Protein AF-0000000083445113 (afdb_homodimer)

Radius of gyration: 36.89 Å; Cα contacts (8 Å, |Δi|>4): 662; chains: 2; bounding box: 102×139×82 Å

Sequence (454 aa):
MGSRRISQQSTTVKKKNNVPAAGGSDAMDIGDRVAARDHRVAGQRSRHARLNTVEGTFNKRQRFPTQITKFEINQTFAPYNTSEFFKPEVLRAWNELLPVGMGFQSIPDPENYHDLPTPIVWPNATVFTTSMTHQLHCLYAVVAVYSGMTSGHELEEDHHWHMIHCFDYMRQAIMCSADMALEGLETTFPDHNGGSDGWDSKHVCKDPKKVRERLESVRAYDDQEIFMGSRRISQQSTTVKKKNNVPAAGGSDAMDIGDRVAARDHRVAGQRSRHARLNTVEGTFNKRQRFPTQITKFEINQTFAPYNTSEFFKPEVLRAWNELLPVGMGFQSIPDPENYHDLPTPIVWPNATVFTTSMTHQLHCLYAVVAVYSGMTSGHELEEDHHWHMIHCFDYMRQAIMCSADMALEGLETTFPDHNGGSDGWDSKHVCKDPKKVRERLESVRAYDDQEIF

Organism: NCBI:txid156630

Solvent-accessible surface area (backbone atoms only — not comparable to full-atom values): 27433 Å² total; per-residue (Å²): 138,85,88,86,92,94,86,92,90,90,82,88,80,83,75,86,82,86,81,83,84,88,84,82,81,81,71,87,75,79,77,76,78,74,78,72,74,76,72,76,70,75,71,74,74,72,75,69,66,76,66,81,59,58,76,54,34,75,54,69,63,63,80,70,65,67,40,81,41,67,46,67,92,55,52,66,77,46,35,88,59,35,65,54,45,76,37,68,68,28,49,48,51,53,18,65,71,41,37,52,16,49,35,27,27,48,45,93,62,59,84,80,40,86,67,70,43,59,55,25,85,50,90,96,50,49,27,29,34,27,42,32,47,47,52,52,39,38,51,50,50,50,52,49,49,55,23,17,70,75,52,71,45,88,71,65,91,63,46,65,62,50,47,40,52,35,53,47,53,49,52,52,49,47,55,27,63,48,48,71,25,49,20,16,41,44,86,72,56,90,76,64,82,53,49,66,72,47,50,70,14,53,30,87,15,44,37,60,67,60,52,40,50,54,40,45,74,36,33,63,54,76,54,52,65,71,121,138,88,75,84,73,84,83,77,90,76,86,88,81,84,73,88,74,92,76,90,83,80,84,78,81,80,75,79,74,75,76,73,78,73,78,77,74,76,70,78,76,74,78,74,76,75,75,74,67,76,68,80,65,59,80,53,32,74,55,69,64,64,80,69,66,68,40,82,41,67,46,68,95,57,53,67,78,46,35,86,58,35,65,54,46,77,36,69,68,28,47,48,54,54,19,65,71,42,38,52,16,50,34,27,28,48,46,93,62,58,84,78,40,84,64,70,41,59,53,25,84,50,90,97,50,49,28,30,36,27,43,32,47,48,51,50,40,38,51,50,50,52,52,49,50,54,24,18,70,75,52,73,47,88,70,66,91,63,46,64,63,50,48,41,52,35,53,45,51,50,52,53,49,48,56,27,63,49,46,70,25,51,19,16,40,45,86,70,55,89,78,63,83,52,50,66,71,46,49,70,16,54,32,85,15,44,36,61,66,59,52,39,52,53,42,43,74,35,32,64,53,75,55,53,66,71,120

Secondary structure (DSSP, 8-state):
------------------------------------------------------TT-TGGG----EEEEE----TTSS-SSGGGGGSHHHHHHHHHHSPTTTT-EE-S-GGG-SS--PPB--TTS-EEEEHHHHHHHHHHHHHHHHHHHHHTPPPPTTHHHHHHHHHHHHHHHHHHH----EE-S-SS-SS--S----TT-EEEEE-HHHHHHHHHHTBSS------/------------------------------------------------------TT-TGGG----EEEEE----TTSS-SSGGGGGSHHHHHHHHHHSPTTTT-EE-S-GGG-SS--PPB--TTS-EEEEHHHHHHHHHHHHHHHHHHHHHT----TTHHHHHHHHHHHHHHHHHHH----EE-S-SS-SS--S----TT-EEEEE-HHHHHHHHHHTBSS------

Nearest PDB structures (foldseek):
  7sp4-assembly1_s  TM=3.802E-01  e=2.702E+00  Lederbergvirus Sf6
  7spu-assembly1_0  TM=4.064E-01  e=4.062E+00  Lederbergvirus Sf6
  7sp4-assembly1_s  TM=3.802E-01  e=2.826E+00  Lederbergvirus Sf6
  7spu-assembly1_0  TM=4.064E-01  e=3.570E+00  Lederbergvirus Sf6

pLDDT: mean 75.87, std 31.78, range [13.63, 98.88]

Structure (mmCIF, N/CA/C/O backbone):
data_AF-0000000083445113-model_v1
#
loop_
_entity.id
_entity.type
_entity.pdbx_description
1 polymer 'Uncharacterized protein'
#
loop_
_atom_site.group_PDB
_atom_site.id
_atom_site.type_symbol
_atom_site.label_atom_id
_atom_site.label_alt_id
_atom_site.label_comp_id
_atom_site.label_asym_id
_atom_site.label_entity_id
_atom_site.label_seq_id
_atom_site.pdbx_PDB_ins_code
_atom_site.Cartn_x
_atom_site.Cartn_y
_atom_site.Cartn_z
_atom_site.occupancy
_atom_site.B_iso_or_equiv
_atom_site.auth_seq_id
_atom_site.auth_comp_id
_atom_site.auth_asym_id
_atom_site.auth_atom_id
_atom_site.pdbx_PDB_model_num
ATOM 1 N N . MET A 1 1 ? 5.938 -49.719 11.148 1 15.72 1 MET A N 1
ATOM 2 C CA . MET A 1 1 ? 7.105 -50.594 11.242 1 15.72 1 MET A CA 1
ATOM 3 C C . MET A 1 1 ? 7.352 -51 12.68 1 15.72 1 MET A C 1
ATOM 5 O O . MET A 1 1 ? 7.336 -50.188 13.594 1 15.72 1 MET A O 1
ATOM 9 N N . GLY A 1 2 ? 7.754 -52.281 12.875 1 14.91 2 GLY A N 1
ATOM 10 C CA . GLY A 1 2 ? 7.625 -53.25 13.953 1 14.91 2 GLY A CA 1
ATOM 11 C C . GLY A 1 2 ? 8.703 -53.125 15.008 1 14.91 2 GLY A C 1
ATOM 12 O O . GLY A 1 2 ? 9.586 -52.281 14.898 1 14.91 2 GLY A O 1
ATOM 13 N N . SER A 1 3 ? 9.602 -54.125 15.117 1 13.63 3 SER A N 1
ATOM 14 C CA . SER A 1 3 ? 9.828 -55.094 16.188 1 13.63 3 SER A CA 1
ATOM 15 C C . SER A 1 3 ? 11.07 -54.719 17 1 13.63 3 SER A C 1
ATOM 17 O O . SER A 1 3 ? 11.859 -53.875 16.578 1 13.63 3 SER A O 1
ATOM 19 N N . ARG A 1 4 ? 12.133 -55.781 17.188 1 13.83 4 ARG A N 1
ATOM 20 C CA . ARG A 1 4 ? 12.453 -56.531 18.406 1 13.83 4 ARG A CA 1
ATOM 21 C C . ARG A 1 4 ? 13.703 -55.969 19.062 1 13.83 4 ARG A C 1
ATOM 23 O O . ARG A 1 4 ? 13.68 -55.594 20.25 1 13.83 4 ARG A O 1
ATOM 30 N N . ARG A 1 5 ? 15.188 -56.562 18.891 1 13.84 5 ARG A N 1
ATOM 31 C CA . ARG A 1 5 ? 15.758 -57.531 19.812 1 13.84 5 ARG A CA 1
ATOM 32 C C . ARG A 1 5 ? 16.812 -56.906 20.719 1 13.84 5 ARG A C 1
ATOM 34 O O . ARG A 1 5 ? 17.266 -55.781 20.453 1 13.84 5 ARG A O 1
ATOM 41 N N . ILE A 1 6 ? 18.344 -57.406 20.812 1 14.62 6 ILE A N 1
ATOM 42 C CA . ILE A 1 6 ? 19.016 -58.312 21.719 1 14.62 6 ILE A CA 1
ATOM 43 C C . ILE A 1 6 ? 20.078 -57.562 22.516 1 14.62 6 ILE A C 1
ATOM 45 O O . ILE A 1 6 ? 20.578 -56.5 22.062 1 14.62 6 ILE A O 1
ATOM 49 N N . SER A 1 7 ? 21.188 -58.219 23.406 1 14.58 7 SER A N 1
ATOM 50 C CA . SER A 1 7 ? 21.578 -58.406 24.797 1 14.58 7 SER A CA 1
ATOM 51 C C . SER A 1 7 ? 22.953 -57.812 25.078 1 14.58 7 SER A C 1
ATOM 53 O O . SER A 1 7 ? 23.141 -57.125 26.062 1 14.58 7 SER A O 1
ATOM 55 N N . GLN A 1 8 ? 24.219 -58.188 24.516 1 13.94 8 GLN A N 1
ATOM 56 C CA . GLN A 1 8 ? 25.141 -58.969 25.359 1 13.94 8 GLN A CA 1
ATOM 57 C C . GLN A 1 8 ? 26.094 -58.062 26.094 1 13.94 8 GLN A C 1
ATOM 59 O O . GLN A 1 8 ? 26.312 -56.906 25.688 1 13.94 8 GLN A O 1
ATOM 64 N N . GLN A 1 9 ? 27.328 -58.594 26.828 1 14.98 9 GLN A N 1
ATOM 65 C CA . GLN A 1 9 ? 27.828 -58.812 28.172 1 14.98 9 GLN A CA 1
ATOM 66 C C . GLN A 1 9 ? 29.047 -57.938 28.453 1 14.98 9 GLN A C 1
ATOM 68 O O . GLN A 1 9 ? 29.078 -57.219 29.469 1 14.98 9 GLN A O 1
ATOM 73 N N . SER A 1 10 ? 30.453 -58.438 28.359 1 14.86 10 SER A N 1
ATOM 74 C CA . SER A 1 10 ? 31.328 -58.875 29.438 1 14.86 10 SER A CA 1
ATOM 75 C C . SER A 1 10 ? 32.375 -57.812 29.797 1 14.86 10 SER A C 1
ATOM 77 O O . SER A 1 10 ? 32.688 -56.969 28.969 1 14.86 10 SER A O 1
ATOM 79 N N . THR A 1 11 ? 33 -57.719 31.078 1 16.17 11 THR A N 1
ATOM 80 C CA . THR A 1 11 ? 33.531 -57 32.219 1 16.17 11 THR A CA 1
ATOM 81 C C . THR A 1 11 ? 35.031 -56.781 32.094 1 16.17 11 THR A C 1
ATOM 83 O O . THR A 1 11 ? 35.594 -55.75 32.562 1 16.17 11 THR A O 1
ATOM 86 N N . THR A 1 12 ? 35.906 -57.656 31.531 1 15.34 12 THR A N 1
ATOM 87 C CA . THR A 1 12 ? 36.906 -58.094 32.469 1 15.34 12 THR A CA 1
ATOM 88 C C . THR A 1 12 ? 38.031 -57.094 32.625 1 15.34 12 THR A C 1
ATOM 90 O O . THR A 1 12 ? 38.25 -56.25 31.719 1 15.34 12 THR A O 1
ATOM 93 N N . VAL A 1 13 ? 39.188 -57.344 33.438 1 15.17 13 VAL A N 1
ATOM 94 C CA . VAL A 1 13 ? 40 -57.094 34.594 1 15.17 13 VAL A CA 1
ATOM 95 C C . VAL A 1 13 ? 41.375 -56.594 34.156 1 15.17 13 VAL A C 1
ATOM 97 O O . VAL A 1 13 ? 42 -55.75 34.812 1 15.17 13 VAL A O 1
ATOM 100 N N . LYS A 1 14 ? 41.969 -57.094 32.969 1 14.65 14 LYS A N 1
ATOM 101 C CA . LYS A 1 14 ? 43.281 -57.656 33.312 1 14.65 14 LYS A CA 1
ATOM 102 C C . LYS A 1 14 ? 44.281 -56.562 33.656 1 14.65 14 LYS A C 1
ATOM 104 O O . LYS A 1 14 ? 44.156 -55.438 33.188 1 14.65 14 LYS A O 1
ATOM 109 N N . LYS A 1 15 ? 45.5 -56.938 34 1 15.78 15 LYS A N 1
ATOM 110 C CA . LYS A 1 15 ? 46.594 -57 34.969 1 15.78 15 LYS A CA 1
ATOM 111 C C . LYS A 1 15 ? 47.781 -56.188 34.469 1 15.78 15 LYS A C 1
ATOM 113 O O . LYS A 1 15 ? 48.844 -56.188 35.094 1 15.78 15 LYS A O 1
ATOM 118 N N . LYS A 1 16 ? 47.75 -55.406 33.344 1 15.31 16 LYS A N 1
ATOM 119 C CA . LYS A 1 16 ? 49.062 -55.469 32.719 1 15.31 16 LYS A CA 1
ATOM 120 C C . LYS A 1 16 ? 50.156 -54.844 33.625 1 15.31 16 LYS A C 1
ATOM 122 O O . LYS A 1 16 ? 49.875 -53.875 34.312 1 15.31 16 LYS A O 1
ATOM 127 N N . ASN A 1 17 ? 51.312 -55.375 33.625 1 15.66 17 ASN A N 1
ATOM 128 C CA . ASN A 1 17 ? 52.594 -55.656 34.281 1 15.66 17 ASN A CA 1
ATOM 129 C C . ASN A 1 17 ? 53.469 -54.406 34.344 1 15.66 17 ASN A C 1
ATOM 131 O O . ASN A 1 17 ? 53.219 -53.438 33.656 1 15.66 17 ASN A O 1
ATOM 135 N N . ASN A 1 18 ? 54.812 -54.469 34.125 1 16.8 18 ASN A N 1
ATOM 136 C CA . ASN A 1 18 ? 56.062 -54.5 34.906 1 16.8 18 ASN A CA 1
ATOM 137 C C . ASN A 1 18 ? 56.812 -53.188 34.781 1 16.8 18 ASN A C 1
ATOM 139 O O . ASN A 1 18 ? 56.531 -52.375 33.906 1 16.8 18 ASN A O 1
ATOM 143 N N . VAL A 1 19 ? 58.25 -53.031 34.469 1 18.33 19 VAL A N 1
ATOM 144 C CA . VAL A 1 19 ? 59.406 -52.781 35.281 1 18.33 19 VAL A CA 1
ATOM 145 C C . VAL A 1 19 ? 60.062 -51.469 34.875 1 18.33 19 VAL A C 1
ATOM 147 O O . VAL A 1 19 ? 60.781 -51.406 33.875 1 18.33 19 VAL A O 1
ATOM 150 N N . PRO A 1 20 ? 59.562 -50.219 34.844 1 17.62 20 PRO A N 1
ATOM 151 C CA . PRO A 1 20 ? 60.156 -49.219 33.938 1 17.62 20 PRO A CA 1
ATOM 152 C C . PRO A 1 20 ? 61.406 -48.562 34.531 1 17.62 20 PRO A C 1
ATOM 154 O O . PRO A 1 20 ? 61.406 -48.062 35.656 1 17.62 20 PRO A O 1
ATOM 157 N N . ALA A 1 21 ? 62.562 -48.906 33.969 1 19.09 21 ALA A N 1
ATOM 158 C CA . ALA A 1 21 ? 63.844 -48.688 34.625 1 19.09 21 ALA A CA 1
ATOM 159 C C . ALA A 1 21 ? 64.125 -47.219 34.906 1 19.09 21 ALA A C 1
ATOM 161 O O . ALA A 1 21 ? 63.375 -46.344 34.375 1 19.09 21 ALA A O 1
ATOM 162 N N . ALA A 1 22 ? 65.438 -46.812 34.719 1 17.78 22 ALA A N 1
ATOM 163 C CA . ALA A 1 22 ? 66.438 -46.188 35.562 1 17.78 22 ALA A CA 1
ATOM 164 C C . ALA A 1 22 ? 66.5 -44.688 35.344 1 17.78 22 ALA A C 1
ATOM 166 O O . ALA A 1 22 ? 66 -43.906 36.219 1 17.78 22 ALA A O 1
ATOM 167 N N . GLY A 1 23 ? 67.625 -44.156 34.781 1 18.81 23 GLY A N 1
ATOM 168 C CA . GLY A 1 23 ? 68.688 -43.312 35.281 1 18.81 23 GLY A CA 1
ATOM 169 C C . GLY A 1 23 ? 68.562 -41.844 34.875 1 18.81 23 GLY A C 1
ATOM 170 O O . GLY A 1 23 ? 68 -41.562 33.812 1 18.81 23 GLY A O 1
ATOM 171 N N . GLY A 1 24 ? 68.688 -40.781 35.719 1 19.19 24 GLY A N 1
ATOM 172 C CA . GLY A 1 24 ? 68.188 -39.406 35.844 1 19.19 24 GLY A CA 1
ATOM 173 C C . GLY A 1 24 ? 69.062 -38.406 35.125 1 19.19 24 GLY A C 1
ATOM 174 O O . GLY A 1 24 ? 70.125 -38.031 35.656 1 19.19 24 GLY A O 1
ATOM 175 N N . SER A 1 25 ? 69.5 -38.656 33.844 1 19.28 25 SER A N 1
ATOM 176 C CA . SER A 1 25 ? 70.5 -37.719 33.344 1 19.28 25 SER A CA 1
ATOM 177 C C . SER A 1 25 ? 70 -36.281 33.438 1 19.28 25 SER A C 1
ATOM 179 O O . SER A 1 25 ? 68.875 -35.969 33.125 1 19.28 25 SER A O 1
ATOM 181 N N . ASP A 1 26 ? 70.812 -35.469 34.125 1 18.98 26 ASP A N 1
ATOM 182 C CA . ASP A 1 26 ? 70.625 -34.094 34.656 1 18.98 26 ASP A CA 1
ATOM 183 C C . ASP A 1 26 ? 70.562 -33.094 33.5 1 18.98 26 ASP A C 1
ATOM 185 O O . ASP A 1 26 ? 71.125 -33.281 32.438 1 18.98 26 ASP A O 1
ATOM 189 N N . ALA A 1 27 ? 69.688 -31.953 33.594 1 19.38 27 ALA A N 1
ATOM 190 C CA . ALA A 1 27 ? 68.938 -30.984 32.812 1 19.38 27 ALA A CA 1
ATOM 191 C C . ALA A 1 27 ? 69.812 -29.766 32.5 1 19.38 27 ALA A C 1
ATOM 193 O O . ALA A 1 27 ? 69.312 -28.797 31.891 1 19.38 27 ALA A O 1
ATOM 194 N N . MET A 1 28 ? 71.125 -29.859 32.156 1 22.02 28 MET A N 1
ATOM 195 C CA . MET A 1 28 ? 71.625 -28.516 32.312 1 22.02 28 MET A CA 1
ATOM 196 C C . MET A 1 28 ? 71 -27.578 31.266 1 22.02 28 MET A C 1
ATOM 198 O O . MET A 1 28 ? 71.062 -27.891 30.062 1 22.02 28 MET A O 1
ATOM 202 N N . ASP A 1 29 ? 69.938 -26.766 31.516 1 20.16 29 ASP A N 1
ATOM 203 C CA . ASP A 1 29 ? 69 -25.969 30.703 1 20.16 29 ASP A CA 1
ATOM 204 C C . ASP A 1 29 ? 69.688 -24.719 30.172 1 20.16 29 ASP A C 1
ATOM 206 O O . ASP A 1 29 ? 70.062 -23.844 30.953 1 20.16 29 ASP A O 1
ATOM 210 N N . ILE A 1 30 ? 70.688 -24.969 29.328 1 22.59 30 ILE A N 1
ATOM 211 C CA . ILE A 1 30 ? 71.375 -23.766 28.828 1 22.59 30 ILE A CA 1
ATOM 212 C C . ILE A 1 30 ? 70.375 -22.828 28.219 1 22.59 30 ILE A C 1
ATOM 214 O O . ILE A 1 30 ? 69.562 -23.219 27.344 1 22.59 30 ILE A O 1
ATOM 218 N N . GLY A 1 31 ? 69.938 -21.672 28.891 1 20.53 31 GLY A N 1
ATOM 219 C CA . GLY A 1 31 ? 69 -20.609 28.719 1 20.53 31 GLY A CA 1
ATOM 220 C C . GLY A 1 31 ? 69.25 -19.734 27.516 1 20.53 31 GLY A C 1
ATOM 221 O O . GLY A 1 31 ? 70.188 -18.938 27.516 1 20.53 31 GLY A O 1
ATOM 222 N N . ASP A 1 32 ? 69.562 -20.344 26.297 1 20.34 32 ASP A N 1
ATOM 223 C CA . ASP A 1 32 ? 69.938 -19.438 25.203 1 20.34 32 ASP A CA 1
ATOM 224 C C . ASP A 1 32 ? 68.875 -18.375 24.984 1 20.34 32 ASP A C 1
ATOM 226 O O . ASP A 1 32 ? 67.688 -18.703 24.875 1 20.34 32 ASP A O 1
ATOM 230 N N . ARG A 1 33 ? 69.062 -17.109 25.438 1 22.3 33 ARG A N 1
ATOM 231 C CA . ARG A 1 33 ? 68.25 -15.898 25.328 1 22.3 33 ARG A CA 1
ATOM 232 C C . ARG A 1 33 ? 68.062 -15.523 23.859 1 22.3 33 ARG A C 1
ATOM 234 O O . ARG A 1 33 ? 68.938 -15.086 23.188 1 22.3 33 ARG A O 1
ATOM 241 N N . VAL A 1 34 ? 67.625 -16.406 22.969 1 20.39 34 VAL A N 1
ATOM 242 C CA . VAL A 1 34 ? 67.438 -15.938 21.594 1 20.39 34 VAL A CA 1
ATOM 243 C C . VAL A 1 34 ? 66.562 -14.711 21.562 1 20.39 34 VAL A C 1
ATOM 245 O O . VAL A 1 34 ? 65.438 -14.742 22.078 1 20.39 34 VAL A O 1
ATOM 248 N N . ALA A 1 35 ? 67.125 -13.469 21.578 1 22.36 35 ALA A N 1
ATOM 249 C CA . ALA A 1 35 ? 66.438 -12.195 21.344 1 22.36 35 ALA A CA 1
ATOM 250 C C . ALA A 1 35 ? 65.562 -12.25 20.094 1 22.36 35 ALA A C 1
ATOM 252 O O . ALA A 1 35 ? 66.062 -12.484 19 1 22.36 35 ALA A O 1
ATOM 253 N N . ALA A 1 36 ? 64.375 -12.836 20.156 1 21.47 36 ALA A N 1
ATOM 254 C CA . ALA A 1 36 ? 63.406 -12.836 19.047 1 21.47 36 ALA A CA 1
ATOM 255 C C . ALA A 1 36 ? 63.188 -11.43 18.516 1 21.47 36 ALA A C 1
ATOM 257 O O . ALA A 1 36 ? 62.781 -10.531 19.25 1 21.47 36 ALA A O 1
ATOM 258 N N . ARG A 1 37 ? 64.125 -11.008 17.688 1 22.8 37 ARG A N 1
ATOM 259 C CA . ARG A 1 37 ? 63.844 -9.812 16.891 1 22.8 37 ARG A CA 1
ATOM 260 C C . ARG A 1 37 ? 62.406 -9.789 16.375 1 22.8 37 ARG A C 1
ATOM 262 O O . ARG A 1 37 ? 61.938 -10.75 15.766 1 22.8 37 ARG A O 1
ATOM 269 N N . ASP A 1 38 ? 61.562 -9.172 17.188 1 21.55 38 ASP A N 1
ATOM 270 C CA . ASP A 1 38 ? 60.188 -8.898 16.844 1 21.55 38 ASP A CA 1
ATOM 271 C C . ASP A 1 38 ? 60.062 -8.234 15.469 1 21.55 38 ASP A C 1
ATOM 273 O O . ASP A 1 38 ? 60.594 -7.133 15.266 1 21.55 38 ASP A O 1
ATOM 277 N N . HIS A 1 39 ? 60.469 -8.938 14.422 1 22.86 39 HIS A N 1
ATOM 278 C CA . HIS A 1 39 ? 60.125 -8.328 13.141 1 22.86 39 HIS A CA 1
ATOM 279 C C . HIS A 1 39 ? 58.688 -7.816 13.141 1 22.86 39 HIS A C 1
ATOM 281 O O . HIS A 1 39 ? 57.75 -8.578 13.398 1 22.86 39 HIS A O 1
ATOM 287 N N . ARG A 1 40 ? 58.5 -6.566 13.562 1 25.39 40 ARG A N 1
ATOM 288 C CA . ARG A 1 40 ? 57.219 -5.871 13.344 1 25.39 40 ARG A CA 1
ATOM 289 C C . ARG A 1 40 ? 56.719 -6.062 11.914 1 25.39 40 ARG A C 1
ATOM 291 O O . ARG A 1 40 ? 57.375 -5.621 10.969 1 25.39 40 ARG A O 1
ATOM 298 N N . VAL A 1 41 ? 56.281 -7.289 11.609 1 22.67 41 VAL A N 1
ATOM 299 C CA . VAL A 1 41 ? 55.594 -7.348 10.32 1 22.67 41 VAL A CA 1
ATOM 300 C C . VAL A 1 41 ? 54.625 -6.168 10.195 1 22.67 41 VAL A C 1
ATOM 302 O O . VAL A 1 41 ? 53.844 -5.91 11.102 1 22.67 41 VAL A O 1
ATOM 305 N N . ALA A 1 42 ? 55.062 -5.07 9.648 1 25.45 42 ALA A N 1
ATOM 306 C CA . ALA A 1 42 ? 54.188 -4.023 9.156 1 25.45 42 ALA A CA 1
ATOM 307 C C . ALA A 1 42 ? 52.906 -4.621 8.562 1 25.45 42 ALA A C 1
ATOM 309 O O . ALA A 1 42 ? 52.969 -5.395 7.605 1 25.45 42 ALA A O 1
ATOM 310 N N . GLY A 1 43 ? 52 -4.977 9.422 1 22.38 43 GLY A N 1
ATOM 311 C CA . GLY A 1 43 ? 50.719 -5.402 8.945 1 22.38 43 GLY A CA 1
ATOM 312 C C . GLY A 1 43 ? 50.156 -4.535 7.82 1 22.38 43 GLY A C 1
ATOM 313 O O . GLY A 1 43 ? 50.125 -3.311 7.938 1 22.38 43 GLY A O 1
ATOM 314 N N . GLN A 1 44 ? 50.531 -4.891 6.59 1 25.19 44 GLN A N 1
ATOM 315 C CA . GLN A 1 44 ? 49.719 -4.344 5.496 1 25.19 44 GLN A CA 1
ATOM 316 C C . GLN A 1 44 ? 48.25 -4.262 5.871 1 25.19 44 GLN A C 1
ATOM 318 O O . GLN A 1 44 ? 47.625 -5.27 6.234 1 25.19 44 GLN A O 1
ATOM 323 N N . ARG A 1 45 ? 47.844 -3.209 6.555 1 26.11 45 ARG A N 1
ATOM 324 C CA . ARG A 1 45 ? 46.406 -2.877 6.648 1 26.11 45 ARG A CA 1
ATOM 325 C C . ARG A 1 45 ? 45.688 -3.184 5.344 1 26.11 45 ARG A C 1
ATOM 327 O O . ARG A 1 45 ? 46 -2.594 4.305 1 26.11 45 ARG A O 1
ATOM 334 N N . SER A 1 46 ? 45.5 -4.426 5.086 1 24.56 46 SER A N 1
ATOM 335 C CA . SER A 1 46 ? 44.531 -4.668 4.039 1 24.56 46 SER A CA 1
ATOM 336 C C . SER A 1 46 ? 43.281 -3.818 4.25 1 24.56 46 SER A C 1
ATOM 338 O O . SER A 1 46 ? 42.625 -3.908 5.297 1 24.56 46 SER A O 1
ATOM 340 N N . ARG A 1 47 ? 43.312 -2.549 3.957 1 26.94 47 ARG A N 1
ATOM 341 C CA . ARG A 1 47 ? 42.062 -1.806 3.748 1 26.94 47 ARG A CA 1
ATOM 342 C C . ARG A 1 47 ? 41 -2.678 3.07 1 26.94 47 ARG A C 1
ATOM 344 O O . ARG A 1 47 ? 41.094 -2.936 1.868 1 26.94 47 ARG A O 1
ATOM 351 N N . HIS A 1 48 ? 40.688 -3.766 3.725 1 26.31 48 HIS A N 1
ATOM 352 C CA . HIS A 1 48 ? 39.406 -4.254 3.24 1 26.31 48 HIS A CA 1
ATOM 353 C C . HIS A 1 48 ? 38.375 -3.139 3.207 1 26.31 48 HIS A C 1
ATOM 355 O O . HIS A 1 48 ? 37.875 -2.703 4.258 1 26.31 48 HIS A O 1
ATOM 361 N N . ALA A 1 49 ? 38.562 -2.135 2.494 1 29.09 49 ALA A N 1
ATOM 362 C CA . ALA A 1 49 ? 37.406 -1.31 2.143 1 29.09 49 ALA A CA 1
ATOM 363 C C . ALA A 1 49 ? 36.125 -2.139 2.119 1 29.09 49 ALA A C 1
ATOM 365 O O . ALA A 1 49 ? 36.062 -3.162 1.436 1 29.09 49 ALA A O 1
ATOM 366 N N . ARG A 1 50 ? 35.531 -2.346 3.246 1 29.52 50 ARG A N 1
ATOM 367 C CA . ARG A 1 50 ? 34.156 -2.768 3.193 1 29.52 50 ARG A CA 1
ATOM 368 C C . ARG A 1 50 ? 33.469 -2.242 1.936 1 29.52 50 ARG A C 1
ATOM 370 O O . ARG A 1 50 ? 33.156 -1.053 1.841 1 29.52 50 ARG A O 1
ATOM 377 N N . LEU A 1 51 ? 33.906 -2.645 0.817 1 29.25 51 LEU A N 1
ATOM 378 C CA . LEU A 1 51 ? 33.031 -2.461 -0.345 1 29.25 51 LEU A CA 1
ATOM 379 C C . LEU A 1 51 ? 31.578 -2.689 0.02 1 29.25 51 LEU A C 1
ATOM 381 O O . LEU A 1 51 ? 31.188 -3.812 0.344 1 29.25 51 LEU A O 1
ATOM 385 N N . ASN A 1 52 ? 30.953 -2.031 0.83 1 33.03 52 ASN A N 1
ATOM 386 C CA . ASN A 1 52 ? 29.5 -1.921 0.783 1 33.03 52 ASN A CA 1
ATOM 387 C C . ASN A 1 52 ? 28.953 -2.27 -0.599 1 33.03 52 ASN A C 1
ATOM 389 O O . ASN A 1 52 ? 29.047 -1.469 -1.53 1 33.03 52 ASN A O 1
ATOM 393 N N . THR A 1 53 ? 29.266 -3.422 -1.234 1 37.97 53 THR A N 1
ATOM 394 C CA . THR A 1 53 ? 29 -4.062 -2.516 1 37.97 53 THR A CA 1
ATOM 395 C C . THR A 1 53 ? 27.531 -3.953 -2.883 1 37.97 53 THR A C 1
ATOM 397 O O . THR A 1 53 ? 26.734 -4.844 -2.568 1 37.97 53 THR A O 1
ATOM 400 N N . VAL A 1 54 ? 26.797 -3.064 -2.574 1 44.62 54 VAL A N 1
ATOM 401 C CA . VAL A 1 54 ? 25.562 -2.748 -3.291 1 44.62 54 VAL A CA 1
ATOM 402 C C . VAL A 1 54 ? 25.719 -3.117 -4.766 1 44.62 54 VAL A C 1
ATOM 404 O O . VAL A 1 54 ? 24.719 -3.367 -5.453 1 44.62 54 VAL A O 1
ATOM 407 N N . GLU A 1 55 ? 26.938 -3.205 -5.332 1 48.41 55 GLU A N 1
ATOM 408 C CA . GLU A 1 55 ? 27.188 -3.465 -6.746 1 48.41 55 GLU A CA 1
ATOM 409 C C . GLU A 1 55 ? 26.75 -4.875 -7.137 1 48.41 55 GLU A C 1
ATOM 411 O O . GLU A 1 55 ? 26.344 -5.109 -8.273 1 48.41 55 GLU A O 1
ATOM 416 N N . GLY A 1 56 ? 26.703 -5.789 -6.16 1 51.66 56 GLY A N 1
ATOM 417 C CA . GLY A 1 56 ? 26.438 -7.16 -6.57 1 51.66 56 GLY A CA 1
ATOM 418 C C . GLY A 1 56 ? 24.984 -7.559 -6.418 1 51.66 56 GLY A C 1
ATOM 419 O O . GLY A 1 56 ? 24.625 -8.711 -6.66 1 51.66 56 GLY A O 1
ATOM 420 N N . THR A 1 57 ? 24.25 -6.574 -5.996 1 63.44 57 THR A N 1
ATOM 421 C CA . THR A 1 57 ? 22.859 -7.012 -5.816 1 63.44 57 THR A CA 1
ATOM 422 C C . THR A 1 57 ? 22.078 -6.852 -7.113 1 63.44 57 THR A C 1
ATOM 424 O O . THR A 1 57 ? 22.359 -5.957 -7.91 1 63.44 57 THR A O 1
ATOM 427 N N . PHE A 1 58 ? 21.344 -7.945 -7.523 1 73.56 58 PHE A N 1
ATOM 428 C CA . PHE A 1 58 ? 20.516 -7.945 -8.727 1 73.56 58 PHE A CA 1
ATOM 429 C C . PHE A 1 58 ? 19.766 -6.625 -8.859 1 73.56 58 PHE A C 1
ATOM 431 O O . PHE A 1 58 ? 19.75 -6.027 -9.938 1 73.56 58 PHE A O 1
ATOM 438 N N . ASN A 1 59 ? 19.297 -6.137 -7.793 1 67.69 59 ASN A N 1
ATOM 439 C CA . ASN A 1 59 ? 18.359 -5.02 -7.844 1 67.69 59 ASN A CA 1
ATOM 440 C C . ASN A 1 59 ? 19.078 -3.697 -8.109 1 67.69 59 ASN A C 1
ATOM 442 O O . ASN A 1 59 ? 18.547 -2.832 -8.812 1 67.69 59 ASN A O 1
ATOM 446 N N . LYS A 1 60 ? 20.188 -3.514 -7.633 1 61.94 60 LYS A N 1
ATOM 447 C CA . LYS A 1 60 ? 20.891 -2.248 -7.805 1 61.94 60 LYS A CA 1
ATOM 448 C C . LYS A 1 60 ? 21.391 -2.09 -9.234 1 61.94 60 LYS A C 1
ATOM 450 O O . LYS A 1 60 ? 21.656 -0.973 -9.688 1 61.94 60 LYS A O 1
ATOM 455 N N . ARG A 1 61 ? 21.312 -3.104 -9.906 1 62.75 61 ARG A N 1
ATOM 456 C CA . ARG A 1 61 ? 21.844 -3.086 -11.266 1 62.75 61 ARG A CA 1
ATOM 457 C C . ARG A 1 61 ? 20.766 -2.688 -12.273 1 62.75 61 ARG A C 1
ATOM 459 O O . ARG A 1 61 ? 21.078 -2.354 -13.414 1 62.75 61 ARG A O 1
ATOM 466 N N . GLN A 1 62 ? 19.672 -2.648 -11.758 1 75.19 62 GLN A N 1
ATOM 467 C CA . GLN A 1 62 ? 18.625 -2.324 -12.711 1 75.19 62 GLN A CA 1
ATOM 468 C C . GLN A 1 62 ? 18.297 -0.833 -12.688 1 75.19 62 GLN A C 1
ATOM 470 O O . GLN A 1 62 ? 17.781 -0.321 -11.688 1 75.19 62 GLN A O 1
ATOM 475 N N . ARG A 1 63 ? 18.828 -0.136 -13.727 1 83.75 63 ARG A N 1
ATOM 476 C CA . ARG A 1 63 ? 18.516 1.281 -13.852 1 83.75 63 ARG A CA 1
ATOM 477 C C . ARG A 1 63 ? 17.5 1.513 -14.969 1 83.75 63 ARG A C 1
ATOM 479 O O . ARG A 1 63 ? 17.609 0.918 -16.047 1 83.75 63 ARG A O 1
ATOM 486 N N . PHE A 1 64 ? 16.469 2.234 -14.602 1 92.31 64 PHE A N 1
ATOM 487 C CA . PHE A 1 64 ? 15.438 2.576 -15.562 1 92.31 64 PHE A CA 1
ATOM 488 C C . PHE A 1 64 ? 15.359 4.086 -15.758 1 92.31 64 PHE A C 1
ATOM 490 O O . PHE A 1 64 ? 15.492 4.848 -14.797 1 92.31 64 PHE A O 1
ATOM 497 N N . PRO A 1 65 ? 15.188 4.445 -17.125 1 94.31 65 PRO A N 1
ATOM 498 C CA . PRO A 1 65 ? 14.852 5.863 -17.281 1 94.31 65 PRO A CA 1
ATOM 499 C C . PRO A 1 65 ? 13.57 6.258 -16.562 1 94.31 65 PRO A C 1
ATOM 501 O O . PRO A 1 65 ? 12.68 5.422 -16.375 1 94.31 65 PRO A O 1
ATOM 504 N N . THR A 1 66 ? 13.586 7.469 -16.047 1 93.69 66 THR A N 1
ATOM 505 C CA . THR A 1 66 ? 12.414 7.965 -15.336 1 93.69 66 THR A CA 1
ATOM 506 C C . THR A 1 66 ? 11.719 9.062 -16.141 1 93.69 66 THR A C 1
ATOM 508 O O . THR A 1 66 ? 12.297 9.609 -17.078 1 93.69 66 THR A O 1
ATOM 511 N N . GLN A 1 67 ? 10.414 9.281 -15.836 1 94.12 67 GLN A N 1
ATOM 512 C CA . GLN A 1 67 ? 9.617 10.352 -16.422 1 94.12 67 GLN A CA 1
ATOM 513 C C . GLN A 1 67 ? 8.656 10.953 -15.398 1 94.12 67 GLN A C 1
ATOM 515 O O . GLN A 1 67 ? 8.305 10.297 -14.414 1 94.12 67 GLN A O 1
ATOM 520 N N . ILE A 1 68 ? 8.32 12.195 -15.641 1 93 68 ILE A N 1
ATOM 521 C CA . ILE A 1 68 ? 7.301 12.836 -14.82 1 93 68 ILE A CA 1
ATOM 522 C C . ILE A 1 68 ? 5.918 12.336 -15.227 1 93 68 ILE A C 1
ATOM 524 O O . ILE A 1 68 ? 5.582 12.328 -16.422 1 93 68 ILE A O 1
ATOM 528 N N . THR A 1 69 ? 5.211 11.859 -14.242 1 94.38 69 THR A N 1
ATOM 529 C CA . THR A 1 69 ? 3.861 11.359 -14.484 1 94.38 69 THR A CA 1
ATOM 530 C C . THR A 1 69 ? 2.855 12.047 -13.57 1 94.38 69 THR A C 1
ATOM 532 O O . THR A 1 69 ? 3.072 12.141 -12.359 1 94.38 69 THR A O 1
ATOM 535 N N . LYS A 1 70 ? 1.785 12.57 -14.172 1 93.56 70 LYS A N 1
ATOM 536 C CA . LYS A 1 70 ? 0.655 13.086 -13.406 1 93.56 70 LYS A CA 1
ATOM 537 C C . LYS A 1 70 ? -0.443 12.031 -13.273 1 93.56 70 LYS A C 1
ATOM 539 O O . LYS A 1 70 ? -0.905 11.477 -14.273 1 93.56 70 LYS A O 1
ATOM 544 N N . PHE A 1 71 ? -0.804 11.727 -12.023 1 95.31 71 PHE A N 1
ATOM 545 C CA . PHE A 1 71 ? -1.887 10.773 -11.805 1 95.31 71 PHE A CA 1
ATOM 546 C C . PHE A 1 71 ? -3.23 11.391 -12.188 1 95.31 71 PHE A C 1
ATOM 548 O O . PHE A 1 71 ? -3.467 12.57 -11.945 1 95.31 71 PHE A O 1
ATOM 555 N N . GLU A 1 72 ? -4.086 10.516 -12.812 1 94.31 72 GLU A N 1
ATOM 556 C CA . GLU A 1 72 ? -5.426 10.93 -13.219 1 94.31 72 GLU A CA 1
ATOM 557 C C . GLU A 1 72 ? -6.465 9.875 -12.844 1 94.31 72 GLU A C 1
ATOM 559 O O . GLU A 1 72 ? -6.168 8.68 -12.836 1 94.31 72 GLU A O 1
ATOM 564 N N . ILE A 1 73 ? -7.621 10.367 -12.617 1 95.25 73 ILE A N 1
ATOM 565 C CA . ILE A 1 73 ? -8.719 9.461 -12.297 1 95.25 73 ILE A CA 1
ATOM 566 C C . ILE A 1 73 ? -8.938 8.484 -13.445 1 95.25 73 ILE A C 1
ATOM 568 O O . ILE A 1 73 ? -9.016 8.883 -14.609 1 95.25 73 ILE A O 1
ATOM 572 N N . ASN A 1 74 ? -8.961 7.254 -13.148 1 96 74 ASN A N 1
ATOM 573 C CA . ASN A 1 74 ? -9.281 6.172 -14.07 1 96 74 ASN A CA 1
ATOM 574 C C . ASN A 1 74 ? -10.031 5.039 -13.367 1 96 74 ASN A C 1
ATOM 576 O O . ASN A 1 74 ? -9.406 4.137 -12.797 1 96 74 ASN A O 1
ATOM 580 N N . GLN A 1 75 ? -11.312 4.945 -13.445 1 94.56 75 GLN A N 1
ATOM 581 C CA . GLN A 1 75 ? -12.141 4.023 -12.672 1 94.56 75 GLN A CA 1
ATOM 582 C C . GLN A 1 75 ? -12.344 2.707 -13.414 1 94.56 75 GLN A C 1
ATOM 584 O O . GLN A 1 75 ? -13.195 1.899 -13.039 1 94.56 75 GLN A O 1
ATOM 589 N N . THR A 1 76 ? -11.547 2.561 -14.43 1 97.69 76 THR A N 1
ATOM 590 C CA . THR A 1 76 ? -11.617 1.312 -15.18 1 97.69 76 THR A CA 1
ATOM 591 C C . THR A 1 76 ? -11.352 0.117 -14.273 1 97.69 76 THR A C 1
ATOM 593 O O . THR A 1 76 ? -12.016 -0.917 -14.391 1 97.69 76 THR A O 1
ATOM 596 N N . PHE A 1 77 ? -10.516 0.242 -13.367 1 98.38 77 PHE A N 1
ATOM 597 C CA . PHE A 1 77 ? -9.961 -0.883 -12.625 1 98.38 77 PHE A CA 1
ATOM 598 C C . PHE A 1 77 ? -10.734 -1.12 -11.336 1 98.38 77 PHE A C 1
ATOM 600 O O . PHE A 1 77 ? -10.68 -2.211 -10.766 1 98.38 77 PHE A O 1
ATOM 607 N N . ALA A 1 78 ? -11.336 -0.069 -10.859 1 98.12 78 ALA A N 1
ATOM 608 C CA . ALA A 1 78 ? -12.227 -0.133 -9.703 1 98.12 78 ALA A CA 1
ATOM 609 C C . ALA A 1 78 ? -13.461 0.744 -9.914 1 98.12 78 ALA A C 1
ATOM 611 O O . ALA A 1 78 ? -13.531 1.855 -9.383 1 98.12 78 ALA A O 1
ATOM 612 N N . PRO A 1 79 ? -14.477 0.179 -10.57 1 98.19 79 PRO A N 1
ATOM 613 C CA . PRO A 1 79 ? -15.68 0.965 -10.836 1 98.19 79 PRO A CA 1
ATOM 614 C C . PRO A 1 79 ? -16.438 1.335 -9.562 1 98.19 79 PRO A C 1
ATOM 616 O O . PRO A 1 79 ? -16.453 0.561 -8.602 1 98.19 79 PRO A O 1
ATOM 619 N N . TYR A 1 80 ? -17.047 2.51 -9.625 1 97.69 80 TYR A N 1
ATOM 620 C CA . TYR A 1 80 ? -17.828 2.941 -8.469 1 97.69 80 TYR A CA 1
ATOM 621 C C . TYR A 1 80 ? -18.938 1.946 -8.156 1 97.69 80 TYR A C 1
ATOM 623 O O . TYR A 1 80 ? -19.203 1.655 -6.992 1 97.69 80 TYR A O 1
ATOM 631 N N . ASN A 1 81 ? -19.594 1.502 -9.273 1 98.19 81 ASN A N 1
ATOM 632 C CA . ASN A 1 81 ? -20.484 0.355 -9.109 1 98.19 81 ASN A CA 1
ATOM 633 C C . ASN A 1 81 ? -19.688 -0.95 -9.008 1 98.19 81 ASN A C 1
ATOM 635 O O . ASN A 1 81 ? -19.266 -1.506 -10.023 1 98.19 81 ASN A O 1
ATOM 639 N N . THR A 1 82 ? -19.594 -1.521 -7.797 1 98.25 82 THR A N 1
ATOM 640 C CA . THR A 1 82 ? -18.656 -2.611 -7.504 1 98.25 82 THR A CA 1
ATOM 641 C C . THR A 1 82 ? -19.078 -3.883 -8.234 1 98.25 82 THR A C 1
ATOM 643 O O . THR A 1 82 ? -18.25 -4.762 -8.484 1 98.25 82 THR A O 1
ATOM 646 N N . SER A 1 83 ? -20.328 -4.059 -8.562 1 98.12 83 SER A N 1
ATOM 647 C CA . SER A 1 83 ? -20.75 -5.242 -9.312 1 98.12 83 SER A CA 1
ATOM 648 C C . SER A 1 83 ? -20.094 -5.281 -10.688 1 98.12 83 SER A C 1
ATOM 650 O O . SER A 1 83 ? -19.938 -6.352 -11.273 1 98.12 83 SER A O 1
ATOM 652 N N . GLU A 1 84 ? -19.703 -4.109 -11.211 1 98.31 84 GLU A N 1
ATOM 653 C CA . GLU A 1 84 ? -19.125 -4.004 -12.547 1 98.31 84 GLU A CA 1
ATOM 654 C C . GLU A 1 84 ? -17.672 -4.492 -12.547 1 98.31 84 GLU A C 1
ATOM 656 O O . GLU A 1 84 ? -17.094 -4.723 -13.617 1 98.31 84 GLU A O 1
ATOM 661 N N . PHE A 1 85 ? -17.125 -4.742 -11.406 1 98.5 85 PHE A N 1
ATOM 662 C CA . PHE A 1 85 ? -15.75 -5.215 -11.312 1 98.5 85 PHE A CA 1
ATOM 663 C C . PHE A 1 85 ? -15.594 -6.559 -12.016 1 98.5 85 PHE A C 1
ATOM 665 O O . PHE A 1 85 ? -14.547 -6.836 -12.609 1 98.5 85 PHE A O 1
ATOM 672 N N . PHE A 1 86 ? -16.609 -7.297 -12 1 97.88 86 PHE A N 1
ATOM 673 C CA . PHE A 1 86 ? -16.5 -8.68 -12.438 1 97.88 86 PHE A CA 1
ATOM 674 C C . PHE A 1 86 ? -16.859 -8.812 -13.914 1 97.88 86 PHE A C 1
ATOM 676 O O . PHE A 1 86 ? -16.906 -9.922 -14.445 1 97.88 86 PHE A O 1
ATOM 683 N N . LYS A 1 87 ? -17.062 -7.742 -14.531 1 97.81 87 LYS A N 1
ATOM 684 C CA . LYS A 1 87 ? -17.281 -7.77 -15.969 1 97.81 87 LYS A CA 1
ATOM 685 C C . LYS A 1 87 ? -15.977 -8.094 -16.719 1 97.81 87 LYS A C 1
ATOM 687 O O . LYS A 1 87 ? -14.898 -7.695 -16.281 1 97.81 87 LYS A O 1
ATOM 692 N N . PRO A 1 88 ? -16.016 -8.75 -17.891 1 97.62 88 PRO A N 1
ATOM 693 C CA . PRO A 1 88 ? -14.844 -9.156 -18.656 1 97.62 88 PRO A CA 1
ATOM 694 C C . PRO A 1 88 ? -13.945 -7.98 -19.031 1 97.62 88 PRO A C 1
ATOM 696 O O . PRO A 1 88 ? -12.719 -8.117 -19.047 1 97.62 88 PRO A O 1
ATOM 699 N N . GLU A 1 89 ? -14.508 -6.887 -19.297 1 97.69 89 GLU A N 1
ATOM 700 C CA . GLU A 1 89 ? -13.727 -5.727 -19.719 1 97.69 89 GLU A CA 1
ATOM 701 C C . GLU A 1 89 ? -12.828 -5.227 -18.594 1 97.69 89 GLU A C 1
ATOM 703 O O . GLU A 1 89 ? -11.68 -4.844 -18.828 1 97.69 89 GLU A O 1
ATOM 708 N N . VAL A 1 90 ? -13.375 -5.18 -17.391 1 98.38 90 VAL A N 1
ATOM 709 C CA . VAL A 1 90 ? -12.586 -4.734 -16.25 1 98.38 90 VAL A CA 1
ATOM 710 C C . VAL A 1 90 ? -11.492 -5.75 -15.945 1 98.38 90 VAL A C 1
ATOM 712 O O . VAL A 1 90 ? -10.328 -5.379 -15.734 1 98.38 90 VAL A O 1
ATOM 715 N N . LEU A 1 91 ? -11.852 -7.02 -15.961 1 98.06 91 LEU A N 1
ATOM 716 C CA . LEU A 1 91 ? -10.891 -8.078 -15.695 1 98.06 91 LEU A CA 1
ATOM 717 C C . LEU A 1 91 ? -9.797 -8.102 -16.766 1 98.06 91 LEU A C 1
ATOM 719 O O . LEU A 1 91 ? -8.625 -8.328 -16.453 1 98.06 91 LEU A O 1
ATOM 723 N N . ARG A 1 92 ? -10.102 -7.844 -18.016 1 97.88 92 ARG A N 1
ATOM 724 C CA . ARG A 1 92 ? -9.117 -7.754 -19.094 1 97.88 92 ARG A CA 1
ATOM 725 C C . ARG A 1 92 ? -8.164 -6.582 -18.859 1 97.88 92 ARG A C 1
ATOM 727 O O . ARG A 1 92 ? -6.965 -6.691 -19.125 1 97.88 92 ARG A O 1
ATOM 734 N N . ALA A 1 93 ? -8.727 -5.488 -18.422 1 98.5 93 ALA A N 1
ATOM 735 C CA . ALA A 1 93 ? -7.887 -4.328 -18.125 1 98.5 93 ALA A CA 1
ATOM 736 C C . ALA A 1 93 ? -6.844 -4.66 -17.062 1 98.5 93 ALA A C 1
ATOM 738 O O . ALA A 1 93 ? -5.68 -4.273 -17.188 1 98.5 93 ALA A O 1
ATOM 739 N N . TRP A 1 94 ? -7.258 -5.371 -16.031 1 98.56 94 TRP A N 1
ATOM 740 C CA . TRP A 1 94 ? -6.324 -5.789 -15 1 98.56 94 TRP A CA 1
ATOM 741 C C . TRP A 1 94 ? -5.266 -6.727 -15.562 1 98.56 94 TRP A C 1
ATOM 743 O O . TRP A 1 94 ? -4.078 -6.602 -15.242 1 98.56 94 TRP A O 1
ATOM 753 N N . ASN A 1 95 ? -5.652 -7.699 -16.406 1 98.5 95 ASN A N 1
ATOM 754 C CA . ASN A 1 95 ? -4.691 -8.586 -17.047 1 98.5 95 ASN A CA 1
ATOM 755 C C . ASN A 1 95 ? -3.65 -7.809 -17.844 1 98.5 95 ASN A C 1
ATOM 757 O O . ASN A 1 95 ? -2.461 -8.125 -17.797 1 98.5 95 ASN A O 1
ATOM 761 N N . GLU A 1 96 ? -4.078 -6.781 -18.469 1 97.69 96 GLU A N 1
ATOM 762 C CA . GLU A 1 96 ? -3.219 -6.035 -19.375 1 97.69 96 GLU A CA 1
ATOM 763 C C . GLU A 1 96 ? -2.264 -5.121 -18.625 1 97.69 96 GLU A C 1
ATOM 765 O O . GLU A 1 96 ? -1.3 -4.609 -19.188 1 97.69 96 GLU A O 1
ATOM 770 N N . LEU A 1 97 ? -2.533 -4.898 -17.328 1 98.06 97 LEU A N 1
ATOM 771 C CA . LEU A 1 97 ? -1.557 -4.188 -16.516 1 98.06 97 LEU A CA 1
ATOM 772 C C . LEU A 1 97 ? -0.266 -4.988 -16.391 1 98.06 97 LEU A C 1
ATOM 774 O O . LEU A 1 97 ? 0.813 -4.414 -16.219 1 98.06 97 LEU A O 1
ATOM 778 N N . LEU A 1 98 ? -0.416 -6.316 -16.422 1 98.25 98 LEU A N 1
ATOM 779 C CA . LEU A 1 98 ? 0.748 -7.184 -16.266 1 98.25 98 LEU A CA 1
ATOM 780 C C . LEU A 1 98 ? 1.477 -7.355 -17.594 1 98.25 98 LEU A C 1
ATOM 782 O O . LEU A 1 98 ? 0.841 -7.457 -18.641 1 98.25 98 LEU A O 1
ATOM 786 N N . PRO A 1 99 ? 2.805 -7.355 -17.547 1 98.25 99 PRO A N 1
ATOM 787 C CA . PRO A 1 99 ? 3.52 -7.793 -18.734 1 98.25 99 PRO A CA 1
ATOM 788 C C . PRO A 1 99 ? 3.24 -9.25 -19.094 1 98.25 99 PRO A C 1
ATOM 790 O O . PRO A 1 99 ? 2.883 -10.047 -18.219 1 98.25 99 PRO A O 1
ATOM 793 N N . VAL A 1 100 ? 3.379 -9.547 -20.406 1 98.25 100 VAL A N 1
ATOM 794 C CA . VAL A 1 100 ? 3.389 -10.961 -20.766 1 98.25 100 VAL A CA 1
ATOM 795 C C . VAL A 1 100 ? 4.445 -11.695 -19.938 1 98.25 100 VAL A C 1
ATOM 797 O O . VAL A 1 100 ? 5.578 -11.219 -19.812 1 98.25 100 VAL A O 1
ATOM 800 N N . GLY A 1 101 ? 4.043 -12.852 -19.328 1 97.69 101 GLY A N 1
ATOM 801 C CA . GLY A 1 101 ? 4.91 -13.547 -18.406 1 97.69 101 GLY A CA 1
ATOM 802 C C . GLY A 1 101 ? 4.625 -13.203 -16.953 1 97.69 101 GLY A C 1
ATOM 803 O O . GLY A 1 101 ? 5.203 -13.797 -16.031 1 97.69 101 GLY A O 1
ATOM 804 N N . MET A 1 102 ? 3.838 -12.164 -16.656 1 97.31 102 MET A N 1
ATOM 805 C CA . MET A 1 102 ? 3.262 -11.773 -15.367 1 97.31 102 MET A CA 1
ATOM 806 C C . MET A 1 102 ? 4.355 -11.375 -14.383 1 97.31 102 MET A C 1
ATOM 808 O O . MET A 1 102 ? 4.121 -11.336 -13.172 1 97.31 102 MET A O 1
ATOM 812 N N . GLY A 1 103 ? 5.586 -11.195 -14.891 1 96.75 103 GLY A N 1
ATOM 813 C CA . GLY A 1 103 ? 6.688 -10.781 -14.039 1 96.75 103 GLY A CA 1
ATOM 814 C C . GLY A 1 103 ? 7.566 -11.938 -13.594 1 96.75 103 GLY A C 1
ATOM 815 O O . GLY A 1 103 ? 8.555 -11.734 -12.891 1 96.75 103 GLY A O 1
ATOM 816 N N . PHE A 1 104 ? 7.184 -13.156 -14.023 1 96.75 104 PHE A N 1
ATOM 817 C CA . PHE A 1 104 ? 8.07 -14.289 -13.789 1 96.75 104 PHE A CA 1
ATOM 818 C C . PHE A 1 104 ? 9.281 -14.227 -14.719 1 96.75 104 PHE A C 1
ATOM 820 O O . PHE A 1 104 ? 9.133 -14.141 -15.938 1 96.75 104 PHE A O 1
ATOM 827 N N . GLN A 1 105 ? 10.414 -14.273 -14.078 1 95.94 105 GLN A N 1
ATOM 828 C CA . GLN A 1 105 ? 11.641 -14.109 -14.852 1 95.94 105 GLN A CA 1
ATOM 829 C C . GLN A 1 105 ? 12.562 -15.312 -14.68 1 95.94 105 GLN A C 1
ATOM 831 O O . GLN A 1 105 ? 12.703 -15.836 -13.578 1 95.94 105 GLN A O 1
ATOM 836 N N . SER A 1 106 ? 13.156 -15.656 -15.773 1 96.62 106 SER A N 1
ATOM 837 C CA . SER A 1 106 ? 14.219 -16.656 -15.766 1 96.62 106 SER A CA 1
ATOM 838 C C . SER A 1 106 ? 15.586 -16.016 -15.625 1 96.62 106 SER A C 1
ATOM 840 O O . SER A 1 106 ? 15.914 -15.062 -16.344 1 96.62 106 SER A O 1
ATOM 842 N N . ILE A 1 107 ? 16.312 -16.547 -14.656 1 94 107 ILE A N 1
ATOM 843 C CA . ILE A 1 107 ? 17.688 -16.094 -14.453 1 94 107 ILE A CA 1
ATOM 844 C C . ILE A 1 107 ? 18.656 -17.156 -14.922 1 94 107 ILE A C 1
ATOM 846 O O . ILE A 1 107 ? 18.891 -18.156 -14.227 1 94 107 ILE A O 1
ATOM 850 N N . PRO A 1 108 ? 19.328 -17 -16.078 1 92.62 108 PRO A N 1
ATOM 851 C CA . PRO A 1 108 ? 20.156 -18.062 -16.656 1 92.62 108 PRO A CA 1
ATOM 852 C C . PRO A 1 108 ? 21.438 -18.312 -15.883 1 92.62 108 PRO A C 1
ATOM 854 O O . PRO A 1 108 ? 21.953 -19.422 -15.875 1 92.62 108 PRO A O 1
ATOM 857 N N . ASP A 1 109 ? 22.016 -17.297 -15.234 1 90.44 109 ASP A N 1
ATOM 858 C CA . ASP A 1 109 ? 23.281 -17.422 -14.508 1 90.44 109 ASP A CA 1
ATOM 859 C C . ASP A 1 109 ? 23.125 -16.969 -13.055 1 90.44 109 ASP A C 1
ATOM 861 O O . ASP A 1 109 ? 23.797 -16.031 -12.625 1 90.44 109 ASP A O 1
ATOM 865 N N . PRO A 1 110 ? 22.297 -17.781 -12.336 1 90.88 110 PRO A N 1
ATOM 866 C CA . PRO A 1 110 ? 22.031 -17.328 -10.969 1 90.88 110 PRO A CA 1
ATOM 867 C C . PRO A 1 110 ? 23.281 -17.297 -10.094 1 90.88 110 PRO A C 1
ATOM 869 O O . PRO A 1 110 ? 23.328 -16.562 -9.102 1 90.88 110 PRO A O 1
ATOM 872 N N . GLU A 1 111 ? 24.297 -17.984 -10.477 1 89 111 GLU A N 1
ATOM 873 C CA . GLU A 1 111 ? 25.531 -18.062 -9.703 1 89 111 GLU A CA 1
ATOM 874 C C . GLU A 1 111 ? 26.25 -16.703 -9.68 1 89 111 GLU A C 1
ATOM 876 O O . GLU A 1 111 ? 27.125 -16.469 -8.844 1 89 111 GLU A O 1
ATOM 881 N N . ASN A 1 112 ? 25.875 -15.859 -10.586 1 86.88 112 ASN A N 1
ATOM 882 C CA . ASN A 1 112 ? 26.5 -14.539 -10.672 1 86.88 112 ASN A CA 1
ATOM 883 C C . ASN A 1 112 ? 25.953 -13.594 -9.609 1 86.88 112 ASN A C 1
ATOM 885 O O . ASN A 1 112 ? 26.469 -12.492 -9.43 1 86.88 112 ASN A O 1
ATOM 889 N N . TYR A 1 113 ? 24.938 -14.062 -8.945 1 83.88 113 TYR A N 1
ATOM 890 C CA . TYR A 1 113 ? 24.297 -13.227 -7.93 1 83.88 113 TYR A CA 1
ATOM 891 C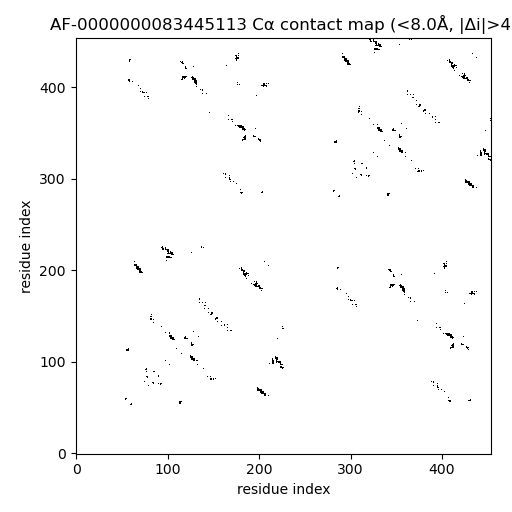 C . TYR A 1 113 ? 24.359 -13.883 -6.559 1 83.88 113 TYR A C 1
ATOM 893 O O . TYR A 1 113 ? 24.234 -15.102 -6.438 1 83.88 113 TYR A O 1
ATOM 901 N N . HIS A 1 114 ? 24.672 -13.078 -5.543 1 80.94 114 HIS A N 1
ATOM 902 C CA . HIS A 1 114 ? 24.828 -13.641 -4.207 1 80.94 114 HIS A CA 1
ATOM 903 C C . HIS A 1 114 ? 23.641 -13.312 -3.322 1 80.94 114 HIS A C 1
ATOM 905 O O . HIS A 1 114 ? 23.562 -13.766 -2.182 1 80.94 114 HIS A O 1
ATOM 911 N N . ASP A 1 115 ? 22.688 -12.664 -3.799 1 82 115 ASP A N 1
ATOM 912 C CA . ASP A 1 115 ? 21.609 -12.188 -2.938 1 82 115 ASP A CA 1
ATOM 913 C C . ASP A 1 115 ? 20.25 -12.602 -3.482 1 82 115 ASP A C 1
ATOM 915 O O . ASP A 1 115 ? 19.234 -11.953 -3.191 1 82 115 ASP A O 1
ATOM 919 N N . LEU A 1 116 ? 20.266 -13.648 -4.238 1 89 116 LEU A N 1
ATOM 920 C CA . LEU A 1 116 ? 18.984 -14.102 -4.777 1 89 116 LEU A CA 1
ATOM 921 C C . LEU A 1 116 ? 18.203 -14.883 -3.725 1 89 116 LEU A C 1
ATOM 923 O O . LEU A 1 116 ? 18.781 -15.617 -2.926 1 89 116 LEU A O 1
ATOM 927 N N . PRO A 1 117 ? 16.859 -14.68 -3.73 1 91.5 117 PRO A N 1
ATOM 928 C CA . PRO A 1 117 ? 16.047 -15.531 -2.861 1 91.5 117 PRO A CA 1
ATOM 929 C C . PRO A 1 117 ? 15.977 -16.969 -3.352 1 91.5 117 PRO A C 1
ATOM 931 O O . PRO A 1 117 ? 16.578 -17.312 -4.371 1 91.5 117 PRO A O 1
ATOM 934 N N . THR A 1 118 ? 15.273 -17.875 -2.516 1 91.62 118 THR A N 1
ATOM 935 C CA . THR A 1 118 ? 15 -19.234 -2.98 1 91.62 118 THR A CA 1
ATOM 936 C C . THR A 1 118 ? 14.102 -19.203 -4.211 1 91.62 118 THR A C 1
ATOM 938 O O . THR A 1 118 ? 13.008 -18.625 -4.176 1 91.62 118 THR A O 1
ATOM 941 N N . PRO A 1 119 ? 14.57 -19.844 -5.25 1 93.75 119 PRO A N 1
ATOM 942 C CA . PRO A 1 119 ? 13.781 -19.766 -6.48 1 93.75 119 PRO A CA 1
ATOM 943 C C . PRO A 1 119 ? 12.43 -20.469 -6.363 1 93.75 119 PRO A C 1
ATOM 945 O O . PRO A 1 119 ? 12.289 -21.406 -5.566 1 93.75 119 PRO A O 1
ATOM 948 N N . ILE A 1 120 ? 11.523 -20 -7.195 1 93.69 120 ILE A N 1
ATOM 949 C CA . ILE A 1 120 ? 10.25 -20.672 -7.391 1 93.69 120 ILE A CA 1
ATOM 950 C C . ILE A 1 120 ? 10.492 -22.047 -8.023 1 93.69 120 ILE A C 1
ATOM 952 O O . ILE A 1 120 ? 11.375 -22.203 -8.867 1 93.69 120 ILE A O 1
ATOM 956 N N . VAL A 1 121 ? 9.68 -23 -7.582 1 91 121 VAL A N 1
ATOM 957 C CA . VAL A 1 121 ? 9.781 -24.328 -8.188 1 91 121 VAL A CA 1
ATOM 958 C C . VAL A 1 121 ? 9.367 -24.25 -9.656 1 91 121 VAL A C 1
ATOM 960 O O . VAL A 1 121 ? 8.211 -23.953 -9.961 1 91 121 VAL A O 1
ATOM 963 N N . TRP A 1 122 ? 10.344 -24.484 -10.508 1 92.5 122 TRP A N 1
ATOM 964 C CA . TRP A 1 122 ? 10.164 -24.391 -11.953 1 92.5 122 TRP A CA 1
ATOM 965 C C . TRP A 1 122 ? 10.992 -25.438 -12.672 1 92.5 122 TRP A C 1
ATOM 967 O O . TRP A 1 122 ? 12.156 -25.672 -12.336 1 92.5 122 TRP A O 1
ATOM 977 N N . PRO A 1 123 ? 10.336 -26.125 -13.617 1 91.25 123 PRO A N 1
ATOM 978 C CA . PRO A 1 123 ? 11.109 -27.156 -14.328 1 91.25 123 PRO A CA 1
ATOM 979 C C . PRO A 1 123 ? 12.25 -26.562 -15.156 1 91.25 123 PRO A C 1
ATOM 981 O O . PRO A 1 123 ? 12.016 -25.672 -15.977 1 91.25 123 PRO A O 1
ATOM 984 N N . ASN A 1 124 ? 13.531 -26.938 -15 1 92.19 124 ASN A N 1
ATOM 985 C CA . ASN A 1 124 ? 14.719 -26.734 -15.82 1 92.19 124 ASN A CA 1
ATOM 986 C C . ASN A 1 124 ? 15.125 -25.266 -15.883 1 92.19 124 ASN A C 1
ATOM 988 O O . ASN A 1 124 ? 15.742 -24.828 -16.859 1 92.19 124 ASN A O 1
ATOM 992 N N . ALA A 1 125 ? 14.672 -24.422 -15 1 95.19 125 ALA A N 1
ATOM 993 C CA . ALA A 1 125 ? 15.078 -23.016 -14.984 1 95.19 125 ALA A CA 1
ATOM 994 C C . ALA A 1 125 ? 15.055 -22.453 -13.57 1 95.19 125 ALA A C 1
ATOM 996 O O . ALA A 1 125 ? 14.328 -22.953 -12.711 1 95.19 125 ALA A O 1
ATOM 997 N N . THR A 1 126 ? 15.891 -21.469 -13.289 1 96.19 126 THR A N 1
ATOM 998 C CA . THR A 1 126 ? 15.82 -20.672 -12.07 1 96.19 126 THR A CA 1
ATOM 999 C C . THR A 1 126 ? 14.898 -19.469 -12.273 1 96.19 126 THR A C 1
ATOM 1001 O O . THR A 1 126 ? 15.211 -18.562 -13.062 1 96.19 126 THR A O 1
ATOM 1004 N N . VAL A 1 127 ? 13.773 -19.531 -11.547 1 96.56 127 VAL A N 1
ATOM 1005 C CA . VAL A 1 127 ? 12.742 -18.547 -11.836 1 96.56 127 VAL A CA 1
ATOM 1006 C C . VAL A 1 127 ? 12.367 -17.812 -10.555 1 96.56 127 VAL A C 1
ATOM 1008 O O . VAL A 1 127 ? 12.305 -18.406 -9.477 1 96.56 127 VAL A O 1
ATOM 1011 N N . PHE A 1 128 ? 12.172 -16.5 -10.648 1 96.25 128 PHE A N 1
ATOM 1012 C CA . PHE A 1 128 ? 11.648 -15.617 -9.617 1 96.25 128 PHE A CA 1
ATOM 1013 C C . PHE A 1 128 ? 10.492 -14.781 -10.156 1 96.25 128 PHE A C 1
ATOM 1015 O O . PHE A 1 128 ? 10.305 -14.672 -11.367 1 96.25 128 PHE A O 1
ATOM 1022 N N . THR A 1 129 ? 9.68 -14.289 -9.297 1 96.06 129 THR A N 1
ATOM 1023 C CA . THR A 1 129 ? 8.727 -13.266 -9.703 1 96.06 129 THR A CA 1
ATOM 1024 C C . THR A 1 129 ? 9.227 -11.875 -9.297 1 96.06 129 THR A C 1
ATOM 1026 O O . THR A 1 129 ? 10.352 -11.734 -8.805 1 96.06 129 THR A O 1
ATOM 1029 N N . THR A 1 130 ? 8.414 -10.852 -9.656 1 96.31 130 THR A N 1
ATOM 1030 C CA . THR A 1 130 ? 8.828 -9.469 -9.453 1 96.31 130 THR A CA 1
ATOM 1031 C C . THR A 1 130 ? 7.887 -8.758 -8.477 1 96.31 130 THR A C 1
ATOM 1033 O O . THR A 1 130 ? 6.672 -8.938 -8.539 1 96.31 130 THR A O 1
ATOM 1036 N N . SER A 1 131 ? 8.469 -7.922 -7.652 1 97.25 131 SER A N 1
ATOM 1037 C CA . SER A 1 131 ? 7.711 -7.246 -6.605 1 97.25 131 SER A CA 1
ATOM 1038 C C . SER A 1 131 ? 6.605 -6.379 -7.195 1 97.25 131 SER A C 1
ATOM 1040 O O . SER A 1 131 ? 5.484 -6.355 -6.68 1 97.25 131 SER A O 1
ATOM 1042 N N . MET A 1 132 ? 6.863 -5.68 -8.227 1 97.69 132 MET A N 1
ATOM 1043 C CA . MET A 1 132 ? 5.855 -4.797 -8.805 1 97.69 132 MET A CA 1
ATOM 1044 C C . MET A 1 132 ? 4.613 -5.582 -9.203 1 97.69 132 MET A C 1
ATOM 1046 O O . MET A 1 132 ? 3.49 -5.172 -8.906 1 97.69 132 MET A O 1
ATOM 1050 N N . THR A 1 133 ? 4.777 -6.684 -9.883 1 98.12 133 THR A N 1
ATOM 1051 C CA . THR A 1 133 ? 3.635 -7.461 -10.352 1 98.12 133 THR A CA 1
ATOM 1052 C C . THR A 1 133 ? 2.938 -8.148 -9.18 1 98.12 133 THR A C 1
ATOM 1054 O O . THR A 1 133 ? 1.718 -8.328 -9.195 1 98.12 133 THR A O 1
ATOM 1057 N N . HIS A 1 134 ? 3.695 -8.469 -8.203 1 97.69 134 HIS A N 1
ATOM 1058 C CA . HIS A 1 134 ? 3.09 -8.992 -6.984 1 97.69 134 HIS A CA 1
ATOM 1059 C C . HIS A 1 134 ? 2.221 -7.941 -6.305 1 97.69 134 HIS A C 1
ATOM 1061 O O . HIS A 1 134 ? 1.108 -8.242 -5.863 1 97.69 134 HIS A O 1
ATOM 1067 N N . GLN A 1 135 ? 2.734 -6.754 -6.18 1 98.62 135 GLN A N 1
ATOM 1068 C CA . GLN A 1 135 ? 1.96 -5.66 -5.602 1 98.62 135 GLN A CA 1
ATOM 1069 C C . GLN A 1 135 ? 0.662 -5.438 -6.371 1 98.62 135 GLN A C 1
ATOM 1071 O O . GLN A 1 135 ? -0.394 -5.223 -5.77 1 98.62 135 GLN A O 1
ATOM 1076 N N . LEU A 1 136 ? 0.756 -5.477 -7.688 1 98.75 136 LEU A N 1
ATOM 1077 C CA . LEU A 1 136 ? -0.441 -5.332 -8.508 1 98.75 136 LEU A CA 1
ATOM 1078 C C . LEU A 1 136 ? -1.418 -6.477 -8.25 1 98.75 136 LEU A C 1
ATOM 1080 O O . LEU A 1 136 ? -2.629 -6.258 -8.18 1 98.75 136 LEU A O 1
ATOM 1084 N N . HIS A 1 137 ? -0.915 -7.652 -8.102 1 98.12 137 HIS A N 1
ATOM 1085 C CA . HIS A 1 137 ? -1.762 -8.805 -7.801 1 98.12 137 HIS A CA 1
ATOM 1086 C C . HIS A 1 137 ? -2.443 -8.641 -6.445 1 98.12 137 HIS A C 1
ATOM 1088 O O . HIS A 1 137 ? -3.625 -8.961 -6.297 1 98.12 137 HIS A O 1
ATOM 1094 N N . CYS A 1 138 ? -1.676 -8.203 -5.496 1 98.31 138 CYS A N 1
ATOM 1095 C CA . CYS A 1 138 ? -2.252 -7.926 -4.184 1 98.31 138 CYS A CA 1
ATOM 1096 C C . CYS A 1 138 ? -3.367 -6.891 -4.285 1 98.31 138 CYS A C 1
ATOM 1098 O O . CYS A 1 138 ? -4.441 -7.074 -3.707 1 98.31 138 CYS A O 1
ATOM 1100 N N . LEU A 1 139 ? -3.088 -5.801 -4.984 1 98.88 139 LEU A N 1
ATOM 1101 C CA . LEU A 1 139 ? -4.113 -4.77 -5.113 1 98.88 139 LEU A CA 1
ATOM 1102 C C . LEU A 1 139 ? -5.352 -5.32 -5.812 1 98.88 139 LEU A C 1
ATOM 1104 O O . LEU A 1 139 ? -6.48 -5.047 -5.398 1 98.88 139 LEU A O 1
ATOM 1108 N N . TYR A 1 140 ? -5.141 -6.094 -6.879 1 98.69 140 TYR A N 1
ATOM 1109 C CA . TYR A 1 140 ? -6.258 -6.758 -7.547 1 98.69 140 TYR A CA 1
ATOM 1110 C C . TYR A 1 140 ? -7.09 -7.555 -6.555 1 98.69 140 TYR A C 1
ATOM 1112 O O . TYR A 1 140 ? -8.32 -7.457 -6.547 1 98.69 140 TYR A O 1
ATOM 1120 N N . ALA A 1 141 ? -6.434 -8.352 -5.754 1 98.06 141 ALA A N 1
ATOM 1121 C CA . ALA A 1 141 ? -7.129 -9.188 -4.781 1 98.06 141 ALA A CA 1
ATOM 1122 C C . ALA A 1 141 ? -7.938 -8.336 -3.805 1 98.06 141 ALA A C 1
ATOM 1124 O O . ALA A 1 141 ? -9.078 -8.672 -3.48 1 98.06 141 ALA A O 1
ATOM 1125 N N . VAL A 1 142 ? -7.395 -7.262 -3.332 1 98.75 142 VAL A N 1
ATOM 1126 C CA . VAL A 1 142 ? -8.07 -6.379 -2.387 1 98.75 142 VAL A CA 1
ATOM 1127 C C . VAL A 1 142 ? -9.32 -5.785 -3.031 1 98.75 142 VAL A C 1
ATOM 1129 O O . VAL A 1 142 ? -10.398 -5.789 -2.43 1 98.75 142 VAL A O 1
ATOM 1132 N N . VAL A 1 143 ? -9.156 -5.305 -4.273 1 98.75 143 VAL A N 1
ATOM 1133 C CA . VAL A 1 143 ? -10.289 -4.723 -4.988 1 98.75 143 VAL A CA 1
ATOM 1134 C C . VAL A 1 143 ? -11.352 -5.789 -5.23 1 98.75 143 VAL A C 1
ATOM 1136 O O . VAL A 1 143 ? -12.547 -5.531 -5.074 1 98.75 143 VAL A O 1
ATOM 1139 N N . ALA A 1 144 ? -10.93 -6.965 -5.586 1 98.5 144 ALA A N 1
ATOM 1140 C CA . ALA A 1 144 ? -11.852 -8.062 -5.855 1 98.5 144 ALA A CA 1
ATOM 1141 C C . ALA A 1 144 ? -12.648 -8.43 -4.605 1 98.5 144 ALA A C 1
ATOM 1143 O O . ALA A 1 144 ? -13.859 -8.633 -4.668 1 98.5 144 ALA A O 1
ATOM 1144 N N . VAL A 1 145 ? -11.969 -8.484 -3.555 1 98.69 145 VAL A N 1
ATOM 1145 C CA . VAL A 1 145 ? -12.625 -8.867 -2.309 1 98.69 145 VAL A CA 1
ATOM 1146 C C . VAL A 1 145 ? -13.602 -7.773 -1.884 1 98.69 145 VAL A C 1
ATOM 1148 O O . VAL A 1 145 ? -14.75 -8.062 -1.53 1 98.69 145 VAL A O 1
ATOM 1151 N N . TYR A 1 146 ? -13.172 -6.5 -1.874 1 98.75 146 TYR A N 1
ATOM 1152 C CA . TYR A 1 146 ? -14.078 -5.406 -1.549 1 98.75 146 TYR A CA 1
ATOM 1153 C C . TYR A 1 146 ? -15.297 -5.418 -2.463 1 98.75 146 TYR A C 1
ATOM 1155 O O . TYR A 1 146 ? -16.438 -5.277 -1.999 1 98.75 146 TYR A O 1
ATOM 1163 N N . SER A 1 147 ? -15.07 -5.562 -3.76 1 98.62 147 SER A N 1
ATOM 1164 C CA . SER A 1 147 ? -16.141 -5.586 -4.742 1 98.62 147 SER A CA 1
ATOM 1165 C C . SER A 1 147 ? -17.094 -6.758 -4.492 1 98.62 147 SER A C 1
ATOM 1167 O O . SER A 1 147 ? -18.312 -6.609 -4.59 1 98.62 147 SER A O 1
ATOM 1169 N N . GLY A 1 148 ? -16.516 -7.875 -4.215 1 98.44 148 GLY A N 1
ATOM 1170 C CA . GLY A 1 148 ? -17.344 -9.031 -3.916 1 98.44 148 GLY A CA 1
ATOM 1171 C C . GLY A 1 148 ? -18.188 -8.844 -2.676 1 98.44 148 GLY A C 1
ATOM 1172 O O . GLY A 1 148 ? -19.391 -9.133 -2.693 1 98.44 148 GLY A O 1
ATOM 1173 N N . MET A 1 149 ? -17.625 -8.375 -1.634 1 98 149 MET A N 1
ATOM 1174 C CA . MET A 1 149 ? -18.344 -8.164 -0.376 1 98 149 MET A CA 1
ATOM 1175 C C . MET A 1 149 ? -19.484 -7.176 -0.559 1 98 149 MET A C 1
ATOM 1177 O O . MET A 1 149 ? -20.562 -7.344 0.023 1 98 149 MET A O 1
ATOM 1181 N N . THR A 1 150 ? -19.297 -6.168 -1.352 1 98.06 150 THR A N 1
ATOM 1182 C CA . THR A 1 150 ? -20.266 -5.082 -1.446 1 98.06 150 THR A CA 1
ATOM 1183 C C . THR A 1 150 ? -21.312 -5.379 -2.521 1 98.06 150 THR A C 1
ATOM 1185 O O . THR A 1 150 ? -22.375 -4.766 -2.547 1 98.06 150 THR A O 1
ATOM 1188 N N . SER A 1 151 ? -21.047 -6.324 -3.404 1 98.06 151 SER A N 1
ATOM 1189 C CA . SER A 1 151 ? -22 -6.617 -4.469 1 98.06 151 SER A CA 1
ATOM 1190 C C . SER A 1 151 ? -22.625 -7.996 -4.281 1 98.06 151 SER A C 1
ATOM 1192 O O . SER A 1 151 ? -23.484 -8.406 -5.066 1 98.06 151 SER A O 1
ATOM 1194 N N . GLY A 1 152 ? -22.188 -8.758 -3.342 1 96.62 152 GLY A N 1
ATOM 1195 C CA . GLY A 1 152 ? -22.766 -10.055 -3.049 1 96.62 152 GLY A CA 1
ATOM 1196 C C . GLY A 1 152 ? -22.203 -11.164 -3.918 1 96.62 152 GLY A C 1
ATOM 1197 O O . GLY A 1 152 ? -22.859 -12.195 -4.113 1 96.62 152 GLY A O 1
ATOM 1198 N N . HIS A 1 153 ? -21.078 -10.945 -4.465 1 96.69 153 HIS A N 1
ATOM 1199 C CA . HIS A 1 153 ? -20.391 -11.992 -5.215 1 96.69 153 HIS A CA 1
ATOM 1200 C C . HIS A 1 153 ? -19.625 -12.922 -4.285 1 96.69 153 HIS A C 1
ATOM 1202 O O . HIS A 1 153 ? -19.078 -12.484 -3.27 1 96.69 153 HIS A O 1
ATOM 1208 N N . GLU A 1 154 ? -19.547 -14.156 -4.711 1 95.81 154 GLU A N 1
ATOM 1209 C CA . GLU A 1 154 ? -18.828 -15.148 -3.922 1 95.81 154 GLU A CA 1
ATOM 1210 C C . GLU A 1 154 ? -17.328 -14.859 -3.9 1 95.81 154 GLU A C 1
ATOM 1212 O O . GLU A 1 154 ? -16.75 -14.492 -4.922 1 95.81 154 GLU A O 1
ATOM 1217 N N . LEU A 1 155 ? -16.75 -15.047 -2.684 1 95.31 155 LEU A N 1
ATOM 1218 C CA . LEU A 1 155 ? -15.32 -14.828 -2.498 1 95.31 155 LEU A CA 1
ATOM 1219 C C . LEU A 1 155 ? -14.578 -16.156 -2.432 1 95.31 155 LEU A C 1
ATOM 1221 O O . LEU A 1 155 ? -15.164 -17.188 -2.084 1 95.31 155 LEU A O 1
ATOM 1225 N N . GLU A 1 156 ? -13.344 -16 -2.822 1 90.44 156 GLU A N 1
ATOM 1226 C CA . GLU A 1 156 ? -12.492 -17.172 -2.631 1 90.44 156 GLU A CA 1
ATOM 1227 C C . GLU A 1 156 ? -12.391 -17.547 -1.154 1 90.44 156 GLU A C 1
ATOM 1229 O O . GLU A 1 156 ? -12.344 -16.672 -0.291 1 90.44 156 GLU A O 1
ATOM 1234 N N . GLU A 1 157 ? -12.219 -18.859 -0.822 1 90.5 157 GLU A N 1
ATOM 1235 C CA . GLU A 1 157 ? -12.211 -19.359 0.55 1 90.5 157 GLU A CA 1
ATOM 1236 C C . GLU A 1 157 ? -11.023 -18.812 1.334 1 90.5 157 GLU A C 1
ATOM 1238 O O . GLU A 1 157 ? -11.141 -18.531 2.531 1 90.5 157 GLU A O 1
ATOM 1243 N N . ASP A 1 158 ? -9.93 -18.609 0.663 1 91.44 158 ASP A N 1
ATOM 1244 C CA . ASP A 1 158 ? -8.719 -18.188 1.361 1 91.44 158 ASP A CA 1
ATOM 1245 C C . ASP A 1 158 ? -8.516 -16.688 1.233 1 91.44 158 ASP A C 1
ATOM 1247 O O . ASP A 1 158 ? -7.41 -16.172 1.436 1 91.44 158 ASP A O 1
ATOM 1251 N N . HIS A 1 159 ? -9.609 -15.922 0.962 1 95 159 HIS A N 1
ATOM 1252 C CA . HIS A 1 159 ? -9.469 -14.492 0.729 1 95 159 HIS A CA 1
ATOM 1253 C C . HIS A 1 159 ? -8.945 -13.781 1.976 1 95 159 HIS A C 1
ATOM 1255 O O . HIS A 1 159 ? -8.195 -12.812 1.874 1 95 159 HIS A O 1
ATOM 1261 N N . HIS A 1 160 ? -9.273 -14.25 3.176 1 96.31 160 HIS A N 1
ATOM 1262 C CA . HIS A 1 160 ? -8.859 -13.578 4.402 1 96.31 160 HIS A CA 1
ATOM 1263 C C . HIS A 1 160 ? -7.348 -13.625 4.574 1 96.31 160 HIS A C 1
ATOM 1265 O O . HIS A 1 160 ? -6.719 -12.609 4.875 1 96.31 160 HIS A O 1
ATOM 1271 N N . TRP A 1 161 ? -6.801 -14.773 4.395 1 93.94 161 TRP A N 1
ATOM 1272 C CA . TRP A 1 161 ? -5.352 -14.898 4.473 1 93.94 161 TRP A CA 1
ATOM 1273 C C . TRP A 1 161 ? -4.672 -13.977 3.465 1 93.94 161 TRP A C 1
ATOM 1275 O O . TRP A 1 161 ? -3.697 -13.289 3.797 1 93.94 161 TRP A O 1
ATOM 1285 N N . HIS A 1 162 ? -5.211 -13.891 2.287 1 93.94 162 HIS A N 1
ATOM 1286 C CA . HIS A 1 162 ? -4.656 -13.039 1.241 1 93.94 162 HIS A CA 1
ATOM 1287 C C . HIS A 1 162 ? -4.738 -11.57 1.63 1 93.94 162 HIS A C 1
ATOM 1289 O O . HIS A 1 162 ? -3.787 -10.812 1.418 1 93.94 162 HIS A O 1
ATOM 1295 N N . MET A 1 163 ? -5.836 -11.234 2.178 1 98.06 163 MET A N 1
ATOM 1296 C CA . MET A 1 163 ? -5.996 -9.836 2.576 1 98.06 163 MET A CA 1
ATOM 1297 C C . MET A 1 163 ? -4.941 -9.438 3.602 1 98.06 163 MET A C 1
ATOM 1299 O O . MET A 1 163 ? -4.262 -8.422 3.436 1 98.06 163 MET A O 1
ATOM 1303 N N . ILE A 1 164 ? -4.781 -10.281 4.594 1 97.94 164 ILE A N 1
ATOM 1304 C CA . ILE A 1 164 ? -3.838 -9.969 5.66 1 97.94 164 ILE A CA 1
ATOM 1305 C C . ILE A 1 164 ? -2.418 -9.93 5.102 1 97.94 164 ILE A C 1
ATOM 1307 O O . ILE A 1 164 ? -1.642 -9.023 5.414 1 97.94 164 ILE A O 1
ATOM 1311 N N . HIS A 1 165 ? -2.037 -10.867 4.273 1 96.94 165 HIS A N 1
ATOM 1312 C CA . HIS A 1 165 ? -0.747 -10.883 3.592 1 96.94 165 HIS A CA 1
ATOM 1313 C C . HIS A 1 165 ? -0.528 -9.602 2.791 1 96.94 165 HIS A C 1
ATOM 1315 O O . HIS A 1 165 ? 0.511 -8.953 2.924 1 96.94 165 HIS A O 1
ATOM 1321 N N . CYS A 1 166 ? -1.562 -9.219 1.971 1 98.12 166 CYS A N 1
ATOM 1322 C CA . CYS A 1 166 ? -1.444 -8.086 1.06 1 98.12 166 CYS A CA 1
ATOM 1323 C C . CYS A 1 166 ? -1.319 -6.777 1.83 1 98.12 166 CYS A C 1
ATOM 1325 O O . CYS A 1 166 ? -0.551 -5.895 1.442 1 98.12 166 CYS A O 1
ATOM 1327 N N . PHE A 1 167 ? -2.027 -6.68 2.92 1 98.81 167 PHE A N 1
ATOM 1328 C CA . PHE A 1 167 ? -1.969 -5.461 3.719 1 98.81 167 PHE A CA 1
ATOM 1329 C C . PHE A 1 167 ? -0.57 -5.254 4.285 1 98.81 167 PHE A C 1
ATOM 1331 O O . PHE A 1 167 ? -0.014 -4.156 4.195 1 98.81 167 PHE A O 1
ATOM 1338 N N . ASP A 1 168 ? -0.04 -6.27 4.844 1 98.31 168 ASP A N 1
ATOM 1339 C CA . ASP A 1 168 ? 1.295 -6.207 5.43 1 98.31 168 ASP A CA 1
ATOM 1340 C C . ASP A 1 168 ? 2.354 -5.945 4.363 1 98.31 168 ASP A C 1
ATOM 1342 O O . ASP A 1 168 ? 3.227 -5.09 4.543 1 98.31 168 ASP A O 1
ATOM 1346 N N . TYR A 1 169 ? 2.26 -6.66 3.293 1 98.25 169 TYR A N 1
ATOM 1347 C CA . TYR A 1 169 ? 3.213 -6.574 2.193 1 98.25 169 TYR A CA 1
ATOM 1348 C C . TYR A 1 169 ? 3.189 -5.191 1.555 1 98.25 169 TYR A C 1
ATOM 1350 O O . TYR A 1 169 ? 4.238 -4.57 1.372 1 98.25 169 TYR A O 1
ATOM 1358 N N . MET A 1 170 ? 1.961 -4.633 1.274 1 98.69 170 MET A N 1
ATOM 1359 C CA . MET A 1 170 ? 1.827 -3.336 0.619 1 98.69 170 MET A CA 1
ATOM 1360 C C . MET A 1 170 ? 2.275 -2.211 1.545 1 98.69 170 MET A C 1
ATOM 1362 O O . MET A 1 170 ? 2.822 -1.206 1.088 1 98.69 170 MET A O 1
ATOM 1366 N N . ARG A 1 171 ? 2.07 -2.34 2.854 1 98.81 171 ARG A N 1
ATOM 1367 C CA . ARG A 1 171 ? 2.572 -1.354 3.807 1 98.81 171 ARG A CA 1
ATOM 1368 C C . ARG A 1 171 ? 4.086 -1.194 3.686 1 98.81 171 ARG A C 1
ATOM 1370 O O . ARG A 1 171 ? 4.59 -0.074 3.604 1 98.81 171 ARG A O 1
ATOM 1377 N N . GLN A 1 172 ? 4.754 -2.283 3.619 1 98.38 172 GLN A N 1
ATOM 1378 C CA . GLN A 1 172 ? 6.211 -2.271 3.551 1 98.38 172 GLN A CA 1
ATOM 1379 C C . GLN A 1 172 ? 6.695 -1.764 2.193 1 98.38 172 GLN A C 1
ATOM 1381 O O . GLN A 1 172 ? 7.707 -1.064 2.109 1 98.38 172 GLN A O 1
ATOM 1386 N N . ALA A 1 173 ? 5.906 -2.074 1.162 1 98.56 173 ALA A N 1
ATOM 1387 C CA . ALA A 1 173 ? 6.25 -1.578 -0.167 1 98.56 173 ALA A CA 1
ATOM 1388 C C . ALA A 1 173 ? 6.133 -0.058 -0.233 1 98.56 173 ALA A C 1
ATOM 1390 O O . ALA A 1 173 ? 6.98 0.613 -0.825 1 98.56 173 ALA A O 1
ATOM 1391 N N . ILE A 1 174 ? 5.07 0.496 0.354 1 98.69 174 ILE A N 1
ATOM 1392 C CA . ILE A 1 174 ? 4.855 1.938 0.388 1 98.69 174 ILE A CA 1
ATOM 1393 C C . ILE A 1 174 ? 6.008 2.613 1.133 1 98.69 174 ILE A C 1
ATOM 1395 O O . ILE A 1 174 ? 6.566 3.604 0.658 1 98.69 174 ILE A O 1
ATOM 1399 N N . MET A 1 175 ? 6.395 2.074 2.256 1 98.25 175 MET A N 1
ATOM 1400 C CA . MET A 1 175 ? 7.477 2.635 3.061 1 98.25 175 MET A CA 1
ATOM 1401 C C . MET A 1 175 ? 8.805 2.529 2.328 1 98.25 175 MET A C 1
ATOM 1403 O O . MET A 1 175 ? 9.664 3.404 2.463 1 98.25 175 MET A O 1
ATOM 1407 N N . CYS A 1 176 ? 9 1.479 1.591 1 97.56 176 CYS A N 1
ATOM 1408 C CA . CYS A 1 176 ? 10.227 1.25 0.844 1 97.56 176 CYS A CA 1
ATOM 1409 C C . CYS A 1 176 ? 10.391 2.273 -0.273 1 97.56 176 CYS A C 1
ATOM 1411 O O . CYS A 1 176 ? 11.453 2.879 -0.421 1 97.56 176 CYS A O 1
ATOM 1413 N N . SER A 1 177 ? 9.336 2.43 -1.12 1 97.06 177 SER A N 1
ATOM 1414 C CA . SER A 1 177 ? 9.391 3.375 -2.23 1 97.06 177 SER A CA 1
ATOM 1415 C C . SER A 1 177 ? 9.484 4.812 -1.729 1 97.06 177 SER A C 1
ATOM 1417 O O . SER A 1 177 ? 10.234 5.621 -2.281 1 97.06 177 SER A O 1
ATOM 1419 N N . ALA A 1 178 ? 8.695 5.141 -0.716 1 97.44 178 ALA A N 1
ATOM 1420 C CA . ALA A 1 178 ? 8.664 6.457 -0.082 1 97.44 178 ALA A CA 1
ATOM 1421 C C . ALA A 1 178 ? 8.578 7.566 -1.126 1 97.44 178 ALA A C 1
ATOM 1423 O O . ALA A 1 178 ? 9.438 8.453 -1.169 1 97.44 178 ALA A O 1
ATOM 1424 N N . ASP A 1 179 ? 7.504 7.582 -1.925 1 96.75 179 ASP A N 1
ATOM 1425 C CA . ASP A 1 179 ? 7.293 8.586 -2.965 1 96.75 179 ASP A CA 1
ATOM 1426 C C . ASP A 1 179 ? 7.148 9.977 -2.361 1 96.75 179 ASP A C 1
ATOM 1428 O O . ASP A 1 179 ? 6.188 10.258 -1.638 1 96.75 179 ASP A O 1
ATOM 1432 N N . MET A 1 180 ? 7.961 10.922 -2.77 1 95.31 180 MET A N 1
ATOM 1433 C CA . MET A 1 180 ? 8.055 12.227 -2.123 1 95.31 180 MET A CA 1
ATOM 1434 C C . MET A 1 180 ? 7.332 13.297 -2.939 1 95.31 180 MET A C 1
ATOM 1436 O O . MET A 1 180 ? 7.461 14.492 -2.666 1 95.31 180 MET A O 1
ATOM 1440 N N . ALA A 1 181 ? 6.59 12.883 -3.943 1 95.12 181 ALA A N 1
ATOM 1441 C CA . ALA A 1 181 ? 5.832 13.844 -4.734 1 95.12 181 ALA A CA 1
ATOM 1442 C C . ALA A 1 181 ? 4.926 14.695 -3.848 1 95.12 181 ALA A C 1
ATOM 1444 O O . ALA A 1 181 ? 4.297 14.18 -2.92 1 95.12 181 ALA A O 1
ATOM 1445 N N . LEU A 1 182 ? 4.871 16.016 -4.172 1 95 182 LEU A N 1
ATOM 1446 C CA . LEU A 1 182 ? 3.986 16.922 -3.457 1 95 182 LEU A CA 1
ATOM 1447 C C . LEU A 1 182 ? 2.564 16.859 -4.004 1 95 182 LEU A C 1
ATOM 1449 O O . LEU A 1 182 ? 2.367 16.766 -5.219 1 95 182 LEU A O 1
ATOM 1453 N N . GLU A 1 183 ? 1.659 16.844 -3.051 1 95.44 183 GLU A N 1
ATOM 1454 C CA . GLU A 1 183 ? 0.249 16.812 -3.426 1 95.44 183 GLU A CA 1
ATOM 1455 C C . GLU A 1 183 ? -0.499 18.016 -2.871 1 95.44 183 GLU A C 1
ATOM 1457 O O . GLU A 1 183 ? -0.278 18.422 -1.728 1 95.44 183 GLU A O 1
ATOM 1462 N N . GLY A 1 184 ? -1.328 18.578 -3.73 1 94.12 184 GLY A N 1
ATOM 1463 C CA . GLY A 1 184 ? -2.025 19.812 -3.389 1 94.12 184 GLY A CA 1
ATOM 1464 C C . GLY A 1 184 ? -3.5 19.594 -3.094 1 94.12 184 GLY A C 1
ATOM 1465 O O . GLY A 1 184 ? -3.914 18.484 -2.736 1 94.12 184 GLY A O 1
ATOM 1466 N N . LEU A 1 185 ? -4.254 20.656 -3.264 1 92.38 185 LEU A N 1
ATOM 1467 C CA . LEU A 1 185 ? -5.672 20.719 -2.92 1 92.38 185 LEU A CA 1
ATOM 1468 C C . LEU A 1 185 ? -6.473 19.703 -3.715 1 92.38 185 LEU A C 1
ATOM 1470 O O . LEU A 1 185 ? -6.262 19.547 -4.922 1 92.38 185 LEU A O 1
ATOM 1474 N N . GLU A 1 186 ? -7.398 19.078 -2.906 1 89.81 186 GLU A N 1
ATOM 1475 C CA . GLU A 1 186 ? -8.266 18.094 -3.543 1 89.81 186 GLU A CA 1
ATOM 1476 C C . GLU A 1 186 ? -9.031 18.703 -4.715 1 89.81 186 GLU A C 1
ATOM 1478 O O . GLU A 1 186 ? -9.383 19.875 -4.684 1 89.81 186 GLU A O 1
ATOM 1483 N N . THR A 1 187 ? -9.305 17.812 -5.684 1 85 187 THR A N 1
ATOM 1484 C CA . THR A 1 187 ? -10.055 18.234 -6.863 1 85 187 THR A CA 1
ATOM 1485 C C . THR A 1 187 ? -11.375 17.484 -6.961 1 85 187 THR A C 1
ATOM 1487 O O . THR A 1 187 ? -12.266 17.875 -7.711 1 85 187 THR A O 1
ATOM 1490 N N . THR A 1 188 ? -11.586 16.406 -6.125 1 81.5 188 THR A N 1
ATOM 1491 C CA . THR A 1 188 ? -12.734 15.547 -6.398 1 81.5 188 THR A CA 1
ATOM 1492 C C . THR A 1 188 ? -13.508 15.258 -5.117 1 81.5 188 THR A C 1
ATOM 1494 O O . THR A 1 188 ? -14.508 14.539 -5.141 1 81.5 188 THR A O 1
ATOM 1497 N N . PHE A 1 189 ? -13.016 15.734 -4.074 1 79.06 189 PHE A N 1
ATOM 1498 C CA . PHE A 1 189 ? -13.742 15.422 -2.846 1 79.06 189 PHE A CA 1
ATOM 1499 C C . PHE A 1 189 ? -15.195 15.867 -2.943 1 79.06 189 PHE A C 1
ATOM 1501 O O . PHE A 1 189 ? -15.477 16.984 -3.373 1 79.06 189 PHE A O 1
ATOM 1508 N N . PRO A 1 190 ? -16.016 14.992 -2.494 1 72.38 190 PRO A N 1
ATOM 1509 C CA . PRO A 1 190 ? -17.422 15.391 -2.549 1 72.38 190 PRO A CA 1
ATOM 1510 C C . PRO A 1 190 ? -17.719 16.609 -1.691 1 72.38 190 PRO A C 1
ATOM 1512 O O . PRO A 1 190 ? -18.531 17.453 -2.072 1 72.38 190 PRO A O 1
ATOM 1515 N N . ASP A 1 191 ? -17.078 16.719 -0.543 1 71.44 191 ASP A N 1
ATOM 1516 C CA . ASP A 1 191 ? -17.406 17.797 0.391 1 71.44 191 ASP A CA 1
ATOM 1517 C C . ASP A 1 191 ? -16.406 18.938 0.288 1 71.44 191 ASP A C 1
ATOM 1519 O O . ASP A 1 191 ? -16.516 19.938 1.004 1 71.44 191 ASP A O 1
ATOM 1523 N N . HIS A 1 192 ? -15.477 18.828 -0.577 1 73.25 192 HIS A N 1
ATOM 1524 C CA . HIS A 1 192 ? -14.43 19.812 -0.773 1 73.25 192 HIS A CA 1
ATOM 1525 C C . HIS A 1 192 ? -13.844 20.266 0.56 1 73.25 192 HIS A C 1
ATOM 1527 O O . HIS A 1 192 ? -13.758 21.469 0.831 1 73.25 192 HIS A O 1
ATOM 1533 N N . ASN A 1 193 ? -13.477 19.25 1.368 1 71.94 193 ASN A N 1
ATOM 1534 C CA . ASN A 1 193 ? -13.094 19.5 2.754 1 71.94 193 ASN A CA 1
ATOM 1535 C C . ASN A 1 193 ? -11.68 20.062 2.855 1 71.94 193 ASN A C 1
ATOM 1537 O O . ASN A 1 193 ? -11.156 20.25 3.955 1 71.94 193 ASN A O 1
ATOM 1541 N N . GLY A 1 194 ? -11.062 20.312 1.688 1 75.44 194 GLY A N 1
ATOM 1542 C CA . GLY A 1 194 ? -9.773 20.969 1.692 1 75.44 194 GLY A CA 1
ATOM 1543 C C . GLY A 1 194 ? -8.609 20 1.821 1 75.44 194 GLY A C 1
ATOM 1544 O O . GLY A 1 194 ? -7.461 20.422 1.97 1 75.44 194 GLY A O 1
ATOM 1545 N N . GLY A 1 195 ? -8.797 18.797 1.73 1 85.56 195 GLY A N 1
ATOM 1546 C CA . GLY A 1 195 ? -7.727 17.812 1.795 1 85.56 195 GLY A CA 1
ATOM 1547 C C . GLY A 1 195 ? -7.043 17.578 0.459 1 85.56 195 GLY A C 1
ATOM 1548 O O . GLY A 1 195 ? -6.93 18.516 -0.349 1 85.56 195 GLY A O 1
ATOM 1549 N N . SER A 1 196 ? -6.324 16.484 0.366 1 91.44 196 SER A N 1
ATOM 1550 C CA . SER A 1 196 ? -5.609 16.141 -0.857 1 91.44 196 SER A CA 1
ATOM 1551 C C . SER A 1 196 ? -6.074 14.797 -1.411 1 91.44 196 SER A C 1
ATOM 1553 O O . SER A 1 196 ? -6.227 13.828 -0.661 1 91.44 196 SER A O 1
ATOM 1555 N N . ASP A 1 197 ? -6.312 14.781 -2.756 1 92 197 ASP A N 1
ATOM 1556 C CA . ASP A 1 197 ? -6.652 13.508 -3.395 1 92 197 ASP A CA 1
ATOM 1557 C C . ASP A 1 197 ? -5.504 13.008 -4.266 1 92 197 ASP A C 1
ATOM 1559 O O . ASP A 1 197 ? -5.539 11.883 -4.766 1 92 197 ASP A O 1
ATOM 1563 N N . GLY A 1 198 ? -4.52 13.836 -4.516 1 93.94 198 GLY A N 1
ATOM 1564 C CA . GLY A 1 198 ? -3.289 13.414 -5.168 1 93.94 198 GLY A CA 1
ATOM 1565 C C . GLY A 1 198 ? -3.377 13.453 -6.684 1 93.94 198 GLY A C 1
ATOM 1566 O O . GLY A 1 198 ? -2.395 13.172 -7.375 1 93.94 198 GLY A O 1
ATOM 1567 N N . TRP A 1 199 ? -4.473 13.898 -7.395 1 92.81 199 TRP A N 1
ATOM 1568 C CA . TRP A 1 199 ? -4.645 13.812 -8.844 1 92.81 199 TRP A CA 1
ATOM 1569 C C . TRP A 1 199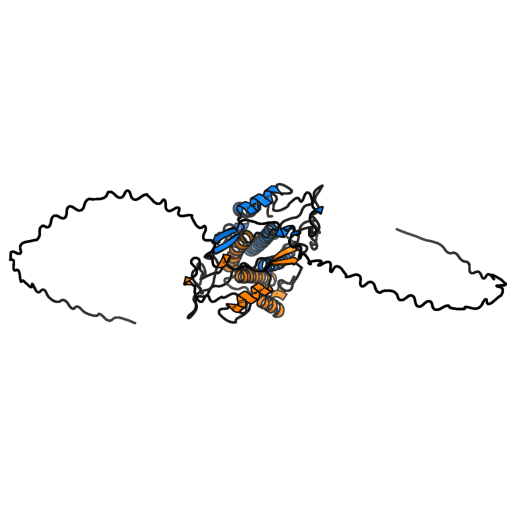 ? -3.838 14.898 -9.555 1 92.81 199 TRP A C 1
ATOM 1571 O O . TRP A 1 199 ? -3.471 14.742 -10.719 1 92.81 199 TRP A O 1
ATOM 1581 N N . ASP A 1 200 ? -3.387 15.938 -9.039 1 80.75 200 ASP A N 1
ATOM 1582 C CA . ASP A 1 200 ? -2.641 17.016 -9.695 1 80.75 200 ASP A CA 1
ATOM 1583 C C . ASP A 1 200 ? -1.165 16.969 -9.305 1 80.75 200 ASP A C 1
ATOM 1585 O O . ASP A 1 200 ? -0.43 17.938 -9.531 1 80.75 200 ASP A O 1
ATOM 1589 N N . SER A 1 201 ? -0.73 15.852 -8.852 1 90.12 201 SER A N 1
ATOM 1590 C CA . SER A 1 201 ? 0.66 15.727 -8.43 1 90.12 201 SER A CA 1
ATOM 1591 C C . SER A 1 201 ? 1.527 15.148 -9.539 1 90.12 201 SER A C 1
ATOM 1593 O O . SER A 1 201 ? 1.083 14.281 -10.297 1 90.12 201 SER A O 1
ATOM 1595 N N . LYS A 1 202 ? 2.707 15.695 -9.641 1 91.69 202 LYS A N 1
ATOM 1596 C CA . LYS A 1 202 ? 3.703 15.188 -10.586 1 91.69 202 LYS A CA 1
ATOM 1597 C C . LYS A 1 202 ? 4.691 14.258 -9.883 1 91.69 202 LYS A C 1
ATOM 1599 O O . LYS A 1 202 ? 5.406 14.672 -8.969 1 91.69 202 LYS A O 1
ATOM 1604 N N . HIS A 1 203 ? 4.699 13.047 -10.359 1 94.38 203 HIS A N 1
ATOM 1605 C CA . HIS A 1 203 ? 5.551 12.016 -9.781 1 94.38 203 HIS A CA 1
ATOM 1606 C C . HIS A 1 203 ? 6.73 11.695 -10.695 1 94.38 203 HIS A C 1
ATOM 1608 O O . HIS A 1 203 ? 6.621 11.805 -11.922 1 94.38 203 HIS A O 1
ATOM 1614 N N . VAL A 1 204 ? 7.867 11.398 -10.086 1 93.56 204 VAL A N 1
ATOM 1615 C CA . VAL A 1 204 ? 8.969 10.805 -10.836 1 93.56 204 VAL A CA 1
ATOM 1616 C C . VAL A 1 204 ? 8.805 9.289 -10.898 1 93.56 204 VAL A C 1
ATOM 1618 O O . VAL A 1 204 ? 9 8.602 -9.891 1 93.56 204 VAL A O 1
ATOM 1621 N N . CYS A 1 205 ? 8.461 8.812 -12.078 1 95.94 205 CYS A N 1
ATOM 1622 C CA . CYS A 1 205 ? 8.133 7.402 -12.242 1 95.94 205 CYS A CA 1
ATOM 1623 C C . CYS A 1 205 ? 9.133 6.715 -13.172 1 95.94 205 CYS A C 1
ATOM 1625 O O . CYS A 1 205 ? 9.656 7.336 -14.094 1 95.94 205 CYS A O 1
ATOM 1627 N N . LYS A 1 206 ? 9.367 5.453 -12.867 1 96.06 206 LYS A N 1
ATOM 1628 C CA . LYS A 1 206 ? 10.039 4.664 -13.898 1 96.06 206 LYS A CA 1
ATOM 1629 C C . LYS A 1 206 ? 9.219 4.625 -15.18 1 96.06 206 LYS A C 1
ATOM 1631 O O . LYS A 1 206 ? 7.988 4.555 -15.133 1 96.06 206 LYS A O 1
ATOM 1636 N N . ASP A 1 207 ? 9.938 4.68 -16.297 1 96.88 207 ASP A N 1
ATOM 1637 C CA . ASP A 1 207 ? 9.258 4.582 -17.594 1 96.88 207 ASP A CA 1
ATOM 1638 C C . ASP A 1 207 ? 8.531 3.246 -17.719 1 96.88 207 ASP A C 1
ATOM 1640 O O . ASP A 1 207 ? 9.164 2.195 -17.844 1 96.88 207 ASP A O 1
ATOM 1644 N N . PRO A 1 208 ? 7.211 3.307 -17.766 1 97.5 208 PRO A N 1
ATOM 1645 C CA . PRO A 1 208 ? 6.453 2.053 -17.781 1 97.5 208 PRO A CA 1
ATOM 1646 C C . PRO A 1 208 ? 6.719 1.216 -19.031 1 97.5 208 PRO A C 1
ATOM 1648 O O . PRO A 1 208 ? 6.648 -0.015 -18.969 1 97.5 208 PRO A O 1
ATOM 1651 N N . LYS A 1 209 ? 7.008 1.848 -20.109 1 97.56 209 LYS A N 1
ATOM 1652 C CA . LYS A 1 209 ? 7.316 1.107 -21.328 1 97.56 209 LYS A CA 1
ATOM 1653 C C . LYS A 1 209 ? 8.609 0.316 -21.188 1 97.56 209 LYS A C 1
ATOM 1655 O O . LYS A 1 209 ? 8.68 -0.85 -21.578 1 97.56 209 LYS A O 1
ATOM 1660 N N . LYS A 1 210 ? 9.586 0.963 -20.656 1 97.69 210 LYS A N 1
ATOM 1661 C CA . LYS A 1 210 ? 10.875 0.3 -20.484 1 97.69 210 LYS A CA 1
ATOM 1662 C C . LYS A 1 210 ? 10.789 -0.809 -19.438 1 97.69 210 LYS A C 1
ATOM 1664 O O . LYS A 1 210 ? 11.438 -1.848 -19.562 1 97.69 210 LYS A O 1
ATOM 1669 N N . VAL A 1 211 ? 10.031 -0.6 -18.391 1 97.56 211 VAL A N 1
ATOM 1670 C CA . VAL A 1 211 ? 9.797 -1.624 -17.375 1 97.56 211 VAL A CA 1
ATOM 1671 C C . VAL A 1 211 ? 9.148 -2.85 -18.031 1 97.56 211 VAL A C 1
ATOM 1673 O O . VAL A 1 211 ? 9.617 -3.977 -17.828 1 97.56 211 VAL A O 1
ATOM 1676 N N . ARG A 1 212 ? 8.148 -2.604 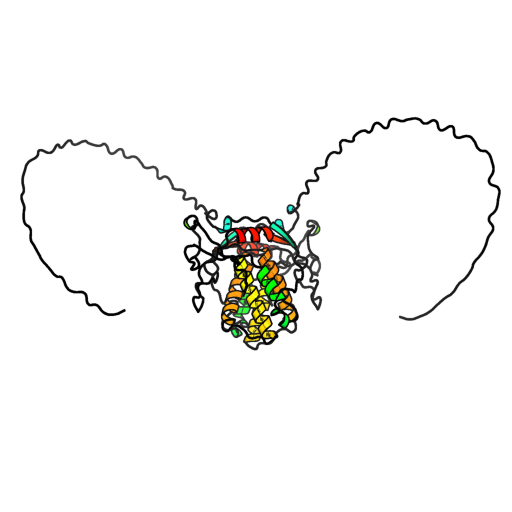-18.781 1 98 212 ARG A N 1
ATOM 1677 C CA . ARG A 1 212 ? 7.445 -3.693 -19.453 1 98 212 ARG A CA 1
ATOM 1678 C C . ARG A 1 212 ? 8.367 -4.441 -20.406 1 98 212 ARG A C 1
ATOM 1680 O O . ARG A 1 212 ? 8.398 -5.672 -20.422 1 98 212 ARG A O 1
ATOM 1687 N N . GLU A 1 213 ? 9.086 -3.715 -21.188 1 97.75 213 GLU A N 1
ATOM 1688 C CA . GLU A 1 213 ? 10.031 -4.316 -22.125 1 97.75 213 GLU A CA 1
ATOM 1689 C C . GLU A 1 213 ? 11.031 -5.211 -21.406 1 97.75 213 GLU A C 1
ATOM 1691 O O . GLU A 1 213 ? 11.312 -6.328 -21.844 1 97.75 213 GLU A O 1
ATOM 1696 N N . ARG A 1 214 ? 11.531 -4.746 -20.375 1 96.5 214 ARG A N 1
ATOM 1697 C CA . ARG A 1 214 ? 12.508 -5.512 -19.609 1 96.5 214 ARG A CA 1
ATOM 1698 C C . ARG A 1 214 ? 11.898 -6.801 -19.062 1 96.5 214 ARG A C 1
ATOM 1700 O O . ARG A 1 214 ? 12.477 -7.879 -19.219 1 96.5 214 ARG A O 1
ATOM 1707 N N . LEU A 1 215 ? 10.766 -6.719 -18.484 1 97.38 215 LEU A N 1
ATOM 1708 C CA . LEU A 1 215 ? 10.125 -7.883 -17.875 1 97.38 215 LEU A CA 1
ATOM 1709 C C . LEU A 1 215 ? 9.727 -8.898 -18.938 1 97.38 215 LEU A C 1
ATOM 1711 O O . LEU A 1 215 ? 9.867 -10.109 -18.734 1 97.38 215 LEU A O 1
ATOM 1715 N N . GLU A 1 216 ? 9.297 -8.422 -20.031 1 98.25 216 GLU A N 1
ATOM 1716 C CA . GLU A 1 216 ? 8.898 -9.336 -21.109 1 98.25 216 GLU A CA 1
ATOM 1717 C C . GLU A 1 216 ? 10.117 -9.992 -21.75 1 98.25 216 GLU A C 1
ATOM 1719 O O . GLU A 1 216 ? 10.047 -11.125 -22.219 1 98.25 216 GLU A O 1
ATOM 1724 N N . SER A 1 217 ? 11.273 -9.383 -21.766 1 97.25 217 SER A N 1
ATOM 1725 C CA . SER A 1 217 ? 12.477 -9.906 -22.406 1 97.25 217 SER A CA 1
ATOM 1726 C C . SER A 1 217 ? 13.078 -11.047 -21.594 1 97.25 217 SER A C 1
ATOM 1728 O O . SER A 1 217 ? 13.789 -11.898 -22.141 1 97.25 217 SER A O 1
ATOM 1730 N N . VAL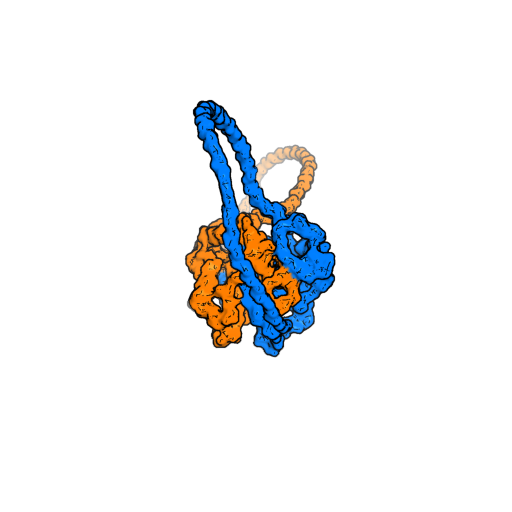 A 1 218 ? 12.773 -11.133 -20.312 1 96.06 218 VAL A N 1
ATOM 1731 C CA . VAL A 1 218 ? 13.391 -12.141 -19.453 1 96.06 218 VAL A CA 1
ATOM 1732 C C . VAL A 1 218 ? 12.328 -13.109 -18.953 1 96.06 218 VAL A C 1
ATOM 1734 O O . VAL A 1 218 ? 12.586 -13.891 -18.031 1 96.06 218 VAL A O 1
ATOM 1737 N N . ARG A 1 219 ? 11.195 -13.117 -19.484 1 97.5 219 ARG A N 1
ATOM 1738 C CA . ARG A 1 219 ? 10.047 -13.844 -18.969 1 97.5 219 ARG A CA 1
ATOM 1739 C C . ARG A 1 219 ? 10.289 -15.352 -19 1 97.5 219 ARG A C 1
ATOM 1741 O O . ARG A 1 219 ? 10.914 -15.867 -19.922 1 97.5 219 ARG A O 1
ATOM 1748 N N . ALA A 1 220 ? 9.672 -15.992 -18.047 1 96.88 220 ALA A N 1
ATOM 1749 C CA . ALA A 1 220 ? 9.812 -17.438 -17.922 1 96.88 220 ALA A CA 1
ATOM 1750 C C . ALA A 1 220 ? 8.758 -18.172 -18.75 1 96.88 220 ALA A C 1
ATOM 1752 O O . ALA A 1 220 ? 8.922 -19.344 -19.078 1 96.88 220 ALA A O 1
ATOM 1753 N N . TYR A 1 221 ? 7.703 -17.594 -18.984 1 95.94 221 TYR A N 1
ATOM 1754 C CA . TYR A 1 221 ? 6.605 -18.141 -19.766 1 95.94 221 TYR A CA 1
ATOM 1755 C C . TYR A 1 221 ? 5.738 -17.047 -20.359 1 95.94 221 TYR A C 1
ATOM 1757 O O . TYR A 1 221 ? 6.125 -15.875 -20.359 1 95.94 221 TYR A O 1
ATOM 1765 N N . ASP A 1 222 ? 4.469 -17.406 -20.922 1 97.44 222 ASP A N 1
ATOM 1766 C CA . ASP A 1 222 ? 3.811 -16.422 -21.781 1 97.44 222 ASP A CA 1
ATOM 1767 C C . ASP A 1 222 ? 2.422 -16.078 -21.25 1 97.44 222 ASP A C 1
ATOM 1769 O O . ASP A 1 222 ? 1.678 -15.328 -21.891 1 97.44 222 ASP A O 1
ATOM 1773 N N . ASP A 1 223 ? 2.08 -16.516 -20.062 1 95.56 223 ASP A N 1
ATOM 1774 C CA . ASP A 1 223 ? 0.752 -16.203 -19.547 1 95.56 223 ASP A CA 1
ATOM 1775 C C . ASP A 1 223 ? 0.641 -14.734 -19.156 1 95.56 223 ASP A C 1
ATOM 1777 O O . ASP A 1 223 ? 1.653 -14.07 -18.938 1 95.56 223 ASP A O 1
ATOM 1781 N N . GLN A 1 224 ? -0.586 -14.273 -19.188 1 96.25 224 GLN A N 1
ATOM 1782 C CA . GLN A 1 224 ? -0.898 -12.914 -18.766 1 96.25 224 GLN A CA 1
ATOM 1783 C C . GLN A 1 224 ? -2.271 -12.852 -18.094 1 96.25 224 GLN A C 1
ATOM 1785 O O . GLN A 1 224 ? -3.248 -12.43 -18.719 1 96.25 224 GLN A O 1
ATOM 1790 N N . GLU A 1 225 ? -2.342 -13.25 -16.891 1 93.88 225 GLU A N 1
ATOM 1791 C CA . GLU A 1 225 ? -3.586 -13.32 -16.141 1 93.88 225 GLU A CA 1
ATOM 1792 C C . GLU A 1 225 ? -3.354 -13.008 -14.656 1 93.88 225 GLU A C 1
ATOM 1794 O O . GLU A 1 225 ? -2.609 -13.719 -13.984 1 93.88 225 GLU A O 1
ATOM 1799 N N . ILE A 1 226 ? -4 -11.977 -14.203 1 90.94 226 ILE A N 1
ATOM 1800 C CA . ILE A 1 226 ? -3.746 -11.508 -12.844 1 90.94 226 ILE A CA 1
ATOM 1801 C C . ILE A 1 226 ? -4.531 -12.352 -11.852 1 90.94 226 ILE A C 1
ATOM 1803 O O . ILE A 1 226 ? -4.25 -12.336 -10.648 1 90.94 226 ILE A O 1
ATOM 1807 N N . PHE A 1 227 ? -5.625 -13.148 -12.234 1 78.94 227 PHE A N 1
ATOM 1808 C CA . PHE A 1 227 ? -6.508 -13.922 -11.375 1 78.94 227 PHE A CA 1
ATOM 1809 C C . PHE A 1 227 ? -6.387 -15.414 -11.672 1 78.94 227 PHE A C 1
ATOM 1811 O O . PHE A 1 227 ? -5.965 -15.797 -12.766 1 78.94 227 PHE A O 1
ATOM 1818 N N . MET B 1 1 ? -26.719 41.375 3.658 1 14.77 1 MET B N 1
ATOM 1819 C CA . MET B 1 1 ? -26.656 42.844 3.65 1 14.77 1 MET B CA 1
ATOM 1820 C C . MET B 1 1 ? -27.156 43.406 2.318 1 14.77 1 MET B C 1
ATOM 1822 O O . MET B 1 1 ? -26.703 42.969 1.256 1 14.77 1 MET B O 1
ATOM 1826 N N . GLY B 1 2 ? -28.188 44.25 2.262 1 15.36 2 GLY B N 1
ATOM 1827 C CA . GLY B 1 2 ? -29.234 44.656 1.325 1 15.36 2 GLY B CA 1
ATOM 1828 C C . GLY B 1 2 ? -28.734 45.562 0.223 1 15.36 2 GLY B C 1
ATOM 1829 O O . GLY B 1 2 ? -27.547 45.938 0.196 1 15.36 2 GLY B O 1
ATOM 1830 N N . SER B 1 3 ? -29.188 46.781 0.096 1 14.77 3 SER B N 1
ATOM 1831 C CA . SER B 1 3 ? -30.078 47.469 -0.844 1 14.77 3 SER B CA 1
ATOM 1832 C C . SER B 1 3 ? -29.344 48.562 -1.576 1 14.77 3 SER B C 1
ATOM 1834 O O . SER B 1 3 ? -29.734 48.969 -2.682 1 14.77 3 SER B O 1
ATOM 1836 N N . ARG B 1 4 ? -28.359 49.281 -0.907 1 16.17 4 ARG B N 1
ATOM 1837 C CA . ARG B 1 4 ? -28.641 50.688 -1.21 1 16.17 4 ARG B CA 1
ATOM 1838 C C . ARG B 1 4 ? -28.25 51.031 -2.643 1 16.17 4 ARG B C 1
ATOM 1840 O O . ARG B 1 4 ? -27.328 50.438 -3.195 1 16.17 4 ARG B O 1
ATOM 1847 N N . ARG B 1 5 ? -28.938 51.938 -3.348 1 15.91 5 ARG B N 1
ATOM 1848 C CA . ARG B 1 5 ? -29.469 52.438 -4.605 1 15.91 5 ARG B CA 1
ATOM 1849 C C . ARG B 1 5 ? -28.484 53.438 -5.234 1 15.91 5 ARG B C 1
ATOM 1851 O O . ARG B 1 5 ? -28.828 54.125 -6.199 1 15.91 5 ARG B O 1
ATOM 1858 N N . ILE B 1 6 ? -27.156 53.375 -5.031 1 16.23 6 ILE B N 1
ATOM 1859 C CA . ILE B 1 6 ? -26.672 54.75 -5.117 1 16.23 6 ILE B CA 1
ATOM 1860 C C . ILE B 1 6 ? -26.781 55.219 -6.555 1 16.23 6 ILE B C 1
ATOM 1862 O O . ILE B 1 6 ? -26.484 54.5 -7.5 1 16.23 6 ILE B O 1
ATOM 1866 N N . SER B 1 7 ? -27.031 56.5 -6.68 1 14.47 7 SER B N 1
ATOM 1867 C CA . SER B 1 7 ? -27.609 57.469 -7.602 1 14.47 7 SER B CA 1
ATOM 1868 C C . SER B 1 7 ? -26.641 57.812 -8.742 1 14.47 7 SER B C 1
ATOM 1870 O O . SER B 1 7 ? -25.438 57.562 -8.633 1 14.47 7 SER B O 1
ATOM 1872 N N . GLN B 1 8 ? -26.859 58.906 -9.555 1 14.9 8 GLN B N 1
ATOM 1873 C CA . GLN B 1 8 ? -27.297 59.25 -10.898 1 14.9 8 GLN B CA 1
ATOM 1874 C C . GLN B 1 8 ? -26.25 60.094 -11.617 1 14.9 8 GLN B C 1
ATOM 1876 O O . GLN B 1 8 ? -26.344 60.312 -12.836 1 14.9 8 GLN B O 1
ATOM 1881 N N . GLN B 1 9 ? -25.062 60.469 -10.961 1 14.45 9 GLN B N 1
ATOM 1882 C CA . GLN B 1 9 ? -24.938 61.875 -11.391 1 14.45 9 GLN B CA 1
ATOM 1883 C C . GLN B 1 9 ? -24.391 61.969 -12.812 1 14.45 9 GLN B C 1
ATOM 1885 O O . GLN B 1 9 ? -23.453 61.25 -13.164 1 14.45 9 GLN B O 1
ATOM 1890 N N . SER B 1 10 ? -24.938 62.781 -13.695 1 15.41 10 SER B N 1
ATOM 1891 C CA . SER B 1 10 ? -25.188 63.031 -15.117 1 15.41 10 SER B CA 1
ATOM 1892 C C . SER B 1 10 ? -24.016 63.75 -15.766 1 15.41 10 SER B C 1
ATOM 1894 O O . SER B 1 10 ? -23.578 63.375 -16.859 1 15.41 10 SER B O 1
ATOM 1896 N N . THR B 1 11 ? -23.422 64.875 -15.188 1 15.38 11 THR B N 1
ATOM 1897 C CA . THR B 1 11 ? -23.609 66.062 -16 1 15.38 11 THR B CA 1
ATOM 1898 C C . THR B 1 11 ? -22.547 66.125 -17.094 1 15.38 11 THR B C 1
ATOM 1900 O O . THR B 1 11 ? -21.516 65.438 -17.016 1 15.38 11 THR B O 1
ATOM 1903 N N . THR B 1 12 ? -22.047 67.375 -17.578 1 15.57 12 THR B N 1
ATOM 1904 C CA . THR B 1 12 ? -22.234 68.25 -18.75 1 15.57 12 THR B CA 1
ATOM 1905 C C . THR B 1 12 ? -20.969 68.312 -19.594 1 15.57 12 THR B C 1
ATOM 1907 O O . THR B 1 12 ? -19.875 68.062 -19.094 1 15.57 12 THR B O 1
ATOM 1910 N N . VAL B 1 13 ? -20.922 69.125 -20.672 1 15.8 13 VAL B N 1
ATOM 1911 C CA . VAL B 1 13 ? -20.812 69.188 -22.125 1 15.8 13 VAL B CA 1
ATOM 1912 C C . VAL B 1 13 ? -19.5 69.875 -22.516 1 15.8 13 VAL B C 1
ATOM 1914 O O . VAL B 1 13 ? -18.906 69.5 -23.547 1 15.8 13 VAL B O 1
ATOM 1917 N N . LYS B 1 14 ? -18.812 70.75 -21.656 1 16.77 14 LYS B N 1
ATOM 1918 C CA . LYS B 1 14 ? -18.594 71.938 -22.5 1 16.77 14 LYS B CA 1
ATOM 1919 C C . LYS B 1 14 ? -17.406 71.75 -23.438 1 16.77 14 LYS B C 1
ATOM 1921 O O . LYS B 1 14 ? -16.453 71.062 -23.094 1 16.77 14 LYS B O 1
ATOM 1926 N N . LYS B 1 15 ? -17.391 72.562 -24.5 1 17.86 15 LYS B N 1
ATOM 1927 C CA . LYS B 1 15 ? -17.125 72.75 -25.922 1 17.86 15 LYS B CA 1
ATOM 1928 C C . LYS B 1 15 ? -15.727 73.312 -26.156 1 17.86 15 LYS B C 1
ATOM 1930 O O . LYS B 1 15 ? -15.359 73.625 -27.297 1 17.86 15 LYS B O 1
ATOM 1935 N N . LYS B 1 16 ? -14.82 73.188 -25.234 1 17.41 16 LYS B N 1
ATOM 1936 C CA . LYS B 1 16 ? -14.016 74.375 -25.469 1 17.41 16 LYS B CA 1
ATOM 1937 C C . LYS B 1 16 ? -13.219 74.25 -26.75 1 17.41 16 LYS B C 1
ATOM 1939 O O . LYS B 1 16 ? -12.742 73.188 -27.109 1 17.41 16 LYS B O 1
ATOM 1944 N N . ASN B 1 17 ? -12.961 75.438 -27.422 1 15.38 17 ASN B N 1
ATOM 1945 C CA . ASN B 1 17 ? -12.828 76.125 -28.719 1 15.38 17 ASN B CA 1
ATOM 1946 C C . ASN B 1 17 ? -11.398 76.062 -29.25 1 15.38 17 ASN B C 1
ATOM 1948 O O . ASN B 1 17 ? -11.188 75.75 -30.438 1 15.38 17 ASN B O 1
ATOM 1952 N N . ASN B 1 18 ? -10.359 76.562 -28.562 1 16.77 18 ASN B N 1
ATOM 1953 C CA . ASN B 1 18 ? -9.656 77.625 -29.25 1 16.77 18 ASN B CA 1
ATOM 1954 C C . ASN B 1 18 ? -8.555 77.125 -30.172 1 16.77 18 ASN B C 1
ATOM 1956 O O . ASN B 1 18 ? -7.785 76.25 -29.75 1 16.77 18 ASN B O 1
ATOM 1960 N N . VAL B 1 19 ? -8.305 77.562 -31.406 1 16.31 19 VAL B N 1
ATOM 1961 C CA . VAL B 1 19 ? -7.957 77.188 -32.781 1 16.31 19 VAL B CA 1
ATOM 1962 C C . VAL B 1 19 ? -6.449 77.312 -32.969 1 16.31 19 VAL B C 1
ATOM 1964 O O . VAL B 1 19 ? -5.809 76.438 -33.531 1 16.31 19 VAL B O 1
ATOM 1967 N N . PRO B 1 20 ? -5.723 78.562 -32.75 1 18.16 20 PRO B N 1
ATOM 1968 C CA . PRO B 1 20 ? -5.227 79.062 -34.031 1 18.16 20 PRO B CA 1
ATOM 1969 C C . PRO B 1 20 ? -3.914 78.375 -34.469 1 18.16 20 PRO B C 1
ATOM 1971 O O . PRO B 1 20 ? -3.227 77.812 -33.625 1 18.16 20 PRO B O 1
ATOM 1974 N N . ALA B 1 21 ? -3.188 78.875 -35.625 1 17.11 21 ALA B N 1
ATOM 1975 C CA . ALA B 1 21 ? -2.707 78.438 -36.906 1 17.11 21 ALA B CA 1
ATOM 1976 C C . ALA B 1 21 ? -1.186 78.312 -36.938 1 17.11 21 ALA B C 1
ATOM 1978 O O . ALA B 1 21 ? -0.628 77.375 -37.438 1 17.11 21 ALA B O 1
ATOM 1979 N N . ALA B 1 22 ? -0.468 79.438 -36.656 1 16.36 22 ALA B N 1
ATOM 1980 C CA . ALA B 1 22 ? 0.231 79.938 -37.844 1 16.36 22 ALA B CA 1
ATOM 1981 C C . ALA B 1 22 ? 1.545 79.188 -38.031 1 16.36 22 ALA B C 1
ATOM 1983 O O . ALA B 1 22 ? 1.771 78.562 -39.094 1 16.36 22 ALA B O 1
ATOM 1984 N N . GLY B 1 23 ? 2.67 79.812 -37.625 1 16.77 23 GLY B N 1
ATOM 1985 C CA . GLY B 1 23 ? 3.695 80.375 -38.5 1 16.77 23 GLY B CA 1
ATOM 1986 C C . GLY B 1 23 ? 4.777 79.375 -38.844 1 16.77 23 GLY B C 1
ATOM 1987 O O . GLY B 1 23 ? 4.812 78.25 -38.312 1 16.77 23 GLY B O 1
ATOM 1988 N N . GLY B 1 24 ? 5.996 79.812 -39.281 1 18.12 24 GLY B N 1
ATOM 1989 C CA . GLY B 1 24 ? 6.844 79.812 -40.469 1 18.12 24 GLY B CA 1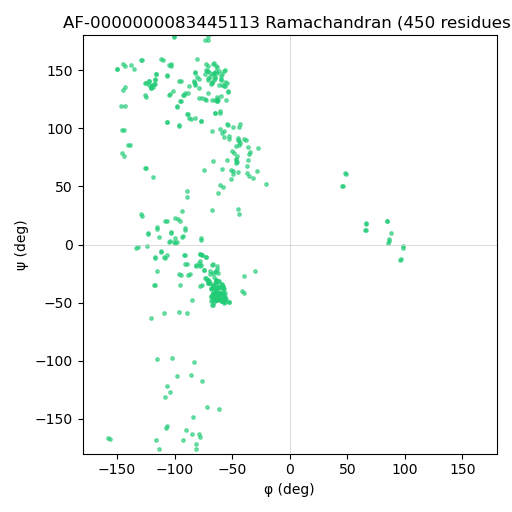
ATOM 1990 C C . GLY B 1 24 ? 8.031 78.875 -40.375 1 18.12 24 GLY B C 1
ATOM 1991 O O . GLY B 1 24 ? 8.812 78.812 -41.312 1 18.12 24 GLY B O 1
ATOM 1992 N N . SER B 1 25 ? 8.289 78.312 -39.188 1 17.45 25 SER B N 1
ATOM 1993 C CA . SER B 1 25 ? 9.742 78.25 -39.031 1 17.45 25 SER B CA 1
ATOM 1994 C C . SER B 1 25 ? 10.344 77.25 -40.031 1 17.45 25 SER B C 1
ATOM 1996 O O . SER B 1 25 ? 9.688 76.25 -40.406 1 17.45 25 SER B O 1
ATOM 1998 N N . ASP B 1 26 ? 11.43 77.625 -40.594 1 20.55 26 ASP B N 1
ATOM 1999 C CA . ASP B 1 26 ? 12.367 77.375 -41.688 1 20.55 26 ASP B CA 1
ATOM 2000 C C . ASP B 1 26 ? 13.078 76.062 -41.531 1 20.55 26 ASP B C 1
ATOM 2002 O O . ASP B 1 26 ? 13.867 75.875 -40.594 1 20.55 26 ASP B O 1
ATOM 2006 N N . ALA B 1 27 ? 12.461 74.938 -41.719 1 17.78 27 ALA B N 1
ATOM 2007 C CA . ALA B 1 27 ? 13 73.688 -41.312 1 17.78 27 ALA B CA 1
ATOM 2008 C C . ALA B 1 27 ? 14.195 73.25 -42.156 1 17.78 27 ALA B C 1
ATOM 2010 O O . ALA B 1 27 ? 14.242 73.625 -43.344 1 17.78 27 ALA B O 1
ATOM 2011 N N . MET B 1 28 ? 15.234 72.875 -41.438 1 19.38 28 MET B N 1
ATOM 2012 C CA . MET B 1 28 ? 16.594 72.375 -41.531 1 19.38 28 MET B CA 1
ATOM 2013 C C . MET B 1 28 ? 16.656 71.125 -42.375 1 19.38 28 MET B C 1
ATOM 2015 O O . MET B 1 28 ? 16.062 70.062 -42.031 1 19.38 28 MET B O 1
ATOM 2019 N N . ASP B 1 29 ? 16.531 71.125 -43.594 1 19.69 29 ASP B N 1
ATOM 2020 C CA . ASP B 1 29 ? 16.328 69.875 -44.375 1 19.69 29 ASP B CA 1
ATOM 2021 C C . ASP B 1 29 ? 17.578 69 -44.344 1 19.69 29 ASP B C 1
ATOM 2023 O O . ASP B 1 29 ? 18.516 69.188 -45.094 1 19.69 29 ASP B O 1
ATOM 2027 N N . ILE B 1 30 ? 18.375 69.062 -43.281 1 21.36 30 ILE B N 1
ATOM 2028 C CA . ILE B 1 30 ? 19.672 68.5 -43.5 1 21.36 30 ILE B CA 1
ATOM 2029 C C . ILE B 1 30 ? 19.484 67 -43.969 1 21.36 30 ILE B C 1
ATOM 2031 O O . ILE B 1 30 ? 18.875 66.25 -43.25 1 21.36 30 ILE B O 1
ATOM 2035 N N . GLY B 1 31 ? 19.422 66.75 -45.188 1 20.3 31 GLY B N 1
ATOM 2036 C CA . GLY B 1 31 ? 19.219 65.5 -45.906 1 20.3 31 GLY B CA 1
ATOM 2037 C C . GLY B 1 31 ? 20.234 64.438 -45.594 1 20.3 31 GLY B C 1
ATOM 2038 O O . GLY B 1 31 ? 21.391 64.5 -46 1 20.3 31 GLY B O 1
ATOM 2039 N N . ASP B 1 32 ? 20.547 64.125 -44.25 1 19.72 32 ASP B N 1
ATOM 2040 C CA . ASP B 1 32 ? 21.656 63.219 -44.031 1 19.72 32 ASP B CA 1
ATOM 2041 C C . ASP B 1 32 ? 21.391 61.875 -44.719 1 19.72 32 ASP B C 1
ATOM 2043 O O . ASP B 1 32 ? 20.359 61.281 -44.5 1 19.72 32 ASP B O 1
ATOM 2047 N N . ARG B 1 33 ? 21.844 61.656 -45.844 1 21.92 33 ARG B N 1
ATOM 2048 C CA . ARG B 1 33 ? 21.828 60.438 -46.688 1 21.92 33 ARG B CA 1
ATOM 2049 C C . ARG B 1 33 ? 22.344 59.25 -45.875 1 21.92 33 ARG B C 1
ATOM 2051 O O . ARG B 1 33 ? 23.531 59.188 -45.531 1 21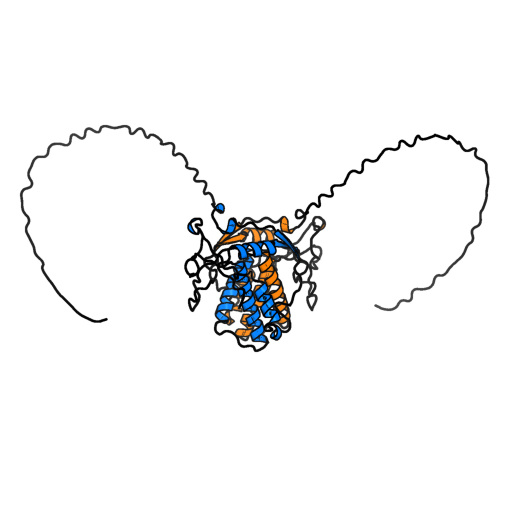.92 33 ARG B O 1
ATOM 2058 N N . VAL B 1 34 ? 21.734 58.781 -44.812 1 20.22 34 VAL B N 1
ATOM 2059 C CA . VAL B 1 34 ? 22.266 57.625 -44.062 1 20.22 34 VAL B CA 1
ATOM 2060 C C . VAL B 1 34 ? 22.328 56.406 -44.969 1 20.22 34 VAL B C 1
ATOM 2062 O O . VAL B 1 34 ? 21.344 56.031 -45.594 1 20.22 34 VAL B O 1
ATOM 2065 N N . ALA B 1 35 ? 23.469 56.094 -45.5 1 23.27 35 ALA B N 1
ATOM 2066 C CA . ALA B 1 35 ? 23.844 54.875 -46.188 1 23.27 35 ALA B CA 1
ATOM 2067 C C . ALA B 1 35 ? 23.344 53.656 -45.469 1 23.27 35 ALA B C 1
ATOM 2069 O O . ALA B 1 35 ? 23.562 53.5 -44.25 1 23.27 35 ALA B O 1
ATOM 2070 N N . ALA B 1 36 ? 22.266 53 -45.875 1 22.66 36 ALA B N 1
ATOM 2071 C CA . ALA B 1 36 ? 21.625 51.781 -45.406 1 22.66 36 ALA B CA 1
ATOM 2072 C C . ALA B 1 36 ? 22.578 50.594 -45.469 1 22.66 36 ALA B C 1
ATOM 2074 O O . ALA B 1 36 ? 22.906 50.125 -46.562 1 22.66 36 ALA B O 1
ATOM 2075 N N . ARG B 1 37 ? 23.625 50.625 -44.688 1 21.77 37 ARG B N 1
ATOM 2076 C CA . ARG B 1 37 ? 24.422 49.406 -44.656 1 21.77 37 ARG B CA 1
ATOM 2077 C C . ARG B 1 37 ? 23.531 48.156 -44.438 1 21.77 37 ARG B C 1
ATOM 2079 O O . ARG B 1 37 ? 22.672 48.156 -43.531 1 21.77 37 ARG B O 1
ATOM 2086 N N . ASP B 1 38 ? 23.25 47.469 -45.375 1 21.42 38 ASP B N 1
ATOM 2087 C CA . ASP B 1 38 ? 22.547 46.188 -45.438 1 21.42 38 ASP B CA 1
ATOM 2088 C C . ASP B 1 38 ? 23.156 45.156 -44.469 1 21.42 38 ASP B C 1
ATOM 2090 O O . ASP B 1 38 ? 24.281 44.719 -44.656 1 21.42 38 ASP B O 1
ATOM 2094 N N . HIS B 1 39 ? 23.25 45.406 -43.219 1 22.31 39 HIS B N 1
ATOM 2095 C CA . HIS B 1 39 ? 23.812 44.344 -42.406 1 22.31 39 HIS B CA 1
ATOM 2096 C C . HIS B 1 39 ? 23 43.062 -42.562 1 22.31 39 HIS B C 1
ATOM 2098 O O . HIS B 1 39 ? 21.781 43.062 -42.344 1 22.31 39 HIS B O 1
ATOM 2104 N N . ARG B 1 40 ? 23.359 42.125 -43.375 1 24.47 40 ARG B N 1
ATOM 2105 C CA . ARG B 1 40 ? 22.891 40.75 -43.406 1 24.47 40 ARG B CA 1
ATOM 2106 C C . ARG B 1 40 ? 22.891 40.156 -42 1 24.47 40 ARG B C 1
ATOM 2108 O O . ARG B 1 40 ? 23.938 40.094 -41.344 1 24.47 40 ARG B O 1
ATOM 2115 N N . VAL B 1 41 ? 21.859 40.344 -41.188 1 22.78 41 VAL B N 1
ATOM 2116 C CA . VAL B 1 41 ? 21.672 39.688 -39.906 1 22.78 41 VAL B CA 1
ATOM 2117 C C . VAL B 1 41 ? 21.797 38.156 -40.125 1 22.78 41 VAL B C 1
ATOM 2119 O O . VAL B 1 41 ? 21.109 37.594 -40.969 1 22.78 41 VAL B O 1
ATOM 2122 N N . ALA B 1 42 ? 22.938 37.625 -40 1 25.27 42 ALA B N 1
ATOM 2123 C CA . ALA B 1 42 ? 23.125 36.188 -39.844 1 25.27 42 ALA B CA 1
ATOM 2124 C C . ALA B 1 42 ? 22.109 35.594 -38.875 1 25.27 42 ALA B C 1
ATOM 2126 O O . ALA B 1 42 ? 21.906 36.125 -37.781 1 25.27 42 ALA B O 1
ATOM 2127 N N . GLY B 1 43 ? 21.078 34.906 -39.312 1 22.8 43 GLY B N 1
ATOM 2128 C CA . GLY B 1 43 ? 20.078 34.156 -38.594 1 22.8 43 GLY B CA 1
ATOM 2129 C C . GLY B 1 43 ? 20.672 33.25 -37.531 1 22.8 43 GLY B C 1
ATOM 2130 O O . GLY B 1 43 ? 21.438 32.344 -37.812 1 22.8 43 GLY B O 1
ATOM 2131 N N . GLN B 1 44 ? 21.125 33.781 -36.438 1 23.44 44 GLN B N 1
ATOM 2132 C CA . GLN B 1 44 ? 21.453 32.875 -35.312 1 23.44 44 GLN B CA 1
ATOM 2133 C C . GLN B 1 44 ? 20.375 31.828 -35.094 1 23.44 44 GLN B C 1
ATOM 2135 O O . GLN B 1 44 ? 19.203 32.188 -34.906 1 23.44 44 GLN B O 1
ATOM 2140 N N . ARG B 1 45 ? 20.422 30.719 -35.688 1 27.64 45 ARG B N 1
ATOM 2141 C CA . ARG B 1 45 ? 19.641 29.547 -35.312 1 27.64 45 ARG B CA 1
ATOM 2142 C C . ARG B 1 45 ? 19.656 29.344 -33.781 1 27.64 45 ARG B C 1
ATOM 2144 O O . ARG B 1 45 ? 20.734 29.188 -33.188 1 27.64 45 ARG B O 1
ATOM 2151 N N . SER B 1 46 ? 18.781 29.984 -33.062 1 26.78 46 SER B N 1
ATOM 2152 C CA . SER B 1 46 ? 18.469 29.672 -31.656 1 26.78 46 SER B CA 1
ATOM 2153 C C . SER B 1 46 ? 18.266 28.172 -31.469 1 26.78 46 SER B C 1
ATOM 2155 O O . SER B 1 46 ? 17.391 27.562 -32.094 1 26.78 46 SER B O 1
ATOM 2157 N N . ARG B 1 47 ? 19.281 27.375 -31.5 1 28.59 47 ARG B N 1
ATOM 2158 C CA . ARG B 1 47 ? 19.141 26.031 -30.969 1 28.59 47 ARG B CA 1
ATOM 2159 C C . ARG B 1 47 ? 18.453 26.047 -29.609 1 28.59 47 ARG B C 1
ATOM 2161 O O . ARG B 1 47 ? 19.047 26.469 -28.609 1 28.59 47 ARG B O 1
ATOM 2168 N N . HIS B 1 48 ? 17.156 26.359 -29.531 1 28.58 48 HIS B N 1
ATOM 2169 C CA . HIS B 1 48 ? 16.406 25.938 -28.359 1 28.58 48 HIS B CA 1
ATOM 2170 C C . HIS B 1 48 ? 16.703 24.5 -27.984 1 28.58 48 HIS B C 1
ATOM 2172 O O . HIS B 1 48 ? 16.266 23.562 -28.672 1 28.58 48 HIS B O 1
ATOM 2178 N N . ALA B 1 49 ? 17.844 24.141 -27.656 1 29.73 49 ALA B N 1
ATOM 2179 C CA . ALA B 1 49 ? 17.969 22.875 -26.922 1 29.73 49 ALA B CA 1
ATOM 2180 C C . ALA B 1 49 ? 16.828 22.688 -25.938 1 29.73 49 ALA B C 1
ATOM 2182 O O . ALA B 1 49 ? 16.578 23.562 -25.094 1 29.73 49 ALA B O 1
ATOM 2183 N N . ARG B 1 50 ? 15.828 22.125 -26.297 1 32.09 50 ARG B N 1
ATOM 2184 C CA . ARG B 1 50 ? 14.836 21.625 -25.359 1 32.09 50 ARG B CA 1
ATOM 2185 C C . ARG B 1 50 ? 15.508 21.062 -24.094 1 32.09 50 ARG B C 1
ATOM 2187 O O . ARG B 1 50 ? 16.125 20 -24.141 1 32.09 50 ARG B O 1
ATOM 2194 N N . LEU B 1 51 ? 16.141 21.891 -23.25 1 30.86 51 LEU B N 1
ATOM 2195 C CA . LEU B 1 51 ? 16.438 21.453 -21.891 1 30.86 51 LEU B CA 1
ATOM 2196 C C . LEU B 1 51 ? 15.312 20.562 -21.359 1 30.86 51 LEU B C 1
ATOM 2198 O O . LEU B 1 51 ? 14.172 21 -21.219 1 30.86 51 LEU B O 1
ATOM 2202 N N . ASN B 1 52 ? 15.18 19.453 -21.641 1 33.97 52 ASN B N 1
ATOM 2203 C CA . ASN B 1 52 ? 14.469 18.484 -20.812 1 33.97 52 ASN B CA 1
ATOM 2204 C C . ASN B 1 52 ? 14.602 18.797 -19.328 1 33.97 52 ASN B C 1
ATOM 2206 O O . ASN B 1 52 ? 15.672 18.641 -18.75 1 33.97 52 ASN B O 1
ATOM 2210 N N . THR B 1 53 ? 14.234 20 -18.734 1 38.09 53 THR B N 1
ATOM 2211 C CA . THR B 1 53 ? 14.219 20.703 -17.453 1 38.09 53 THR B CA 1
ATOM 2212 C C . THR B 1 53 ? 13.742 19.766 -16.344 1 38.09 53 THR B C 1
ATOM 2214 O O . THR B 1 53 ? 12.57 19.812 -15.953 1 38.09 53 THR B O 1
ATOM 2217 N N . VAL B 1 54 ? 13.859 18.547 -16.375 1 45.09 54 VAL B N 1
ATOM 2218 C CA . VAL B 1 54 ? 13.727 17.719 -15.172 1 45.09 54 VAL B CA 1
ATOM 2219 C C . VAL B 1 54 ? 14.406 18.422 -13.992 1 45.09 54 VAL B C 1
ATOM 2221 O O . VAL B 1 54 ? 14.07 18.156 -12.836 1 45.09 54 VAL B O 1
ATOM 2224 N N . GLU B 1 55 ? 15.398 19.266 -14.164 1 47.97 55 GLU B N 1
ATOM 2225 C CA . GLU B 1 55 ? 16.188 19.891 -13.109 1 47.97 55 GLU B CA 1
ATOM 2226 C C . GLU B 1 55 ? 15.336 20.797 -12.234 1 47.97 55 GLU B C 1
ATOM 2228 O O . GLU B 1 55 ? 15.602 20.953 -11.039 1 47.97 55 GLU B O 1
ATOM 2233 N N . GLY B 1 56 ? 14.211 21.281 -12.734 1 51.28 56 GLY B N 1
ATOM 2234 C CA . GLY B 1 56 ? 13.477 22.266 -11.961 1 51.28 56 GLY B CA 1
ATOM 2235 C C . GLY B 1 56 ? 12.305 21.688 -11.203 1 51.28 56 GLY B C 1
ATOM 2236 O O . GLY B 1 56 ? 11.531 22.422 -10.578 1 51.28 56 GLY B O 1
ATOM 2237 N N . THR B 1 57 ? 12.25 20.328 -11.297 1 63.22 57 THR B N 1
ATOM 2238 C CA . THR B 1 57 ? 11.086 19.797 -10.594 1 63.22 57 THR B CA 1
ATOM 2239 C C . THR B 1 57 ? 11.43 19.469 -9.141 1 63.22 57 THR B C 1
ATOM 2241 O O . THR B 1 57 ? 12.57 19.125 -8.828 1 63.22 57 THR B O 1
ATOM 2244 N N . PHE B 1 58 ? 10.578 19.953 -8.156 1 73.69 58 PHE B N 1
ATOM 2245 C CA . PHE B 1 58 ? 10.75 19.688 -6.73 1 73.69 58 PHE B CA 1
ATOM 2246 C C . PHE B 1 58 ? 11.188 18.25 -6.488 1 73.69 58 PHE B C 1
ATOM 2248 O O . PHE B 1 58 ? 12.117 18 -5.723 1 73.69 58 PHE B O 1
ATOM 2255 N N . ASN B 1 59 ? 10.609 17.375 -7.188 1 67.81 59 ASN B N 1
ATOM 2256 C CA . ASN B 1 59 ? 10.766 15.961 -6.867 1 67.81 59 ASN B CA 1
ATOM 2257 C C . ASN B 1 59 ? 12.133 15.438 -7.305 1 67.81 59 ASN B C 1
ATOM 2259 O O . ASN B 1 59 ? 12.727 14.594 -6.629 1 67.81 59 ASN B O 1
ATOM 2263 N N . LYS B 1 60 ? 12.617 15.891 -8.32 1 61.91 60 LYS B N 1
ATOM 2264 C CA . LYS B 1 60 ? 13.891 15.383 -8.812 1 61.91 60 LYS B CA 1
ATOM 2265 C C . LYS B 1 60 ? 15.047 15.867 -7.941 1 61.91 60 LYS B C 1
ATOM 2267 O O . LYS B 1 60 ? 16.125 15.258 -7.934 1 61.91 60 LYS B O 1
ATOM 2272 N N . ARG B 1 61 ? 14.766 16.703 -7.164 1 62.06 61 ARG B N 1
ATOM 2273 C CA . ARG B 1 61 ? 15.82 17.297 -6.344 1 62.06 61 ARG B CA 1
ATOM 2274 C C . ARG B 1 61 ? 15.953 16.547 -5.02 1 62.06 61 ARG B C 1
ATOM 2276 O O . ARG B 1 61 ? 16.953 16.719 -4.309 1 62.06 61 ARG B O 1
ATOM 2283 N N . GLN B 1 62 ? 15.062 15.758 -4.852 1 75.25 62 GLN B N 1
ATOM 2284 C CA . GLN B 1 62 ? 15.148 15.07 -3.566 1 75.25 62 GLN B CA 1
ATOM 2285 C C . GLN B 1 62 ? 15.844 13.719 -3.709 1 75.25 62 GLN B C 1
ATOM 2287 O O . GLN B 1 62 ? 15.32 12.82 -4.371 1 75.25 62 GLN B O 1
ATOM 2292 N N . ARG B 1 63 ? 17.125 13.711 -3.301 1 83.62 63 ARG B N 1
ATOM 2293 C CA . ARG B 1 63 ? 17.859 12.453 -3.307 1 83.62 63 ARG B CA 1
ATOM 2294 C C . ARG B 1 63 ? 18 11.898 -1.894 1 83.62 63 ARG B C 1
ATOM 2296 O O . ARG B 1 63 ? 18.297 12.641 -0.955 1 83.62 63 ARG B O 1
ATOM 2303 N N . PHE B 1 64 ? 17.641 10.633 -1.772 1 92.25 64 PHE B N 1
ATOM 2304 C CA . PHE B 1 64 ? 17.766 9.945 -0.493 1 92.25 64 PHE B CA 1
ATOM 2305 C C . PHE B 1 64 ? 18.719 8.773 -0.595 1 92.25 64 PHE B C 1
ATOM 2307 O O . PHE B 1 64 ? 18.75 8.062 -1.605 1 92.25 64 PHE B O 1
ATOM 2314 N N . PRO B 1 65 ? 19.562 8.664 0.502 1 94.31 65 PRO B N 1
ATOM 2315 C CA . PRO B 1 65 ? 20.312 7.402 0.529 1 94.31 65 PRO B CA 1
ATOM 2316 C C . PRO B 1 65 ? 19.391 6.18 0.543 1 94.31 65 PRO B C 1
ATOM 2318 O O . PRO B 1 65 ? 18.281 6.25 1.06 1 94.31 65 PRO B O 1
ATOM 2321 N N . THR B 1 66 ? 19.875 5.133 -0.099 1 93.75 66 THR B N 1
ATOM 2322 C CA . THR B 1 66 ? 19.094 3.9 -0.153 1 93.75 66 THR B CA 1
ATOM 2323 C C . THR B 1 66 ? 19.781 2.797 0.652 1 93.75 66 THR B C 1
ATOM 2325 O O . THR B 1 66 ? 20.953 2.91 1.001 1 93.75 66 THR B O 1
ATOM 2328 N N . GLN B 1 67 ? 18.984 1.805 1.014 1 94.06 67 GLN B N 1
ATOM 2329 C CA . GLN B 1 67 ? 19.469 0.617 1.708 1 94.06 67 GLN B CA 1
ATOM 2330 C C . GLN B 1 67 ? 18.703 -0.629 1.266 1 94.06 67 GLN B C 1
ATOM 2332 O O . GLN B 1 67 ? 17.578 -0.534 0.78 1 94.06 67 GLN B O 1
ATOM 2337 N N . ILE B 1 68 ? 19.406 -1.785 1.439 1 93.06 68 ILE B N 1
ATOM 2338 C CA . ILE B 1 68 ? 18.734 -3.055 1.18 1 93.06 68 ILE B CA 1
ATOM 2339 C C . ILE B 1 68 ? 17.844 -3.418 2.361 1 93.06 68 ILE B C 1
ATOM 2341 O O . ILE B 1 68 ? 18.281 -3.377 3.514 1 93.06 68 ILE B O 1
ATOM 2345 N N . THR B 1 69 ? 16.609 -3.664 2.045 1 94.44 69 THR B N 1
ATOM 2346 C CA . THR B 1 69 ? 15.633 -4.039 3.068 1 94.44 69 THR B CA 1
ATOM 2347 C C . THR B 1 69 ? 14.961 -5.363 2.719 1 94.44 69 THR B C 1
ATOM 2349 O O . THR B 1 69 ? 14.5 -5.551 1.593 1 94.44 69 THR B O 1
ATOM 2352 N N . LYS B 1 70 ? 14.977 -6.301 3.645 1 93.69 70 LYS B N 1
ATOM 2353 C CA . LYS B 1 70 ? 14.203 -7.535 3.52 1 93.69 70 LYS B CA 1
ATOM 2354 C C . LYS B 1 70 ? 12.852 -7.418 4.219 1 93.69 70 LYS B C 1
ATOM 2356 O O . LYS B 1 70 ? 12.789 -7.062 5.398 1 93.69 70 LYS B O 1
ATOM 2361 N N . PHE B 1 71 ? 11.797 -7.641 3.482 1 95.44 71 PHE B N 1
ATOM 2362 C CA . PHE B 1 71 ? 10.469 -7.602 4.086 1 95.44 71 PHE B CA 1
ATOM 2363 C C . PHE B 1 71 ? 10.25 -8.805 4.996 1 95.44 71 PHE B C 1
ATOM 2365 O O . PHE B 1 71 ? 10.703 -9.914 4.688 1 95.44 71 PHE B O 1
ATOM 2372 N N . GLU B 1 72 ? 9.539 -8.539 6.082 1 94.31 72 GLU B N 1
ATOM 2373 C CA . GLU B 1 72 ? 9.219 -9.586 7.047 1 94.31 72 GLU B CA 1
ATOM 2374 C C . GLU B 1 72 ? 7.766 -9.477 7.516 1 94.31 72 GLU B C 1
ATOM 2376 O O . GLU B 1 72 ? 7.219 -8.375 7.602 1 94.31 72 GLU B O 1
ATOM 2381 N N . ILE B 1 73 ? 7.27 -10.594 7.918 1 95.31 73 ILE B N 1
ATOM 2382 C CA . ILE B 1 73 ? 5.902 -10.625 8.43 1 95.31 73 ILE B CA 1
ATOM 2383 C C . ILE B 1 73 ? 5.801 -9.773 9.688 1 95.31 73 ILE B C 1
ATOM 2385 O O . ILE B 1 73 ? 6.621 -9.898 10.602 1 95.31 73 ILE B O 1
ATOM 2389 N N . ASN B 1 74 ? 4.902 -8.883 9.695 1 95.94 74 ASN B N 1
ATOM 2390 C CA . ASN B 1 74 ? 4.559 -8.047 10.844 1 95.94 74 ASN B CA 1
ATOM 2391 C C . ASN B 1 74 ? 3.059 -7.773 10.906 1 95.94 74 ASN B C 1
ATOM 2393 O O . ASN B 1 74 ? 2.572 -6.816 10.297 1 95.94 74 ASN B O 1
ATOM 2397 N N . GLN B 1 75 ? 2.262 -8.477 11.695 1 94.62 75 GLN B N 1
ATOM 2398 C CA . GLN B 1 75 ? 0.804 -8.414 11.695 1 94.62 75 GLN B CA 1
ATOM 2399 C C . GLN B 1 75 ? 0.295 -7.367 12.68 1 94.62 75 GLN B C 1
ATOM 2401 O O . GLN B 1 75 ? -0.896 -7.336 13 1 94.62 75 GLN B O 1
ATOM 2406 N N . THR B 1 76 ? 1.206 -6.52 13.125 1 97.69 76 THR B N 1
ATOM 2407 C CA . THR B 1 76 ? 0.816 -5.445 14.031 1 97.69 76 THR B CA 1
ATOM 2408 C C . THR B 1 76 ? -0.236 -4.547 13.383 1 97.69 76 THR B C 1
ATOM 2410 O O . THR B 1 76 ? -1.186 -4.121 14.047 1 97.69 76 THR B O 1
ATOM 2413 N N . PHE B 1 77 ? -0.14 -4.375 12.148 1 98.38 77 PHE B N 1
ATOM 2414 C CA . PHE B 1 77 ? -0.886 -3.322 11.469 1 98.38 77 PHE B CA 1
ATOM 2415 C C . PHE B 1 77 ? -2.182 -3.871 10.883 1 98.38 77 PHE B C 1
ATOM 2417 O O . PHE B 1 77 ? -3.115 -3.115 10.609 1 98.38 77 PHE B O 1
ATOM 2424 N N . ALA B 1 78 ? -2.164 -5.113 10.633 1 98.12 78 ALA B N 1
ATOM 2425 C CA . ALA B 1 78 ? -3.348 -5.84 10.172 1 98.12 78 ALA B CA 1
ATOM 2426 C C . ALA B 1 78 ? -3.434 -7.215 10.828 1 98.12 78 ALA B C 1
ATOM 2428 O O . ALA B 1 78 ? -3.086 -8.227 10.211 1 98.12 78 ALA B O 1
ATOM 2429 N N . PRO B 1 79 ? -4 -7.273 11.992 1 98.19 79 PRO B N 1
ATOM 2430 C CA . PRO B 1 79 ? -4.105 -8.555 12.703 1 98.19 79 PRO B CA 1
ATOM 2431 C C . PRO B 1 79 ? -5.012 -9.547 11.984 1 98.19 79 PRO B C 1
ATOM 2433 O O . PRO B 1 79 ? -6 -9.148 11.359 1 98.19 79 PRO B O 1
ATOM 2436 N N . TYR B 1 80 ? -4.637 -10.812 12.148 1 97.75 80 TYR B N 1
ATOM 2437 C CA . TYR B 1 80 ? -5.457 -11.852 11.539 1 97.75 80 TYR B CA 1
ATOM 2438 C C . TYR B 1 80 ? -6.879 -11.82 12.086 1 97.75 80 TYR B C 1
ATOM 2440 O O . TYR B 1 80 ? -7.844 -12 11.344 1 97.75 80 TYR B O 1
ATOM 2448 N N . ASN B 1 81 ? -6.941 -11.641 13.422 1 98.19 81 ASN B N 1
ATOM 2449 C CA . ASN B 1 81 ? -8.242 -11.32 14 1 98.19 81 ASN B CA 1
ATOM 2450 C C . ASN B 1 81 ? -8.617 -9.859 13.758 1 98.19 81 ASN B C 1
ATOM 2452 O O . ASN B 1 81 ? -8.148 -8.969 14.469 1 98.19 81 ASN B O 1
ATOM 2456 N N . THR B 1 82 ? -9.57 -9.602 12.828 1 98.25 82 THR B N 1
ATOM 2457 C CA . THR B 1 82 ? -9.828 -8.258 12.305 1 98.25 82 THR B CA 1
ATOM 2458 C C . THR B 1 82 ? -10.453 -7.375 13.383 1 98.25 82 THR B C 1
ATOM 2460 O O . THR B 1 82 ? -10.367 -6.148 13.312 1 98.25 82 THR B O 1
ATOM 2463 N N . SER B 1 83 ? -11.094 -7.934 14.398 1 98.06 83 SER B N 1
ATOM 2464 C CA . SER B 1 83 ? -11.648 -7.117 15.469 1 98.06 83 SER B CA 1
ATOM 2465 C C . SER B 1 83 ? -10.555 -6.41 16.25 1 98.06 83 SER B C 1
ATOM 2467 O O . SER B 1 83 ? -10.797 -5.371 16.875 1 98.06 83 SER B O 1
ATOM 2469 N N . GLU B 1 84 ? -9.375 -6.965 16.203 1 98.38 84 GLU B N 1
ATOM 2470 C CA . GLU B 1 84 ? -8.25 -6.418 16.953 1 98.38 84 GLU B CA 1
ATOM 2471 C C . GLU B 1 84 ? -7.684 -5.172 16.281 1 98.38 84 GLU B C 1
ATOM 2473 O O . GLU B 1 84 ? -6.914 -4.426 16.891 1 98.38 84 GLU B O 1
ATOM 2478 N N . PHE B 1 85 ? -8.102 -4.867 15.125 1 98.5 85 PHE B N 1
ATOM 2479 C CA . PHE B 1 85 ? -7.613 -3.695 14.406 1 98.5 85 PHE B CA 1
ATOM 2480 C C . PHE B 1 85 ? -7.949 -2.418 15.172 1 98.5 85 PHE B C 1
ATOM 2482 O O . PHE B 1 85 ? -7.176 -1.458 15.156 1 98.5 85 PHE B O 1
ATOM 2489 N N . PHE B 1 86 ? -9.016 -2.473 15.844 1 97.81 86 PHE B N 1
ATOM 2490 C CA . PHE B 1 86 ? -9.562 -1.249 16.422 1 97.81 86 PHE B CA 1
ATOM 2491 C C . PHE B 1 86 ? -9.062 -1.061 17.844 1 97.81 86 PHE B C 1
ATOM 2493 O O . PHE B 1 86 ? -9.461 -0.118 18.531 1 97.81 86 PHE B O 1
ATOM 2500 N N . LYS B 1 87 ? -8.18 -1.866 18.25 1 97.81 87 LYS B N 1
ATOM 2501 C CA . LYS B 1 87 ? -7.547 -1.68 19.547 1 97.81 87 LYS B CA 1
ATOM 2502 C C . LYS B 1 87 ? -6.578 -0.503 19.516 1 97.81 87 LYS B C 1
ATOM 2504 O O . LYS B 1 87 ? -5.922 -0.253 18.5 1 97.81 87 LYS B O 1
ATOM 2509 N N . PRO B 1 88 ? -6.375 0.19 20.656 1 97.5 88 PRO B N 1
ATOM 2510 C CA . PRO B 1 88 ? -5.508 1.369 20.719 1 97.5 88 PRO B CA 1
ATOM 2511 C C . PRO B 1 88 ? -4.07 1.072 20.312 1 97.5 88 PRO B C 1
ATOM 2513 O O . PRO B 1 88 ? -3.412 1.921 19.703 1 97.5 88 PRO B O 1
ATOM 2516 N N . GLU B 1 89 ? -3.609 -0.052 20.594 1 97.69 89 GLU B N 1
ATOM 2517 C CA . GLU B 1 89 ? -2.225 -0.395 20.281 1 97.69 89 GLU B CA 1
ATOM 2518 C C . GLU B 1 89 ? -1.999 -0.464 18.781 1 97.69 89 GLU B C 1
ATOM 2520 O O . GLU B 1 89 ? -0.962 -0.021 18.281 1 97.69 89 GLU B O 1
ATOM 2525 N N . VAL B 1 90 ? -2.943 -1.054 18.078 1 98.38 90 VAL B N 1
ATOM 2526 C CA . VAL B 1 90 ? -2.83 -1.16 16.641 1 98.38 90 VAL B CA 1
ATOM 2527 C C . VAL B 1 90 ? -2.957 0.224 16 1 98.38 90 VAL B C 1
ATOM 2529 O O . VAL B 1 90 ? -2.162 0.592 15.133 1 98.38 90 VAL B O 1
ATOM 2532 N N . LEU B 1 91 ? -3.912 0.967 16.484 1 98.06 91 LEU B N 1
ATOM 2533 C CA . LEU B 1 91 ? -4.125 2.312 15.953 1 98.06 91 LEU B CA 1
ATOM 2534 C C . LEU B 1 91 ? -2.924 3.205 16.25 1 98.06 91 LEU B C 1
ATOM 2536 O O . LEU B 1 91 ? -2.533 4.02 15.406 1 98.06 91 LEU B O 1
ATOM 2540 N N . ARG B 1 92 ? -2.293 3.098 17.375 1 97.81 92 ARG B N 1
ATOM 2541 C CA . ARG B 1 92 ? -1.08 3.84 17.703 1 97.81 92 ARG B CA 1
ATOM 2542 C C . ARG B 1 92 ? 0.065 3.455 16.781 1 97.81 92 ARG B C 1
ATOM 2544 O O . ARG B 1 92 ? 0.848 4.312 16.359 1 97.81 92 ARG B O 1
ATOM 2551 N N . ALA B 1 93 ? 0.186 2.178 16.484 1 98.5 93 ALA B N 1
ATOM 2552 C CA . ALA B 1 93 ? 1.22 1.726 15.562 1 98.5 93 ALA B CA 1
ATOM 2553 C C . ALA B 1 93 ? 1.062 2.393 14.195 1 98.5 93 ALA B C 1
ATOM 2555 O O . ALA B 1 93 ? 2.047 2.818 13.586 1 98.5 93 ALA B O 1
ATOM 2556 N N . TRP B 1 94 ? -0.183 2.5 13.719 1 98.56 94 TRP B N 1
ATOM 2557 C CA . TRP B 1 94 ? -0.443 3.174 12.453 1 98.56 94 TRP B CA 1
ATOM 2558 C C . TRP B 1 94 ? -0.076 4.652 12.531 1 98.56 94 TRP B C 1
ATOM 2560 O O . TRP B 1 94 ? 0.528 5.199 11.609 1 98.56 94 TRP B O 1
ATOM 2570 N N . ASN B 1 95 ? -0.427 5.324 13.641 1 98.38 95 ASN B N 1
ATOM 2571 C CA . ASN B 1 95 ? -0.048 6.719 13.828 1 98.38 95 ASN B CA 1
ATOM 2572 C C . ASN B 1 95 ? 1.466 6.902 13.766 1 98.38 95 ASN B C 1
ATOM 2574 O O . ASN B 1 95 ? 1.954 7.855 13.148 1 98.38 95 ASN B O 1
ATOM 2578 N N . GLU B 1 96 ? 2.158 5.988 14.281 1 97.69 96 GLU B N 1
ATOM 2579 C CA . GLU B 1 96 ? 3.605 6.117 14.422 1 97.69 96 GLU B CA 1
ATOM 2580 C C . GLU B 1 96 ? 4.312 5.836 13.094 1 97.69 96 GLU B C 1
ATOM 2582 O O . GLU B 1 96 ? 5.496 6.141 12.938 1 97.69 96 GLU B O 1
ATOM 2587 N N . LEU B 1 97 ? 3.602 5.234 12.156 1 98.12 97 LEU B N 1
ATOM 2588 C CA . LEU B 1 97 ? 4.168 5.105 10.812 1 98.12 97 LEU B CA 1
ATOM 2589 C C . LEU B 1 97 ? 4.379 6.477 10.18 1 98.12 97 LEU B C 1
ATOM 2591 O O . LEU B 1 97 ? 5.273 6.652 9.352 1 98.12 97 LEU B O 1
ATOM 2595 N N . LEU B 1 98 ? 3.512 7.434 10.547 1 98.25 98 LEU B N 1
ATOM 2596 C CA . LEU B 1 98 ? 3.592 8.773 9.969 1 98.25 98 LEU B CA 1
ATOM 2597 C C . LEU B 1 98 ? 4.637 9.609 10.695 1 98.25 98 LEU B C 1
ATOM 2599 O O . LEU B 1 98 ? 4.773 9.523 11.922 1 98.25 98 LEU B O 1
ATOM 2603 N N . PRO B 1 99 ? 5.371 10.398 9.938 1 98.25 99 PRO B N 1
ATOM 2604 C CA . PRO B 1 99 ? 6.172 11.414 10.625 1 98.25 99 PRO B CA 1
ATOM 2605 C C . PRO B 1 99 ? 5.316 12.445 11.359 1 98.25 99 PRO B C 1
ATOM 2607 O O . PRO B 1 99 ? 4.156 12.664 10.992 1 98.25 99 PRO B O 1
ATOM 2610 N N . VAL B 1 100 ? 5.953 13.031 12.422 1 98.19 100 VAL B N 1
ATOM 2611 C CA . VAL B 1 100 ? 5.297 14.203 12.992 1 98.19 100 VAL B CA 1
ATOM 2612 C C . VAL B 1 100 ? 5.031 15.234 11.898 1 98.19 100 VAL B C 1
ATOM 2614 O O . VAL B 1 100 ? 5.914 15.531 11.086 1 98.19 100 VAL B O 1
ATOM 2617 N N . GLY B 1 101 ? 3.754 15.766 11.875 1 97.56 101 GLY B N 1
ATOM 2618 C CA . GLY B 1 101 ? 3.344 16.641 10.781 1 97.56 101 GLY B CA 1
ATOM 2619 C C . GLY B 1 101 ? 2.605 15.898 9.68 1 97.56 101 GLY B C 1
ATOM 2620 O O . GLY B 1 101 ? 2.088 16.516 8.75 1 97.56 101 GLY B O 1
ATOM 2621 N N . MET B 1 102 ? 2.604 14.57 9.625 1 97.31 102 MET B N 1
ATOM 2622 C CA . MET B 1 102 ? 1.806 13.664 8.812 1 97.31 102 MET B CA 1
ATOM 2623 C C . MET B 1 102 ? 2.156 13.812 7.332 1 97.31 102 MET B C 1
ATOM 2625 O O . MET B 1 102 ? 1.388 13.398 6.465 1 97.31 102 MET B O 1
ATOM 2629 N N . GLY B 1 103 ? 3.285 14.523 7.055 1 96.62 103 GLY B N 1
ATOM 2630 C CA . GLY B 1 103 ? 3.723 14.688 5.68 1 96.62 103 GLY B CA 1
ATOM 2631 C C . GLY B 1 103 ? 3.309 16.016 5.078 1 96.62 103 GLY B C 1
ATOM 2632 O O . GLY B 1 103 ? 3.641 16.312 3.928 1 96.62 103 GLY B O 1
ATOM 2633 N N . PHE B 1 104 ? 2.557 16.797 5.875 1 96.62 104 PHE B N 1
ATOM 2634 C CA . PHE B 1 104 ? 2.271 18.156 5.43 1 96.62 104 PHE B CA 1
ATOM 2635 C C . PHE B 1 104 ? 3.516 19.031 5.531 1 96.62 104 PHE B C 1
ATOM 2637 O O . PHE B 1 104 ? 4.133 19.125 6.594 1 96.62 104 PHE B O 1
ATOM 2644 N N . GLN B 1 105 ? 3.832 19.609 4.395 1 95.88 105 GLN B N 1
ATOM 2645 C CA . GLN B 1 105 ? 5.07 20.375 4.348 1 95.88 105 GLN B CA 1
ATOM 2646 C C . GLN B 1 105 ? 4.805 21.828 3.939 1 95.88 105 GLN B C 1
ATOM 2648 O O . GLN B 1 105 ? 3.986 22.094 3.057 1 95.88 105 GLN B O 1
ATOM 2653 N N . SER B 1 106 ? 5.531 22.688 4.59 1 96.31 106 SER B N 1
ATOM 2654 C CA . SER B 1 106 ? 5.547 24.094 4.207 1 96.31 106 SER B CA 1
ATOM 2655 C C . SER B 1 106 ? 6.672 24.391 3.219 1 96.31 106 SER B C 1
ATOM 2657 O O . SER B 1 106 ? 7.82 23.984 3.439 1 96.31 106 SER B O 1
ATOM 2659 N N . ILE B 1 107 ? 6.27 25.031 2.133 1 93.94 107 ILE B N 1
ATOM 2660 C CA . ILE B 1 107 ? 7.246 25.453 1.136 1 93.94 107 ILE B CA 1
ATOM 2661 C C . ILE B 1 107 ? 7.43 26.969 1.205 1 93.94 107 ILE B C 1
ATOM 2663 O O . ILE B 1 107 ? 6.594 27.719 0.703 1 93.94 107 ILE B O 1
ATOM 2667 N N . PRO B 1 108 ? 8.523 27.5 1.751 1 92.31 108 PRO B N 1
ATOM 2668 C CA . PRO B 1 108 ? 8.688 28.938 1.992 1 92.31 108 PRO B CA 1
ATOM 2669 C C . PRO B 1 108 ? 8.891 29.734 0.705 1 92.31 108 PRO B C 1
ATOM 2671 O O . PRO B 1 108 ? 8.523 30.906 0.633 1 92.31 108 PRO B O 1
ATOM 2674 N N . ASP B 1 109 ? 9.5 29.156 -0.348 1 90.19 109 ASP B N 1
ATOM 2675 C CA . ASP B 1 109 ? 9.773 29.859 -1.598 1 90.19 109 ASP B CA 1
ATOM 2676 C C . ASP B 1 109 ? 9.188 29.109 -2.791 1 90.19 109 ASP B C 1
ATOM 2678 O O . ASP B 1 109 ? 9.914 28.688 -3.691 1 90.19 109 ASP B O 1
ATOM 2682 N N . PRO B 1 110 ? 7.82 29.078 -2.773 1 90.56 110 PRO B N 1
ATOM 2683 C CA . PRO B 1 110 ? 7.188 28.281 -3.826 1 90.56 110 PRO B CA 1
ATOM 2684 C C . PRO B 1 110 ? 7.48 28.812 -5.227 1 90.56 110 PRO B C 1
ATOM 2686 O O . PRO B 1 110 ? 7.406 28.062 -6.207 1 90.56 110 PRO B O 1
ATOM 2689 N N . GLU B 1 111 ? 7.863 30.062 -5.367 1 88.56 111 GLU B N 1
ATOM 2690 C CA . GLU B 1 111 ? 8.141 30.688 -6.66 1 88.56 111 GLU B CA 1
ATOM 2691 C C . GLU B 1 111 ? 9.367 30.062 -7.32 1 88.56 111 GLU B C 1
ATOM 2693 O O . GLU B 1 111 ? 9.578 30.219 -8.523 1 88.56 111 GLU B O 1
ATOM 2698 N N . ASN B 1 112 ? 10.148 29.375 -6.559 1 86.81 112 ASN B N 1
ATOM 2699 C CA . ASN B 1 112 ? 11.352 28.75 -7.086 1 86.81 112 ASN B CA 1
ATOM 2700 C C . ASN B 1 112 ? 11.031 27.469 -7.84 1 86.81 112 ASN B C 1
ATOM 2702 O O . ASN B 1 112 ? 11.898 26.875 -8.484 1 86.81 112 ASN B O 1
ATOM 2706 N N . TYR B 1 113 ? 9.773 27.078 -7.723 1 83.81 113 TYR B N 1
ATOM 2707 C CA . TYR B 1 113 ? 9.352 25.844 -8.359 1 83.81 113 TYR B CA 1
ATOM 2708 C C . TYR B 1 113 ? 8.258 26.094 -9.391 1 83.81 113 TYR B C 1
ATOM 2710 O O . TYR B 1 113 ? 7.375 26.938 -9.172 1 83.81 113 TYR B O 1
ATOM 2718 N N . HIS B 1 114 ? 8.383 25.453 -10.578 1 80.56 114 HIS B N 1
ATOM 2719 C CA . HIS B 1 114 ? 7.418 25.703 -11.641 1 80.56 114 HIS B CA 1
ATOM 2720 C C . HIS B 1 114 ? 6.441 24.547 -11.781 1 80.56 114 HIS B C 1
ATOM 2722 O O . HIS B 1 114 ? 5.504 24.609 -12.578 1 80.56 114 HIS B O 1
ATOM 2728 N N . ASP B 1 115 ? 6.523 23.578 -10.961 1 81.94 115 ASP B N 1
ATOM 2729 C CA . ASP B 1 115 ? 5.719 22.375 -11.172 1 81.94 115 ASP B CA 1
ATOM 2730 C C . ASP B 1 115 ? 4.957 22 -9.906 1 81.94 115 ASP B C 1
ATOM 2732 O O . ASP B 1 115 ? 4.602 20.828 -9.711 1 81.94 115 ASP B O 1
ATOM 2736 N N . LEU B 1 116 ? 4.715 22.969 -9.125 1 88.94 116 LEU B N 1
ATOM 2737 C CA . LEU B 1 116 ? 3.973 22.688 -7.906 1 88.94 116 LEU B CA 1
ATOM 2738 C C . LEU B 1 116 ? 2.477 22.594 -8.188 1 88.94 116 LEU B C 1
ATOM 2740 O O . LEU B 1 116 ? 1.95 23.359 -9.008 1 88.94 116 LEU B O 1
ATOM 2744 N N . PRO B 1 117 ? 1.826 21.672 -7.457 1 91.19 117 PRO B N 1
ATOM 2745 C CA . PRO B 1 117 ? 0.365 21.672 -7.559 1 91.19 117 PRO B CA 1
ATOM 2746 C C . PRO B 1 117 ? -0.284 22.844 -6.828 1 91.19 117 PRO B C 1
ATOM 2748 O O . PRO B 1 117 ? 0.416 23.672 -6.25 1 91.19 117 PRO B O 1
ATOM 2751 N N . THR B 1 118 ? -1.707 22.922 -6.996 1 91.5 118 THR B N 1
ATOM 2752 C CA . THR B 1 118 ? -2.428 23.906 -6.195 1 91.5 118 THR B CA 1
ATOM 2753 C C . THR B 1 118 ? -2.283 23.609 -4.707 1 91.5 118 THR B C 1
ATOM 2755 O O . THR B 1 118 ? -2.6 22.5 -4.262 1 91.5 118 THR B O 1
ATOM 2758 N N . PRO B 1 119 ? -1.813 24.578 -3.955 1 93.75 119 PRO B N 1
ATOM 2759 C CA . PRO B 1 119 ? -1.569 24.297 -2.541 1 93.75 119 PRO B CA 1
ATOM 2760 C C . PRO B 1 119 ? -2.854 24 -1.765 1 93.75 119 PRO B C 1
ATOM 2762 O O . PRO B 1 119 ? -3.928 24.484 -2.15 1 93.75 119 PRO B O 1
ATOM 2765 N N . ILE B 1 120 ? -2.631 23.281 -0.686 1 93.44 120 ILE B N 1
ATOM 2766 C CA . ILE B 1 120 ? -3.688 23.078 0.301 1 93.44 120 ILE B CA 1
ATOM 2767 C C . ILE B 1 120 ? -4.027 24.406 0.963 1 93.44 120 ILE B C 1
ATOM 2769 O O . ILE B 1 120 ? -3.143 25.234 1.215 1 93.44 120 ILE B O 1
ATOM 2773 N N . VAL B 1 121 ? -5.379 24.562 1.211 1 90.81 121 VAL B N 1
ATOM 2774 C CA . VAL B 1 121 ? -5.785 25.781 1.912 1 90.81 121 VAL B CA 1
ATOM 2775 C C . VAL B 1 121 ? -5.203 25.781 3.324 1 90.81 121 VAL B C 1
ATOM 2777 O O . VAL B 1 121 ? -5.547 24.922 4.141 1 90.81 121 VAL B O 1
ATOM 2780 N N . TRP B 1 122 ? -4.285 26.719 3.525 1 92.06 122 TRP B N 1
ATOM 2781 C CA . TRP B 1 122 ? -3.564 26.844 4.789 1 92.06 122 TRP B CA 1
ATOM 2782 C C . TRP B 1 122 ? -3.332 28.312 5.137 1 92.06 122 TRP B C 1
ATOM 2784 O O . TRP B 1 122 ? -2.977 29.125 4.27 1 92.06 122 TRP B O 1
ATOM 2794 N N . PRO B 1 123 ? -3.578 28.641 6.41 1 90.75 123 PRO B N 1
ATOM 2795 C CA . PRO B 1 123 ? -3.352 30.047 6.773 1 90.75 123 PRO B CA 1
ATOM 2796 C C . PRO B 1 123 ? -1.876 30.438 6.719 1 90.75 123 PRO B C 1
ATOM 2798 O O . PRO B 1 123 ? -1.034 29.781 7.336 1 90.75 123 PRO B O 1
ATOM 2801 N N . ASN B 1 124 ? -1.427 31.484 5.961 1 91.69 124 ASN B N 1
ATOM 2802 C CA . ASN B 1 124 ? -0.163 32.219 5.945 1 91.69 124 ASN B CA 1
ATOM 2803 C C . ASN B 1 124 ? 0.992 31.328 5.496 1 91.69 124 ASN B C 1
ATOM 2805 O O . ASN B 1 124 ? 2.141 31.547 5.887 1 91.69 124 ASN B O 1
ATOM 2809 N N . ALA B 1 125 ? 0.704 30.203 4.84 1 95.12 125 ALA B N 1
ATOM 2810 C CA . ALA B 1 125 ? 1.782 29.359 4.344 1 95.12 125 ALA B CA 1
ATOM 2811 C C . ALA B 1 125 ? 1.354 28.609 3.082 1 95.12 125 ALA B C 1
ATOM 2813 O O . ALA B 1 125 ? 0.161 28.391 2.861 1 95.12 125 ALA B O 1
ATOM 2814 N N . THR B 1 126 ? 2.297 28.297 2.199 1 96.12 126 THR B N 1
ATOM 2815 C CA . THR B 1 126 ? 2.082 27.391 1.088 1 96.12 126 THR B CA 1
ATOM 2816 C C . THR B 1 126 ? 2.379 25.953 1.509 1 96.12 126 THR B C 1
ATOM 2818 O O . THR B 1 126 ? 3.525 25.609 1.8 1 96.12 126 THR B O 1
ATOM 2821 N N . VAL B 1 127 ? 1.287 25.172 1.548 1 96.56 127 VAL B N 1
ATOM 2822 C CA . VAL B 1 127 ? 1.425 23.844 2.146 1 96.56 127 VAL B CA 1
ATOM 2823 C C . VAL B 1 127 ? 0.96 22.781 1.156 1 96.56 127 VAL B C 1
ATOM 2825 O O . VAL B 1 127 ? -0.007 22.984 0.421 1 96.56 127 VAL B O 1
ATOM 2828 N N . PHE B 1 128 ? 1.681 21.672 1.084 1 96.25 128 PHE B N 1
ATOM 2829 C CA . PHE B 1 128 ? 1.354 20.469 0.342 1 96.25 128 PHE B CA 1
ATOM 2830 C C . PHE B 1 128 ? 1.46 19.234 1.238 1 96.25 128 PHE B C 1
ATOM 2832 O O . PHE B 1 128 ? 2.062 19.297 2.311 1 96.25 128 PHE B O 1
ATOM 2839 N N . THR B 1 129 ? 0.84 18.203 0.883 1 96.06 129 THR B N 1
ATOM 2840 C CA . THR B 1 129 ? 1.119 16.922 1.521 1 96.06 129 THR B CA 1
ATOM 2841 C C . THR B 1 129 ? 2.025 16.062 0.64 1 96.06 129 THR B C 1
ATOM 2843 O O . THR B 1 129 ? 2.51 16.531 -0.395 1 96.06 129 THR B O 1
ATOM 2846 N N . THR B 1 130 ? 2.354 14.859 1.158 1 96.25 130 THR B N 1
ATOM 2847 C CA . THR B 1 130 ? 3.32 14 0.491 1 96.25 130 THR B CA 1
ATOM 2848 C C . THR B 1 130 ? 2.664 12.688 0.058 1 96.25 130 THR B C 1
ATOM 2850 O O . THR B 1 130 ? 1.876 12.102 0.804 1 96.25 130 THR B O 1
ATOM 2853 N N . SER B 1 131 ? 3.062 12.219 -1.11 1 97.19 131 SER B N 1
ATOM 2854 C CA . SER B 1 131 ? 2.459 11.023 -1.692 1 97.19 131 SER B CA 1
ATOM 2855 C C . SER B 1 131 ? 2.648 9.812 -0.787 1 97.19 131 SER B C 1
ATOM 2857 O O . SER B 1 131 ? 1.726 9.016 -0.607 1 97.19 131 SER B O 1
ATOM 2859 N N . MET B 1 132 ? 3.758 9.633 -0.218 1 97.69 132 MET B N 1
ATOM 2860 C CA . MET B 1 132 ? 4.004 8.461 0.622 1 97.69 132 MET B CA 1
ATOM 2861 C C . MET B 1 132 ? 3.014 8.398 1.778 1 97.69 132 MET B C 1
ATOM 2863 O O . MET B 1 132 ? 2.436 7.348 2.053 1 97.69 132 MET B O 1
ATOM 2867 N N . THR B 1 133 ? 2.84 9.5 2.471 1 98.06 133 THR B N 1
ATOM 2868 C CA . THR B 1 133 ? 1.944 9.5 3.623 1 98.06 133 THR B CA 1
ATOM 2869 C C . THR B 1 133 ? 0.49 9.375 3.18 1 98.06 133 THR B C 1
ATOM 2871 O O . THR B 1 133 ? -0.329 8.773 3.881 1 98.06 133 THR B O 1
ATOM 2874 N N . HIS B 1 134 ? 0.196 9.898 2.043 1 97.69 134 HIS B N 1
ATOM 2875 C CA . HIS B 1 134 ? -1.133 9.68 1.479 1 97.69 134 HIS B CA 1
ATOM 2876 C C . HIS B 1 134 ? -1.376 8.211 1.182 1 97.69 134 HIS B C 1
ATOM 2878 O O . HIS B 1 134 ? -2.449 7.68 1.482 1 97.69 134 HIS B O 1
ATOM 2884 N N . GLN B 1 135 ? -0.396 7.555 0.554 1 98.56 135 GLN B N 1
ATOM 2885 C CA . GLN B 1 135 ? -0.508 6.125 0.278 1 98.56 135 GLN B CA 1
ATOM 2886 C C . GLN B 1 135 ? -0.721 5.332 1.564 1 98.56 135 GLN B C 1
ATOM 2888 O O . GLN B 1 135 ?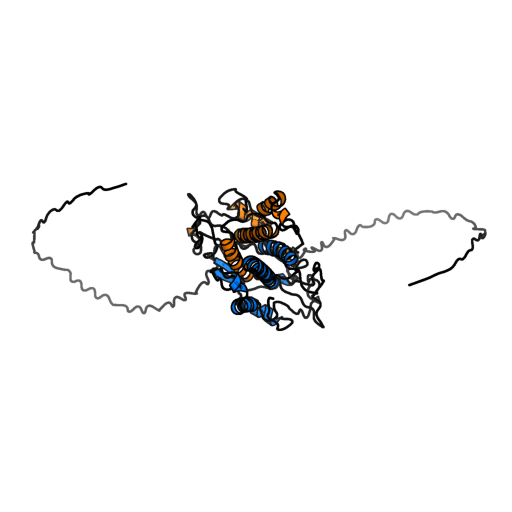 -1.536 4.406 1.602 1 98.56 135 GLN B O 1
ATOM 2893 N N . LEU B 1 136 ? -0.002 5.688 2.59 1 98.75 136 LEU B N 1
ATOM 2894 C CA . LEU B 1 136 ? -0.181 5.023 3.877 1 98.75 136 LEU B CA 1
ATOM 2895 C C . LEU B 1 136 ? -1.585 5.262 4.422 1 98.75 136 LEU B C 1
ATOM 2897 O O . LEU B 1 136 ? -2.207 4.348 4.969 1 98.75 136 LEU B O 1
ATOM 2901 N N . HIS B 1 137 ? -2.062 6.457 4.281 1 98.06 137 HIS B N 1
ATOM 2902 C CA . HIS B 1 137 ? -3.418 6.766 4.723 1 98.06 137 HIS B CA 1
ATOM 2903 C C . HIS B 1 137 ? -4.449 5.953 3.949 1 98.06 137 HIS B C 1
ATOM 2905 O O . HIS B 1 137 ? -5.418 5.457 4.531 1 98.06 137 HIS B O 1
ATOM 2911 N N . CYS B 1 138 ? -4.246 5.883 2.664 1 98.31 138 CYS B N 1
ATOM 2912 C CA . CYS B 1 138 ? -5.129 5.055 1.847 1 98.31 138 CYS B CA 1
ATOM 2913 C C . CYS B 1 138 ? -5.105 3.607 2.318 1 98.31 138 CYS B C 1
ATOM 2915 O O . CYS B 1 138 ? -6.16 2.98 2.463 1 98.31 138 CYS B O 1
ATOM 2917 N N . LEU B 1 139 ? -3.912 3.066 2.514 1 98.88 139 LEU B N 1
ATOM 2918 C CA . LEU B 1 139 ? -3.83 1.681 2.961 1 98.88 139 LEU B CA 1
ATOM 2919 C C . LEU B 1 139 ? -4.512 1.504 4.312 1 98.88 139 LEU B C 1
ATOM 2921 O O . LEU B 1 139 ? -5.238 0.53 4.523 1 98.88 139 LEU B O 1
ATOM 2925 N N . TYR B 1 140 ? -4.27 2.449 5.234 1 98.62 140 TYR B N 1
ATOM 2926 C CA . TYR B 1 140 ? -4.965 2.42 6.516 1 98.62 140 TYR B CA 1
ATOM 2927 C C . TYR B 1 140 ? -6.473 2.33 6.316 1 98.62 140 TYR B C 1
ATOM 2929 O O . TYR B 1 140 ? -7.145 1.511 6.949 1 98.62 140 TYR B O 1
ATOM 2937 N N . ALA B 1 141 ? -7.012 3.188 5.473 1 98.12 141 ALA B N 1
ATOM 2938 C CA . ALA B 1 141 ? -8.453 3.217 5.223 1 98.12 141 ALA B CA 1
ATOM 2939 C C . ALA B 1 141 ? -8.945 1.875 4.688 1 98.12 141 ALA B C 1
ATOM 2941 O O . ALA B 1 141 ? -9.992 1.379 5.105 1 98.12 141 ALA B O 1
ATOM 2942 N N . VAL B 1 142 ? -8.211 1.272 3.779 1 98.75 142 VAL B N 1
ATOM 2943 C CA . VAL B 1 142 ? -8.578 -0.008 3.188 1 98.75 142 VAL B CA 1
ATOM 2944 C C . VAL B 1 142 ? -8.617 -1.086 4.27 1 98.75 142 VAL B C 1
ATOM 2946 O O . VAL B 1 142 ? -9.578 -1.855 4.355 1 98.75 142 VAL B O 1
ATOM 2949 N N . VAL B 1 143 ? -7.578 -1.119 5.098 1 98.75 143 VAL B N 1
ATOM 2950 C CA . VAL B 1 143 ? -7.512 -2.105 6.172 1 98.75 143 VAL B CA 1
ATOM 2951 C C . VAL B 1 143 ? -8.656 -1.872 7.16 1 98.75 143 VAL B C 1
ATOM 2953 O O . VAL B 1 143 ? -9.289 -2.824 7.621 1 98.75 143 VAL B O 1
ATOM 2956 N N . ALA B 1 144 ? -8.906 -0.625 7.477 1 98.5 144 ALA B N 1
ATOM 2957 C CA . ALA B 1 144 ? -9.969 -0.284 8.414 1 98.5 144 ALA B CA 1
ATOM 2958 C C . ALA B 1 144 ? -11.328 -0.731 7.895 1 98.5 144 ALA B C 1
ATOM 2960 O O . ALA B 1 144 ? -12.133 -1.295 8.641 1 98.5 144 ALA B O 1
ATOM 2961 N N . VAL B 1 145 ? -11.547 -0.496 6.672 1 98.69 145 VAL B N 1
ATOM 2962 C CA . VAL B 1 145 ? -12.836 -0.851 6.086 1 98.69 145 VAL B CA 1
ATOM 2963 C C . VAL B 1 145 ? -12.977 -2.371 6.043 1 98.69 145 VAL B C 1
ATOM 2965 O O . VAL B 1 145 ? -14.016 -2.912 6.43 1 98.69 145 VAL B O 1
ATOM 2968 N N . TYR B 1 146 ? -11.961 -3.1 5.562 1 98.75 146 TYR B N 1
ATOM 2969 C CA . TYR B 1 146 ? -12.016 -4.555 5.562 1 98.75 146 TYR B CA 1
ATOM 2970 C C . TYR B 1 146 ? -12.25 -5.094 6.969 1 98.75 146 TYR B C 1
ATOM 2972 O O . TYR B 1 146 ? -13.086 -5.98 7.172 1 98.75 146 TYR B O 1
ATOM 2980 N N . SER B 1 147 ? -11.484 -4.582 7.922 1 98.62 147 SER B N 1
ATOM 2981 C CA . SER B 1 147 ? -11.609 -5.016 9.312 1 98.62 147 SER B CA 1
ATOM 2982 C C . SER B 1 147 ? -13.008 -4.73 9.852 1 98.62 147 SER B C 1
ATOM 2984 O O . SER B 1 147 ? -13.586 -5.562 10.555 1 98.62 147 SER B O 1
ATOM 2986 N N . GLY B 1 148 ? -13.484 -3.561 9.539 1 98.44 148 GLY B N 1
ATOM 2987 C CA . GLY B 1 148 ? -14.836 -3.232 9.977 1 98.44 148 GLY B CA 1
ATOM 2988 C C . GLY B 1 148 ? -15.891 -4.137 9.383 1 98.44 148 GLY B C 1
ATOM 2989 O O . GLY B 1 148 ? -16.766 -4.641 10.102 1 98.44 148 GLY B O 1
ATOM 2990 N N . MET B 1 149 ? -15.844 -4.379 8.117 1 98 149 MET B N 1
ATOM 2991 C CA . MET B 1 149 ? -16.812 -5.223 7.426 1 98 149 MET B CA 1
ATOM 2992 C C . MET B 1 149 ? -16.797 -6.641 7.988 1 98 149 MET B C 1
ATOM 2994 O O . MET B 1 149 ? -17.844 -7.273 8.117 1 98 149 MET B O 1
ATOM 2998 N N . THR B 1 150 ? -15.648 -7.148 8.352 1 98.06 150 THR B N 1
ATOM 2999 C CA . THR B 1 150 ? -15.516 -8.555 8.727 1 98.06 150 THR B CA 1
ATOM 3000 C C . THR B 1 150 ? -15.734 -8.734 10.227 1 98.06 150 THR B C 1
ATOM 3002 O O . THR B 1 150 ? -15.984 -9.844 10.695 1 98.06 150 THR B O 1
ATOM 3005 N N . SER B 1 151 ? -15.664 -7.656 10.992 1 98.06 151 SER B N 1
ATOM 3006 C CA . SER B 1 151 ? -15.828 -7.789 12.438 1 98.06 151 SER B CA 1
ATOM 3007 C C . SER B 1 151 ? -17.125 -7.148 12.906 1 98.06 151 SER B C 1
ATOM 3009 O O . SER B 1 151 ? -17.469 -7.203 14.094 1 98.06 151 SER B O 1
ATOM 3011 N N . GLY B 1 152 ? -17.844 -6.484 12.047 1 96.62 152 GLY B N 1
ATOM 3012 C CA . GLY B 1 152 ? -19.125 -5.891 12.383 1 96.62 152 GLY B CA 1
ATOM 3013 C C . GLY B 1 152 ? -19 -4.52 13.023 1 96.62 152 GLY B C 1
ATOM 3014 O O . GLY B 1 152 ? -19.906 -4.078 13.734 1 96.62 152 GLY B O 1
ATOM 3015 N N . HIS B 1 153 ? -17.891 -3.883 12.828 1 96.69 153 HIS B N 1
ATOM 3016 C CA . HIS B 1 153 ? -17.719 -2.508 13.289 1 96.69 153 HIS B CA 1
ATOM 3017 C C . HIS B 1 153 ? -18.328 -1.519 12.297 1 96.69 153 HIS B C 1
ATOM 3019 O O . HIS B 1 153 ? -18.281 -1.735 11.086 1 96.69 153 HIS B O 1
ATOM 3025 N N . GLU B 1 154 ? -18.812 -0.447 12.852 1 95.56 154 GLU B N 1
ATOM 3026 C CA . GLU B 1 154 ? -19.406 0.59 12.016 1 95.56 154 GLU B CA 1
ATOM 3027 C C . GLU B 1 154 ? -18.359 1.268 11.141 1 95.56 154 GLU B C 1
ATOM 3029 O O . GLU B 1 154 ? -17.25 1.543 11.594 1 95.56 154 GLU B O 1
ATOM 3034 N N . LEU B 1 155 ? -18.766 1.538 9.891 1 95.19 155 LEU B N 1
ATOM 3035 C CA . LEU B 1 155 ? -17.891 2.195 8.922 1 95.19 155 LEU B CA 1
ATOM 3036 C C . LEU B 1 155 ? -18.297 3.654 8.734 1 95.19 155 LEU B C 1
ATOM 3038 O O . LEU B 1 155 ? -19.453 4.02 8.969 1 95.19 155 LEU B O 1
ATOM 3042 N N . GLU B 1 156 ? -17.281 4.348 8.336 1 89.81 156 GLU B N 1
ATOM 3043 C CA . GLU B 1 156 ? -17.594 5.723 7.957 1 89.81 156 GLU B CA 1
ATOM 3044 C C . GLU B 1 156 ? -18.547 5.766 6.762 1 89.81 156 GLU B C 1
ATOM 3046 O O . GLU B 1 156 ? -18.438 4.945 5.848 1 89.81 156 GLU B O 1
ATOM 3051 N N . GLU B 1 157 ? -19.438 6.789 6.668 1 90.06 157 GLU B N 1
ATOM 3052 C CA . GLU B 1 157 ? -20.469 6.887 5.641 1 90.06 157 GLU B CA 1
ATOM 3053 C C . GLU B 1 157 ? -19.844 7.02 4.25 1 90.06 157 GLU B C 1
ATOM 3055 O O . GLU B 1 157 ? -20.375 6.492 3.273 1 90.06 157 GLU B O 1
ATOM 3060 N N . ASP B 1 158 ? -18.734 7.688 4.168 1 91.38 158 ASP B N 1
ATOM 3061 C CA . ASP B 1 158 ? -18.125 7.941 2.865 1 91.38 158 ASP B CA 1
ATOM 3062 C C . ASP B 1 158 ? -17.031 6.93 2.557 1 91.38 158 ASP B C 1
ATOM 3064 O O . ASP B 1 158 ? -16.172 7.168 1.694 1 91.38 158 ASP B O 1
ATOM 3068 N N . HIS B 1 159 ? -17.078 5.75 3.217 1 95.06 159 HIS B N 1
ATOM 3069 C CA . HIS B 1 159 ? -15.992 4.785 3.041 1 95.06 159 HIS B CA 1
ATOM 3070 C C . HIS B 1 159 ? -15.922 4.289 1.6 1 95.06 159 HIS B C 1
ATOM 3072 O O . HIS B 1 159 ? -14.836 4.016 1.084 1 95.06 159 HIS B O 1
ATOM 3078 N N . HIS B 1 160 ? -17.031 4.207 0.888 1 96.31 160 HIS B N 1
ATOM 3079 C CA . HIS B 1 160 ? -17.047 3.686 -0.475 1 96.31 160 HIS B CA 1
ATOM 3080 C C . HIS B 1 160 ? -16.266 4.594 -1.419 1 96.31 160 HIS B C 1
ATOM 3082 O O . HIS B 1 160 ? -15.445 4.117 -2.205 1 96.31 160 HIS B O 1
ATOM 3088 N N . TRP B 1 161 ? -16.547 5.844 -1.356 1 93.88 161 TRP B N 1
ATOM 3089 C CA . TRP B 1 161 ? -15.797 6.793 -2.178 1 93.88 161 TRP B CA 1
ATOM 3090 C C . TRP B 1 161 ? -14.297 6.695 -1.902 1 93.88 161 TRP B C 1
ATOM 3092 O O . TRP B 1 161 ? -13.492 6.68 -2.834 1 93.88 161 TRP B O 1
ATOM 3102 N N . HIS B 1 162 ? -13.938 6.562 -0.63 1 94 162 HIS B N 1
ATOM 3103 C CA . HIS B 1 162 ? -12.531 6.453 -0.243 1 94 162 HIS B CA 1
ATOM 3104 C C . HIS B 1 162 ? -11.906 5.184 -0.809 1 94 162 HIS B C 1
ATOM 3106 O O . HIS B 1 162 ? -10.773 5.211 -1.296 1 94 162 HIS B O 1
ATOM 3112 N N . MET B 1 163 ? -12.648 4.145 -0.768 1 98.06 163 MET B N 1
ATOM 3113 C CA . MET B 1 163 ? -12.125 2.885 -1.288 1 98.06 163 MET B CA 1
ATOM 3114 C C . MET B 1 163 ? -11.812 2.998 -2.775 1 98.06 163 MET B C 1
ATOM 3116 O O . MET B 1 163 ? -10.711 2.656 -3.213 1 98.06 163 MET B O 1
ATOM 3120 N N . ILE B 1 164 ? -12.75 3.564 -3.49 1 98 164 ILE B N 1
ATOM 3121 C CA . ILE B 1 164 ? -12.578 3.672 -4.938 1 98 164 ILE B CA 1
ATOM 3122 C C . ILE B 1 164 ? -11.422 4.609 -5.25 1 98 164 ILE B C 1
ATOM 3124 O O . ILE B 1 164 ? -10.586 4.309 -6.109 1 98 164 ILE B O 1
ATOM 3128 N N . HIS B 1 165 ? -11.312 5.711 -4.582 1 96.88 165 HIS B N 1
ATOM 3129 C CA . HIS B 1 165 ? -10.195 6.637 -4.715 1 96.88 165 HIS B CA 1
ATOM 3130 C C . HIS B 1 165 ? -8.867 5.941 -4.434 1 96.88 165 HIS B C 1
ATOM 3132 O O . HIS B 1 165 ? -7.93 6.031 -5.23 1 96.88 165 HIS B O 1
ATOM 3138 N N . CYS B 1 166 ? -8.805 5.219 -3.283 1 98.12 166 CYS B N 1
ATOM 3139 C CA . CYS B 1 166 ? -7.562 4.602 -2.83 1 98.12 166 CYS B CA 1
ATOM 3140 C C . CYS B 1 166 ? -7.117 3.506 -3.791 1 98.12 166 CYS B C 1
ATOM 3142 O O . CYS B 1 166 ? -5.926 3.363 -4.066 1 98.12 166 CYS B O 1
ATOM 3144 N N . PHE B 1 167 ? -8.055 2.748 -4.344 1 98.81 167 PHE B N 1
ATOM 3145 C CA . PHE B 1 167 ? -7.723 1.682 -5.281 1 98.81 167 PHE B CA 1
ATOM 3146 C C . PHE B 1 167 ? -7.078 2.246 -6.539 1 98.81 167 PHE B C 1
ATOM 3148 O O . PHE B 1 167 ? -6.043 1.75 -6.988 1 98.81 167 PHE B O 1
ATOM 3155 N N . ASP B 1 168 ? -7.684 3.271 -7.051 1 98.38 168 ASP B N 1
ATOM 3156 C CA . ASP B 1 168 ? -7.176 3.904 -8.266 1 98.38 168 ASP B CA 1
ATOM 3157 C C . ASP B 1 168 ? -5.816 4.555 -8.016 1 98.38 168 ASP B C 1
ATOM 3159 O O . ASP B 1 168 ? -4.883 4.383 -8.805 1 98.38 168 ASP B O 1
ATOM 3163 N N . TYR B 1 169 ? -5.715 5.246 -6.93 1 98.12 169 TYR B N 1
ATOM 3164 C CA . TYR B 1 169 ? -4.508 5.977 -6.562 1 98.12 169 TYR B CA 1
ATOM 3165 C C . TYR B 1 169 ? -3.348 5.023 -6.309 1 98.12 169 TYR B C 1
ATOM 3167 O O . TYR B 1 169 ? -2.254 5.207 -6.852 1 98.12 169 TYR B O 1
ATOM 3175 N N . MET B 1 170 ? -3.592 3.936 -5.555 1 98.69 170 MET B N 1
ATOM 3176 C CA . MET B 1 170 ? -2.535 2.988 -5.211 1 98.69 170 MET B CA 1
ATOM 3177 C C . MET B 1 170 ? -2.092 2.199 -6.441 1 98.69 170 MET B C 1
ATOM 3179 O O . MET B 1 170 ? -0.917 1.848 -6.566 1 98.69 170 MET B O 1
ATOM 3183 N N . ARG B 1 171 ? -2.992 1.908 -7.375 1 98.81 171 ARG B N 1
ATOM 3184 C CA . ARG B 1 171 ? -2.617 1.258 -8.625 1 98.81 171 ARG B CA 1
ATOM 3185 C C . ARG B 1 171 ? -1.564 2.07 -9.375 1 98.81 171 ARG B C 1
ATOM 3187 O O . ARG B 1 171 ? -0.546 1.526 -9.805 1 98.81 171 ARG B O 1
ATOM 3194 N N . GLN B 1 172 ? -1.808 3.326 -9.461 1 98.31 172 GLN B N 1
ATOM 3195 C CA . GLN B 1 172 ? -0.901 4.207 -10.195 1 98.31 172 GLN B CA 1
ATOM 3196 C C . GLN B 1 172 ? 0.417 4.383 -9.445 1 98.31 172 GLN B C 1
ATOM 3198 O O . GLN B 1 172 ? 1.481 4.465 -10.062 1 98.31 172 GLN B O 1
ATOM 3203 N N . ALA B 1 173 ? 0.334 4.367 -8.109 1 98.56 173 ALA B N 1
ATOM 3204 C CA . ALA B 1 173 ? 1.555 4.461 -7.312 1 98.56 173 ALA B CA 1
ATOM 3205 C C . ALA B 1 173 ? 2.432 3.229 -7.5 1 98.56 173 ALA B C 1
ATOM 3207 O O . ALA B 1 173 ? 3.654 3.34 -7.613 1 98.56 173 ALA B O 1
ATOM 3208 N N . ILE B 1 174 ? 1.826 2.031 -7.531 1 98.75 174 ILE B N 1
ATOM 3209 C CA . ILE B 1 174 ? 2.549 0.781 -7.742 1 98.75 174 ILE B CA 1
ATOM 3210 C C . ILE B 1 174 ? 3.232 0.804 -9.109 1 98.75 174 ILE B C 1
ATOM 3212 O O . ILE B 1 174 ? 4.414 0.469 -9.227 1 98.75 174 ILE B O 1
ATOM 3216 N N . MET B 1 175 ? 2.51 1.24 -10.109 1 98.25 175 MET B N 1
ATOM 3217 C CA . MET B 1 175 ? 3.053 1.295 -11.469 1 98.25 175 MET B CA 1
ATOM 3218 C C . MET B 1 175 ? 4.176 2.322 -11.562 1 98.25 175 MET B C 1
ATOM 3220 O O . MET B 1 175 ? 5.133 2.133 -12.312 1 98.25 175 MET B O 1
ATOM 3224 N N . CYS B 1 176 ? 4.062 3.391 -10.844 1 97.5 176 CYS B N 1
ATOM 3225 C CA . CYS B 1 176 ? 5.055 4.461 -10.852 1 97.5 176 CYS B CA 1
ATOM 3226 C C . CYS B 1 176 ? 6.363 3.99 -10.234 1 97.5 176 CYS B C 1
ATOM 3228 O O . CYS B 1 176 ? 7.438 4.188 -10.805 1 97.5 176 CYS B O 1
ATOM 3230 N N . SER B 1 177 ? 6.293 3.424 -9.016 1 97.06 177 SER B N 1
ATOM 3231 C CA . SER B 1 177 ? 7.492 2.955 -8.328 1 97.06 177 SER B CA 1
ATOM 3232 C C . SER B 1 177 ? 8.141 1.796 -9.078 1 97.06 177 SER B C 1
ATOM 3234 O O . SER B 1 177 ? 9.367 1.733 -9.195 1 97.06 177 SER B O 1
ATOM 3236 N N . ALA B 1 178 ? 7.328 0.862 -9.531 1 97.44 178 ALA B N 1
ATOM 3237 C CA . ALA B 1 178 ? 7.758 -0.302 -10.297 1 97.44 178 ALA B CA 1
ATOM 3238 C C . ALA B 1 178 ? 8.938 -0.999 -9.633 1 97.44 178 ALA B C 1
ATOM 3240 O O . ALA B 1 178 ? 10 -1.156 -10.234 1 97.44 178 ALA B O 1
ATOM 3241 N N . ASP B 1 179 ? 8.75 -1.484 -8.406 1 96.75 179 ASP B N 1
ATOM 3242 C CA . ASP B 1 179 ? 9.789 -2.176 -7.645 1 96.75 179 ASP B CA 1
ATOM 3243 C C . ASP B 1 179 ? 10.219 -3.463 -8.344 1 96.75 179 ASP B C 1
ATOM 3245 O O . ASP B 1 179 ? 9.43 -4.402 -8.469 1 96.75 179 ASP B O 1
ATOM 3249 N N . MET B 1 180 ? 11.484 -3.617 -8.648 1 95.31 180 MET B N 1
ATOM 3250 C CA . MET B 1 180 ? 11.977 -4.699 -9.492 1 95.31 180 MET B CA 1
ATOM 3251 C C . MET B 1 180 ? 12.633 -5.793 -8.656 1 95.31 180 MET B C 1
ATOM 3253 O O . MET B 1 180 ? 13.281 -6.691 -9.195 1 95.31 180 MET B O 1
ATOM 3257 N N . ALA B 1 181 ? 12.477 -5.727 -7.371 1 95.19 181 ALA B N 1
ATOM 3258 C CA . ALA B 1 181 ? 13.039 -6.77 -6.512 1 95.19 181 ALA B CA 1
ATOM 3259 C C . ALA B 1 181 ? 12.531 -8.148 -6.922 1 95.19 181 ALA B C 1
ATOM 3261 O O . ALA B 1 181 ? 11.352 -8.32 -7.234 1 95.19 181 ALA B O 1
ATOM 3262 N N . LEU B 1 182 ? 13.492 -9.141 -6.879 1 95.12 182 LEU B N 1
ATOM 3263 C CA . LEU B 1 182 ? 13.125 -10.523 -7.172 1 95.12 182 LEU B CA 1
ATOM 3264 C C . LEU B 1 182 ? 12.531 -11.203 -5.941 1 95.12 182 LEU B C 1
ATOM 3266 O O . LEU B 1 182 ? 13.016 -11.008 -4.824 1 95.12 182 LEU B O 1
ATOM 3270 N N . GLU B 1 183 ? 11.484 -11.938 -6.23 1 95.56 183 GLU B N 1
ATOM 3271 C CA . GLU B 1 183 ? 10.836 -12.68 -5.16 1 95.56 183 GLU B CA 1
ATOM 3272 C C . GLU B 1 183 ? 10.812 -14.18 -5.461 1 95.56 183 GLU B C 1
ATOM 3274 O O . GLU B 1 183 ? 10.578 -14.586 -6.602 1 95.56 183 GLU B O 1
ATOM 3279 N N . GLY B 1 184 ? 11.102 -14.938 -4.426 1 94.31 184 GLY B N 1
ATOM 3280 C CA . GLY B 1 184 ? 11.25 -16.375 -4.586 1 94.31 184 GLY B CA 1
ATOM 3281 C C . GLY B 1 184 ? 10.094 -17.156 -3.988 1 94.31 184 GLY B C 1
ATOM 3282 O O . GLY B 1 184 ? 9 -16.625 -3.816 1 94.31 184 GLY B O 1
ATOM 3283 N N . LEU B 1 185 ? 10.375 -18.406 -3.689 1 92.56 185 LEU B N 1
ATOM 3284 C CA . LEU B 1 185 ? 9.398 -19.391 -3.223 1 92.56 185 LEU B CA 1
ATOM 3285 C C . LEU B 1 185 ? 8.734 -18.922 -1.929 1 92.56 185 LEU B C 1
ATOM 3287 O O . LEU B 1 185 ? 9.414 -18.422 -1.024 1 92.56 185 LEU B O 1
ATOM 3291 N N . GLU B 1 186 ? 7.398 -19.156 -1.962 1 90.12 186 GLU B N 1
ATOM 3292 C CA . GLU B 1 186 ? 6.641 -18.797 -0.772 1 90.12 186 GLU B CA 1
ATOM 3293 C C . GLU B 1 186 ? 7.172 -19.5 0.469 1 90.12 186 GLU B C 1
ATOM 3295 O O . GLU B 1 186 ? 7.648 -20.641 0.385 1 90.12 186 GLU B O 1
ATOM 3300 N N . THR B 1 187 ? 7 -18.781 1.595 1 85.25 187 THR B N 1
ATOM 3301 C CA . THR B 1 187 ? 7.438 -19.328 2.873 1 85.25 187 THR B CA 1
ATOM 3302 C C . THR B 1 187 ? 6.254 -19.516 3.816 1 85.25 187 THR B C 1
ATOM 3304 O O . THR B 1 187 ? 6.359 -20.219 4.824 1 85.25 187 THR B O 1
ATOM 3307 N N . THR B 1 188 ? 5.066 -18.953 3.463 1 81.75 188 THR B N 1
ATOM 3308 C CA . THR B 1 188 ? 4.02 -18.922 4.477 1 81.75 188 THR B CA 1
ATOM 3309 C C . THR B 1 188 ? 2.695 -19.422 3.904 1 81.75 188 THR B C 1
ATOM 3311 O O . THR B 1 188 ? 1.684 -19.453 4.609 1 81.75 188 THR B O 1
ATOM 3314 N N . PHE B 1 189 ? 2.719 -19.719 2.703 1 79.5 189 PHE B N 1
ATOM 3315 C CA . PHE B 1 189 ? 1.441 -20.156 2.15 1 79.5 189 PHE B CA 1
ATOM 3316 C C . PHE B 1 189 ? 0.903 -21.359 2.916 1 79.5 189 PHE B C 1
ATOM 3318 O O . PHE B 1 189 ? 1.639 -22.312 3.184 1 79.5 189 PHE B O 1
ATOM 3325 N N . PRO B 1 190 ? -0.365 -21.25 3.168 1 73.62 190 PRO B N 1
ATOM 3326 C CA . PRO B 1 190 ? -0.929 -22.406 3.887 1 73.62 190 PRO B CA 1
ATOM 3327 C C . PRO B 1 190 ? -0.836 -23.703 3.094 1 73.62 190 PRO B C 1
ATOM 3329 O O . PRO B 1 190 ? -0.618 -24.766 3.674 1 73.62 190 PRO B O 1
ATOM 3332 N N . ASP B 1 191 ? -1.008 -23.641 1.789 1 71.94 191 ASP B N 1
ATOM 3333 C CA . ASP B 1 191 ? -1.06 -24.859 0.975 1 71.94 191 ASP B CA 1
ATOM 3334 C C . ASP B 1 191 ? 0.275 -25.109 0.278 1 71.94 191 ASP B C 1
ATOM 3336 O O . ASP B 1 191 ? 0.419 -26.078 -0.468 1 71.94 191 ASP B O 1
ATOM 3340 N N . HIS B 1 192 ? 1.216 -24.312 0.507 1 74.94 192 HIS B N 1
ATOM 3341 C CA . HIS B 1 192 ? 2.539 -24.406 -0.095 1 74.94 192 HIS B CA 1
ATOM 3342 C C . HIS B 1 192 ? 2.443 -24.656 -1.597 1 74.94 192 HIS B C 1
ATOM 3344 O O . HIS B 1 192 ? 3.061 -25.594 -2.117 1 74.94 192 HIS B O 1
ATOM 3350 N N . ASN B 1 193 ? 1.604 -23.797 -2.23 1 72.94 193 ASN B N 1
ATOM 3351 C CA . ASN B 1 193 ? 1.233 -24.031 -3.621 1 72.94 193 ASN B CA 1
ATOM 3352 C C . ASN B 1 193 ? 2.35 -23.625 -4.578 1 72.94 193 ASN B C 1
ATOM 3354 O O . ASN B 1 193 ? 2.17 -23.641 -5.797 1 72.94 193 ASN B O 1
ATOM 3358 N N . GLY B 1 194 ? 3.512 -23.25 -3.994 1 76.75 194 GLY B N 1
ATOM 3359 C CA . GLY B 1 194 ? 4.672 -22.984 -4.828 1 76.75 194 GLY B CA 1
ATOM 3360 C C . GLY B 1 194 ? 4.707 -21.562 -5.352 1 76.75 194 GLY B C 1
ATOM 3361 O O . GLY B 1 194 ? 5.566 -21.219 -6.168 1 76.75 194 GLY B O 1
ATOM 3362 N N . GLY B 1 195 ? 3.854 -20.703 -4.992 1 85.94 195 GLY B N 1
ATOM 3363 C CA . GLY B 1 195 ? 3.869 -19.297 -5.402 1 85.94 195 GLY B CA 1
ATOM 3364 C C . GLY B 1 195 ? 4.867 -18.469 -4.625 1 85.94 195 GLY B C 1
ATOM 3365 O O . GLY B 1 195 ? 5.91 -18.969 -4.203 1 85.94 195 GLY B O 1
ATOM 3366 N N . SER B 1 196 ? 4.711 -17.156 -4.68 1 91.62 196 SER B N 1
ATOM 3367 C CA . SER B 1 196 ? 5.59 -16.219 -3.988 1 91.62 196 SER B CA 1
ATOM 3368 C C . SER B 1 196 ? 4.812 -15.359 -3 1 91.62 196 SER B C 1
ATOM 3370 O O . SER B 1 196 ? 3.74 -14.852 -3.328 1 91.62 196 SER B O 1
ATOM 3372 N N . ASP B 1 197 ? 5.387 -15.219 -1.779 1 92.25 197 ASP B N 1
ATOM 3373 C CA . ASP B 1 197 ? 4.77 -14.32 -0.812 1 92.25 197 ASP B CA 1
ATOM 3374 C C . ASP B 1 197 ? 5.617 -13.062 -0.609 1 92.25 197 ASP B C 1
ATOM 3376 O O . ASP B 1 197 ? 5.188 -12.117 0.054 1 92.25 197 ASP B O 1
ATOM 3380 N N . GLY B 1 198 ? 6.816 -13.055 -1.124 1 94.06 198 GLY B N 1
ATOM 3381 C CA . GLY B 1 198 ? 7.637 -11.852 -1.165 1 94.06 198 GLY B CA 1
ATOM 3382 C C . GLY B 1 198 ? 8.43 -11.625 0.109 1 94.06 198 GLY B C 1
ATOM 3383 O O . GLY B 1 198 ? 9.203 -10.672 0.203 1 94.06 198 GLY B O 1
ATOM 3384 N N . TRP B 1 199 ? 8.438 -12.469 1.223 1 92.88 199 TRP B N 1
ATOM 3385 C CA . TRP B 1 199 ? 9.062 -12.203 2.516 1 92.88 199 TRP B CA 1
ATOM 3386 C C . TRP B 1 199 ? 10.57 -12.406 2.439 1 92.88 199 TRP B C 1
ATOM 3388 O O . TRP B 1 199 ? 11.32 -11.812 3.217 1 92.88 199 TRP B O 1
ATOM 3398 N N . ASP B 1 200 ? 11.188 -13.031 1.546 1 81.69 200 ASP B N 1
ATOM 3399 C CA . ASP B 1 200 ? 12.625 -13.273 1.471 1 81.69 200 ASP B CA 1
ATOM 3400 C C . ASP B 1 200 ? 13.266 -12.438 0.361 1 81.69 200 ASP B C 1
ATOM 3402 O O . ASP B 1 200 ? 14.414 -12.672 -0.018 1 81.69 200 ASP B O 1
ATOM 3406 N N . SER B 1 201 ? 12.594 -11.43 -0.017 1 90.44 201 SER B N 1
ATOM 3407 C CA . SER B 1 201 ? 13.109 -10.586 -1.088 1 90.44 201 SER B CA 1
ATOM 3408 C C . SER B 1 201 ? 13.883 -9.398 -0.528 1 90.44 201 SER B C 1
ATOM 3410 O O . SER B 1 201 ? 13.508 -8.836 0.506 1 90.44 201 SER B O 1
ATOM 3412 N N . LYS B 1 202 ? 14.953 -9.07 -1.188 1 91.81 202 LYS B N 1
ATOM 3413 C CA . LYS B 1 202 ? 15.75 -7.891 -0.857 1 91.81 202 LYS B CA 1
ATOM 3414 C C . LYS B 1 202 ? 15.391 -6.719 -1.764 1 91.81 202 LYS B C 1
ATOM 3416 O O . LYS B 1 202 ? 15.578 -6.789 -2.98 1 91.81 202 LYS B O 1
ATOM 3421 N N . HIS B 1 203 ? 14.93 -5.711 -1.132 1 94.38 203 HIS B N 1
ATOM 3422 C CA . HIS B 1 203 ? 14.492 -4.516 -1.847 1 94.38 203 HIS B CA 1
ATOM 3423 C C . HIS B 1 203 ? 15.492 -3.375 -1.674 1 94.38 203 HIS B C 1
ATOM 3425 O O . HIS B 1 203 ? 16.156 -3.277 -0.638 1 94.38 203 HIS B O 1
ATOM 3431 N N . VAL B 1 204 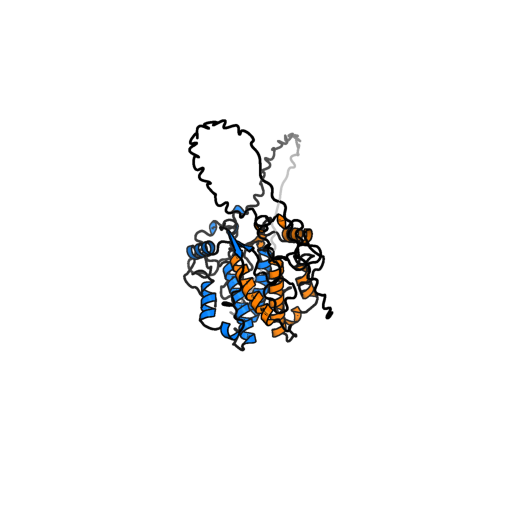? 15.633 -2.553 -2.725 1 93.62 204 VAL B N 1
ATOM 3432 C CA . VAL B 1 204 ? 16.344 -1.281 -2.578 1 93.62 204 VAL B CA 1
ATOM 3433 C C . VAL B 1 204 ? 15.359 -0.2 -2.127 1 93.62 204 VAL B C 1
ATOM 3435 O O . VAL B 1 204 ? 14.516 0.246 -2.908 1 93.62 204 VAL B O 1
ATOM 3438 N N . CYS B 1 205 ? 15.516 0.193 -0.866 1 96 205 CYS B N 1
ATOM 3439 C CA . CYS B 1 205 ? 14.562 1.122 -0.267 1 96 205 CYS B CA 1
ATOM 3440 C C . CYS B 1 205 ? 15.242 2.441 0.089 1 96 205 CYS B C 1
ATOM 3442 O O . CYS B 1 205 ? 16.422 2.465 0.438 1 96 205 CYS B O 1
ATOM 3444 N N . LYS B 1 206 ? 14.43 3.521 -0.037 1 96.12 206 LYS B N 1
ATOM 3445 C CA . LYS B 1 206 ? 14.906 4.742 0.602 1 96.12 206 LYS B CA 1
ATOM 3446 C C . LYS B 1 206 ? 15.094 4.539 2.104 1 96.12 206 LYS B C 1
ATOM 3448 O O . LYS B 1 206 ? 14.297 3.85 2.744 1 96.12 206 LYS B O 1
ATOM 3453 N N . ASP B 1 207 ? 16.156 5.148 2.613 1 96.88 207 ASP B N 1
ATOM 3454 C CA . ASP B 1 207 ? 16.391 5.078 4.051 1 96.88 207 ASP B CA 1
ATOM 3455 C C . ASP B 1 207 ? 15.234 5.699 4.828 1 96.88 207 ASP B C 1
ATOM 3457 O O . ASP B 1 207 ? 15.047 6.918 4.801 1 96.88 207 ASP B O 1
ATOM 3461 N N . PRO B 1 208 ? 14.531 4.852 5.594 1 97.56 208 PRO B N 1
ATOM 3462 C CA . PRO B 1 208 ? 13.336 5.367 6.27 1 97.56 208 PRO B CA 1
ATOM 3463 C C . PRO B 1 208 ? 13.656 6.426 7.32 1 97.56 208 PRO B C 1
ATOM 3465 O O . PRO B 1 208 ? 12.852 7.324 7.566 1 97.56 208 PRO B O 1
ATOM 3468 N N . LYS B 1 209 ? 14.805 6.355 7.879 1 97.62 209 LYS B N 1
ATOM 3469 C CA . LYS B 1 209 ? 15.195 7.359 8.859 1 97.62 209 LYS B CA 1
ATOM 3470 C C . LYS B 1 209 ? 15.406 8.719 8.203 1 97.62 209 LYS B C 1
ATOM 3472 O O . LYS B 1 209 ? 14.961 9.742 8.727 1 97.62 209 LYS B O 1
ATOM 3477 N N . LYS B 1 210 ? 16.062 8.695 7.156 1 97.62 210 LYS B N 1
ATOM 3478 C CA . LYS B 1 210 ? 16.328 9.953 6.457 1 97.62 210 LYS B CA 1
ATOM 3479 C C . LYS B 1 210 ? 15.047 10.539 5.875 1 97.62 210 LYS B C 1
ATOM 3481 O O . LYS B 1 210 ? 14.875 11.758 5.844 1 97.62 210 LYS B O 1
ATOM 3486 N N . VAL B 1 211 ? 14.18 9.695 5.371 1 97.56 211 VAL B N 1
ATOM 3487 C CA . VAL B 1 211 ? 12.883 10.141 4.875 1 97.56 211 VAL B CA 1
ATOM 3488 C C . VAL B 1 211 ? 12.109 10.828 6 1 97.56 211 VAL B C 1
ATOM 3490 O O . VAL B 1 211 ? 11.602 11.938 5.824 1 97.56 211 VAL B O 1
ATOM 3493 N N . ARG B 1 212 ? 12.062 10.227 7.133 1 98 212 ARG B N 1
ATOM 3494 C CA . ARG B 1 212 ? 11.344 10.781 8.281 1 98 212 ARG B CA 1
ATOM 3495 C C . ARG B 1 212 ? 11.961 12.102 8.719 1 98 212 ARG B C 1
ATOM 3497 O O . ARG B 1 212 ? 11.242 13.07 8.961 1 98 212 ARG B O 1
ATOM 3504 N N . GLU B 1 213 ? 13.242 12.133 8.805 1 97.75 213 GLU B N 1
ATOM 3505 C CA . GLU B 1 213 ? 13.938 13.352 9.18 1 97.75 213 GLU B CA 1
ATOM 3506 C C . GLU B 1 213 ? 13.602 14.5 8.227 1 97.75 213 GLU B C 1
ATOM 3508 O O . GLU B 1 213 ? 13.336 15.617 8.672 1 97.75 213 GLU B O 1
ATOM 3513 N N . ARG B 1 214 ? 13.617 14.211 7.027 1 96.44 214 ARG B N 1
ATOM 3514 C CA . ARG B 1 214 ? 13.32 15.234 6.027 1 96.44 214 ARG B CA 1
ATOM 3515 C C . ARG B 1 214 ? 11.891 15.75 6.18 1 96.44 214 ARG B C 1
ATOM 3517 O O . ARG B 1 214 ? 11.664 16.969 6.215 1 96.44 214 ARG B O 1
ATOM 3524 N N . LEU B 1 215 ? 10.969 14.883 6.297 1 97.31 215 LEU B N 1
ATOM 3525 C CA . LEU B 1 215 ? 9.562 15.273 6.375 1 97.31 215 LEU B CA 1
ATOM 3526 C C . LEU B 1 215 ? 9.281 16.031 7.668 1 97.31 215 LEU B C 1
ATOM 3528 O O . LEU B 1 215 ? 8.531 17.016 7.668 1 97.31 215 LEU B O 1
ATOM 3532 N N . GLU B 1 216 ? 9.898 15.664 8.68 1 98.19 216 GLU B N 1
ATOM 3533 C CA . GLU B 1 216 ? 9.695 16.344 9.945 1 98.19 216 GLU B CA 1
ATOM 3534 C C . GLU B 1 216 ? 10.367 17.719 9.953 1 98.19 216 GLU B C 1
ATOM 3536 O O . GLU B 1 216 ? 9.891 18.656 10.609 1 98.19 216 GLU B O 1
ATOM 3541 N N . SER B 1 217 ? 11.398 17.938 9.25 1 97.19 217 SER B N 1
ATOM 3542 C CA . SER B 1 217 ? 12.141 19.203 9.234 1 97.19 217 SER B CA 1
ATOM 3543 C C . SER B 1 217 ? 11.383 20.281 8.469 1 97.19 217 SER B C 1
ATOM 3545 O O . SER B 1 217 ? 11.586 21.469 8.695 1 97.19 217 SER B O 1
ATOM 3547 N N . VAL B 1 218 ? 10.469 19.891 7.59 1 96.06 218 VAL B N 1
ATOM 3548 C CA . VAL B 1 218 ? 9.766 20.859 6.754 1 96.06 218 VAL B CA 1
ATOM 3549 C C . VAL B 1 218 ? 8.281 20.859 7.105 1 96.06 218 VAL B C 1
ATOM 3551 O O . VAL B 1 218 ? 7.469 21.438 6.375 1 96.06 218 VAL B O 1
ATOM 3554 N N . ARG B 1 219 ? 7.895 20.297 8.203 1 97.44 219 ARG B N 1
ATOM 3555 C CA . ARG B 1 219 ? 6.496 20.062 8.539 1 97.44 219 ARG B CA 1
ATOM 3556 C C . ARG B 1 219 ? 5.75 21.375 8.742 1 97.44 219 ARG B C 1
ATOM 3558 O O . ARG B 1 219 ? 6.309 22.344 9.266 1 97.44 219 ARG B O 1
ATOM 3565 N N . ALA B 1 220 ? 4.48 21.328 8.391 1 96.81 220 ALA B N 1
ATOM 3566 C CA . ALA B 1 220 ? 3.619 22.5 8.5 1 96.81 220 ALA B CA 1
ATOM 3567 C C . ALA B 1 220 ? 3.012 22.609 9.891 1 96.81 220 ALA B C 1
ATOM 3569 O O . ALA B 1 220 ? 2.564 23.688 10.305 1 96.81 220 ALA B O 1
ATOM 3570 N N . TYR B 1 221 ? 2.877 21.547 10.578 1 95.75 221 TYR B N 1
ATOM 3571 C CA . TYR B 1 221 ? 2.309 21.484 11.922 1 95.75 221 TYR B CA 1
ATOM 3572 C C . TYR B 1 221 ? 2.781 20.234 12.656 1 95.75 221 TYR B C 1
ATOM 3574 O O . TYR B 1 221 ? 3.721 19.578 12.219 1 95.75 221 TYR B O 1
ATOM 3582 N N . ASP B 1 222 ? 2.119 19.875 13.836 1 97.25 222 ASP B N 1
ATOM 3583 C CA . ASP B 1 222 ? 2.789 18.891 14.688 1 97.25 222 ASP B CA 1
ATOM 3584 C C . ASP B 1 222 ? 1.896 17.688 14.938 1 97.25 222 ASP B C 1
ATOM 3586 O O . ASP B 1 222 ? 2.258 16.781 15.703 1 97.25 222 ASP B O 1
ATOM 3590 N N . ASP B 1 223 ? 0.766 17.547 14.273 1 95.38 223 ASP B N 1
ATOM 3591 C CA . ASP B 1 223 ? -0.11 16.406 14.5 1 95.38 223 ASP B CA 1
ATOM 3592 C C . ASP B 1 223 ? 0.503 15.125 13.945 1 95.38 223 ASP B C 1
ATOM 3594 O O . ASP B 1 223 ? 1.383 15.172 13.078 1 95.38 223 ASP B O 1
ATOM 3598 N N . GLN B 1 224 ? 0.126 14.039 14.523 1 96.12 224 GLN B N 1
ATOM 3599 C CA . GLN B 1 224 ? 0.533 12.711 14.062 1 96.12 224 GLN B CA 1
ATOM 3600 C C . GLN B 1 224 ? -0.591 11.695 14.242 1 96.12 224 GLN B C 1
ATOM 3602 O O . GLN B 1 224 ? -0.565 10.898 15.18 1 96.12 224 GLN B O 1
ATOM 3607 N N . GLU B 1 225 ? -1.566 11.75 13.375 1 93.69 225 GLU B N 1
ATOM 3608 C CA . GLU B 1 225 ? -2.752 10.898 13.438 1 93.69 225 GLU B CA 1
ATOM 3609 C C . GLU B 1 225 ? -3.215 10.492 12.047 1 93.69 225 GLU B C 1
ATOM 3611 O O . GLU B 1 225 ? -3.562 11.344 11.227 1 93.69 225 GLU B O 1
ATOM 3616 N N . ILE B 1 226 ? -3.211 9.188 11.828 1 90.38 226 ILE B N 1
ATOM 3617 C CA . ILE B 1 226 ? -3.506 8.695 10.484 1 90.38 226 ILE B CA 1
ATOM 3618 C C . ILE B 1 226 ? -5.016 8.664 10.266 1 90.38 226 ILE B C 1
ATOM 3620 O O . ILE B 1 226 ? -5.484 8.57 9.133 1 90.38 226 ILE B O 1
ATOM 3624 N N . PHE B 1 227 ? -5.953 8.711 11.312 1 78.31 227 PHE B N 1
ATOM 3625 C CA . PHE B 1 227 ? -7.406 8.594 11.25 1 78.31 227 PHE B CA 1
ATOM 3626 C C . PHE B 1 227 ? -8.07 9.891 11.711 1 78.31 227 PHE B C 1
ATOM 3628 O O . PHE B 1 227 ? -7.473 10.68 12.445 1 78.31 227 PHE B O 1
#

Foldseek 3Di:
DDYDYDDDDDDDDDDDDDDDDDDDPDCPPPCPPPPPPPPPPPPPPPCPVPPPCPVQAPVSPDDFDKDKDFAADDCLQPPPLLLCNPPPSNQVVLLVLAFFLLQKFFDACCVSHDDDDQADDDPPTGIDGDLVSVLSLLVSLVSNVVSCVVVVHDDDPCSVVSPVVNVVSVVVVCVVVVWPWDFAQDDDDPVSPGDTPRRGTIGIGGDSVVVSVVSNVGHPHGDRGSD/DDDDDDDDDDDDDDDDDDDDDDDDDDDDPVVPPPDPPPPPPPPPPPPPPVPPPPVQAPVVPDDFDKDKDFAADDCLQPPPLLLCNPPPSNQVVLLVLAFFLLQKFFDACCVSHDDDDDADDDPPTGIDGDLVSVLSLLVSLVSNVVSCVVVVHDDDPCSVVSPVVNVVSVVVVCVVVVWPWDFAQDDDDPVSPGDTPRRGIIGIGGDSVVVSVVSNVRRPHGDRGSD

InterPro domains:
  IPR021765 Mycotoxin biosynthesis protein UstYa-like [PF11807] (75-212)
  IPR021765 Mycotoxin biosynthesis protein UstYa-like [PTHR33365] (66-217)